Protein AF-0000000070118895 (afdb_homodimer)

Sequence (424 aa):
MRISTLAEISGVPVPTIKFYIRAGLLAAGRPTARNQAEYGEEHVTRLRLIRILTGPGRLSLAAVQRILEALDSTGMVPGERCRATIWALFPDASDERGAGVDRARVIVDDFVDRLGWSVDADSPGRSALTQVLAALHRLGIACDAEVFRPYAEAAERMIAAEPVRLPAPTAEAAVARTVLLGVAFESMRLLASEHRMLNDPPAAKPQAAKASMRISTLAEISGVPVPTIKFYIRAGLLAAGRPTARNQAEYGEEHVTRLRLIRILTGPGRLSLAAVQRILEALDSTGMVPGERCRATIWALFPDASDERGAGVDRARVIVDDFVDRLGWSVDADSPGRSALTQVLAALHRLGIACDAEVFRPYAEAAERMIAAEPVRLPAPTAEAAVARTVLLGVAFESMRLLASEHRMLNDPPAAKPQAAKAS

Nearest PDB structures (foldseek):
  6jyw-assembly1_B  TM=6.754E-01  e=4.981E-03  Pseudomonas putida
  6jni-assembly4_G  TM=6.438E-01  e=5.516E-03  Pseudomonas putida
  5gpe-assembly4_H  TM=6.260E-01  e=4.275E-03  Cupriavidus metallidurans CH34
  5gpe-assembly4_G  TM=5.504E-01  e=3.487E-03  Cupriavidus metallidurans CH34
  6jgx-assembly1_B  TM=5.784E-01  e=5.516E-03  Pseudomonas putida

Foldseek 3Di:
DWLVVLCVLLVNDSVVLVVCCVVVQAPDFPDDDDVTGDDDPVRSVSSNLQCLCVPLLVDDPQLSVQLSCLVPDPPDDPVVSVLSNVQSSDPAADPDDDPLLVVLLVQLVVVCVVVVDDDDSPRSVSSNSSVVVSVCVVVVNDDGPVVCVVVVVVVVVCVVCQCVVPPDPDPSRSSSSVSNVVSVVVVVVVVVVVVCCVVPPPDDPPPPPPDD/DWLVVLCVLLVNDSVVLVVCCVVVQAPDFPDDDDVTGDDDPVRSVSSNLQCLCVPLLVDDPQLSVQLSCLVPDPPDDPVVSVLSNVQSSDPAADPDDDPLLVVLLVQLVVVCVVVVDDDDSPRSVSSNSSVVVSVCVVVVNDDGPVVCVVVVVVVVVCVVCCCVVPPDPDPSRSSSSVSNVVSVVVVVVVVVVVVCCVVPPPDDPPPPPPDD

InterPro domains:
  IPR000551 MerR-type HTH domain [PF13411] (1-70)
  IPR000551 MerR-type HTH domain [PR00040] (2-13)
  IPR000551 MerR-type HTH domain [PR00040] (13-26)
  IPR000551 MerR-type HTH domain [PR00040] (37-57)
  IPR000551 MerR-type HTH domain [PS50937] (1-70)
  IPR000551 MerR-type HTH domain [SM00422] (1-71)
  IPR009061 Putative DNA-binding domain superfamily [SSF46955] (1-81)
  IPR047057 MerR transcriptional regulator [PTHR30204] (1-174)

Structure (mmCIF, N/CA/C/O backbone):
data_AF-0000000070118895-model_v1
#
loop_
_entity.id
_entity.type
_entity.pdbx_description
1 polymer 'MerR-like DNA binding protein'
#
loop_
_atom_site.group_PDB
_atom_site.id
_atom_site.type_symbol
_atom_site.label_atom_id
_atom_site.label_alt_id
_atom_site.label_comp_id
_atom_site.label_asym_id
_atom_site.label_entity_id
_atom_site.label_seq_id
_atom_site.pdbx_PDB_ins_code
_atom_site.Cartn_x
_atom_site.Cartn_y
_atom_site.Cartn_z
_atom_site.occupancy
_atom_site.B_iso_or_equiv
_atom_site.auth_seq_id
_atom_site.auth_comp_id
_atom_site.auth_asym_id
_atom_site.auth_atom_id
_atom_site.pdbx_PDB_model_num
ATOM 1 N N . MET A 1 1 ? 12.242 -26.25 -22.562 1 94.5 1 MET A N 1
ATOM 2 C CA . MET A 1 1 ? 12.312 -25.219 -23.594 1 94.5 1 MET A CA 1
ATOM 3 C C . MET A 1 1 ? 13.602 -24.406 -23.469 1 94.5 1 MET A C 1
ATOM 5 O O . MET A 1 1 ? 14.242 -24.406 -22.406 1 94.5 1 MET A O 1
ATOM 9 N N . ARG A 1 2 ? 14.016 -23.797 -24.531 1 94.94 2 ARG A N 1
ATOM 10 C CA . ARG A 1 2 ? 15.188 -22.922 -24.5 1 94.94 2 ARG A CA 1
ATOM 11 C C . ARG A 1 2 ? 14.859 -21.578 -23.859 1 94.94 2 ARG A C 1
ATOM 13 O O . ARG A 1 2 ? 13.688 -21.234 -23.688 1 94.94 2 ARG A O 1
ATOM 20 N N . ILE A 1 3 ? 15.977 -20.859 -23.578 1 95.56 3 ILE A N 1
ATOM 21 C CA . ILE A 1 3 ? 15.812 -19.641 -22.812 1 95.56 3 ILE A CA 1
ATOM 22 C C . ILE A 1 3 ? 15.062 -18.609 -23.656 1 95.56 3 ILE A C 1
ATOM 24 O O . ILE A 1 3 ? 14.305 -17.797 -23.109 1 95.56 3 ILE A O 1
ATOM 28 N N . SER A 1 4 ? 15.227 -18.641 -24.953 1 95.69 4 SER A N 1
ATOM 29 C CA . SER A 1 4 ? 14.508 -17.719 -25.828 1 95.69 4 SER A CA 1
ATOM 30 C C . SER A 1 4 ? 13.008 -17.969 -25.781 1 95.69 4 SER A C 1
ATOM 32 O O . SER A 1 4 ? 12.211 -17.031 -25.734 1 95.69 4 SER A O 1
ATOM 34 N N . THR A 1 5 ? 12.672 -19.25 -25.797 1 96.56 5 THR A N 1
ATOM 35 C CA . THR A 1 5 ? 11.273 -19.641 -25.703 1 96.56 5 THR A CA 1
ATOM 36 C C . THR A 1 5 ? 10.711 -19.281 -24.328 1 96.56 5 THR A C 1
ATOM 38 O O .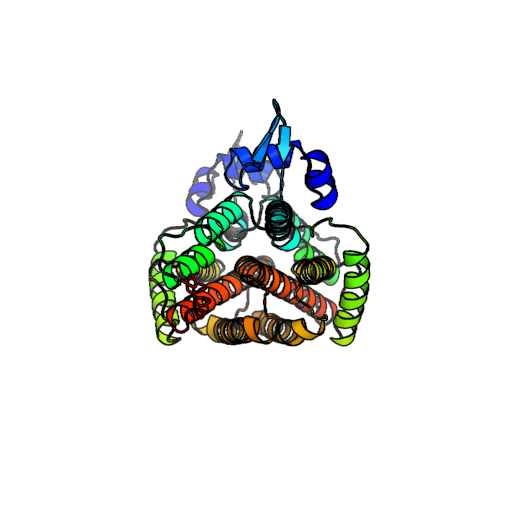 THR A 1 5 ? 9.594 -18.781 -24.219 1 96.56 5 THR A O 1
ATOM 41 N N . LEU A 1 6 ? 11.492 -19.484 -23.312 1 96.31 6 LEU A N 1
ATOM 42 C CA . LEU A 1 6 ? 11.109 -19.125 -21.953 1 96.31 6 LEU A CA 1
ATOM 43 C C . LEU A 1 6 ? 10.82 -17.625 -21.844 1 96.31 6 LEU A C 1
ATOM 45 O O . LEU A 1 6 ? 9.836 -17.234 -21.219 1 96.31 6 LEU A O 1
ATOM 49 N N . ALA A 1 7 ? 11.641 -16.812 -22.484 1 96.38 7 ALA A N 1
ATOM 50 C CA . ALA A 1 7 ? 11.477 -15.367 -22.469 1 96.38 7 ALA A CA 1
ATOM 51 C C . ALA A 1 7 ? 10.18 -14.953 -23.156 1 96.38 7 ALA A C 1
ATOM 53 O O . ALA A 1 7 ? 9.43 -14.125 -22.641 1 96.38 7 ALA A O 1
ATOM 54 N N . GLU A 1 8 ? 9.906 -15.539 -24.234 1 94.38 8 GLU A N 1
ATOM 55 C CA . GLU A 1 8 ? 8.727 -15.219 -25.016 1 94.38 8 GLU A CA 1
ATOM 56 C C . GLU A 1 8 ? 7.441 -15.57 -24.266 1 94.38 8 GLU A C 1
ATOM 58 O O . GLU A 1 8 ? 6.52 -14.758 -24.188 1 94.38 8 GLU A O 1
ATOM 63 N N . ILE A 1 9 ? 7.445 -16.703 -23.703 1 92.31 9 ILE A N 1
ATOM 64 C CA . ILE A 1 9 ? 6.242 -17.203 -23.047 1 92.31 9 ILE A CA 1
ATOM 65 C C . ILE A 1 9 ? 6.008 -16.453 -21.734 1 92.31 9 ILE A C 1
ATOM 67 O O . ILE A 1 9 ? 4.867 -16.125 -21.406 1 92.31 9 ILE A O 1
ATOM 71 N N . SER A 1 10 ? 7.039 -16.172 -21 1 91.38 10 SER A N 1
ATOM 72 C CA . SER A 1 10 ? 6.918 -15.523 -19.688 1 91.38 10 SER A CA 1
ATOM 73 C C . SER A 1 10 ? 6.785 -14.016 -19.828 1 91.38 10 SER A C 1
ATOM 75 O O . SER A 1 10 ? 6.332 -13.336 -18.891 1 91.38 10 SER A O 1
ATOM 77 N N . GLY A 1 11 ? 7.289 -13.484 -20.938 1 89.19 11 GLY A N 1
ATOM 78 C CA . GLY A 1 11 ? 7.297 -12.047 -21.141 1 89.19 11 GLY A CA 1
ATOM 79 C C . GLY A 1 11 ? 8.445 -11.359 -20.422 1 89.19 11 GLY A C 1
ATOM 80 O O . GLY A 1 11 ? 8.43 -10.141 -20.234 1 89.19 11 GLY A O 1
ATOM 81 N N . VAL A 1 12 ? 9.391 -12.117 -19.969 1 94.5 12 VAL A N 1
ATOM 82 C CA . VAL A 1 12 ? 10.555 -11.578 -19.281 1 94.5 12 VAL A CA 1
ATOM 83 C C . VAL A 1 12 ? 11.773 -11.641 -20.203 1 94.5 12 VAL A C 1
ATOM 85 O O . VAL A 1 12 ? 12.078 -12.695 -20.766 1 94.5 12 VAL A O 1
ATOM 88 N N . PRO A 1 13 ? 12.469 -10.562 -20.328 1 96.12 13 PRO A N 1
ATOM 89 C CA . PRO A 1 13 ? 13.633 -10.562 -21.219 1 96.12 13 PRO A CA 1
ATOM 90 C C . PRO A 1 13 ? 14.719 -11.531 -20.766 1 96.12 13 PRO A C 1
ATOM 92 O O . PRO A 1 13 ? 14.898 -11.75 -19.562 1 96.12 13 PRO A O 1
ATOM 95 N N . VAL A 1 14 ? 15.523 -12.016 -21.734 1 96.62 14 VAL A N 1
ATOM 96 C CA . VAL A 1 14 ? 16.547 -13.016 -21.5 1 96.62 14 VAL A CA 1
ATOM 97 C C . VAL A 1 14 ? 17.562 -12.5 -20.484 1 96.62 14 VAL A C 1
ATOM 99 O O . VAL A 1 14 ? 17.906 -13.203 -19.531 1 96.62 14 VAL A O 1
ATOM 102 N N . PRO A 1 15 ? 18.062 -11.258 -20.594 1 97.12 15 PRO A N 1
ATOM 103 C CA . PRO A 1 15 ? 19.016 -10.797 -19.594 1 97.12 15 PRO A CA 1
ATOM 104 C C . PRO A 1 15 ? 18.422 -10.797 -18.172 1 97.12 15 PRO A C 1
ATOM 106 O O . PRO A 1 15 ? 19.141 -11.078 -17.219 1 97.12 15 PRO A O 1
ATOM 109 N N . THR A 1 16 ? 17.172 -10.531 -18.062 1 96.62 16 THR A N 1
ATOM 110 C CA . THR A 1 16 ? 16.5 -10.531 -16.766 1 96.62 16 THR A CA 1
ATOM 111 C C . THR A 1 16 ? 16.391 -11.953 -16.219 1 96.62 16 THR A C 1
ATOM 113 O O . THR A 1 16 ? 16.578 -12.172 -15.016 1 96.62 16 THR A O 1
ATOM 116 N N . ILE A 1 17 ? 16.062 -12.836 -17.109 1 97.31 17 ILE A N 1
ATOM 117 C CA . ILE A 1 17 ? 16 -14.234 -16.703 1 97.31 17 ILE A CA 1
ATOM 118 C C . ILE A 1 17 ? 17.359 -14.68 -16.156 1 97.31 17 ILE A C 1
ATOM 120 O O . ILE A 1 17 ? 17.422 -15.312 -15.102 1 97.31 17 ILE A O 1
ATOM 124 N N . LYS A 1 18 ? 18.375 -14.336 -16.844 1 96.25 18 LYS A N 1
ATOM 125 C CA . LYS A 1 18 ? 19.719 -14.703 -16.391 1 96.25 18 LYS A CA 1
ATOM 126 C C . LYS A 1 18 ? 20.062 -14.039 -15.062 1 96.25 18 LYS A C 1
ATOM 128 O O . LYS A 1 18 ? 20.672 -14.656 -14.195 1 96.25 18 LYS A O 1
ATOM 133 N N . PHE A 1 19 ? 19.609 -12.867 -14.977 1 96.69 19 PHE A N 1
ATOM 134 C CA . PHE A 1 19 ? 19.797 -12.18 -13.703 1 96.69 19 PHE A CA 1
ATOM 135 C C . PHE A 1 19 ? 19.094 -12.922 -12.578 1 96.69 19 PHE A C 1
ATOM 137 O O . PHE A 1 19 ? 19.672 -13.109 -11.5 1 96.69 19 PHE A O 1
ATOM 144 N N . TYR A 1 20 ? 17.891 -13.289 -12.828 1 96.94 20 TYR A N 1
ATOM 145 C CA . TYR A 1 20 ? 17.109 -13.992 -11.812 1 96.94 20 TYR A CA 1
ATOM 146 C C . TYR A 1 20 ? 17.781 -15.297 -11.414 1 96.94 20 TYR A C 1
ATOM 148 O O . TYR A 1 20 ? 17.734 -15.688 -10.242 1 96.94 20 TYR A O 1
ATOM 156 N N . ILE A 1 21 ? 18.344 -15.977 -12.336 1 95.94 21 ILE A N 1
ATOM 157 C CA . ILE A 1 21 ? 19.047 -17.219 -12.055 1 95.94 21 ILE A CA 1
ATOM 158 C C . ILE A 1 21 ? 20.266 -16.953 -11.172 1 95.94 21 ILE A C 1
ATOM 160 O O . ILE A 1 21 ? 20.469 -17.625 -10.156 1 95.94 21 ILE A O 1
ATOM 164 N N . ARG A 1 22 ? 21.016 -15.93 -11.484 1 95.25 22 ARG A N 1
ATOM 165 C CA . ARG A 1 22 ? 22.219 -15.586 -10.719 1 95.25 22 ARG A CA 1
ATOM 166 C C . ARG A 1 22 ? 21.859 -15.148 -9.305 1 95.25 22 ARG A C 1
ATOM 168 O O . ARG A 1 22 ? 22.578 -15.461 -8.352 1 95.25 22 ARG A O 1
ATOM 175 N N . ALA A 1 23 ? 20.703 -14.492 -9.227 1 93.62 23 ALA A N 1
ATOM 176 C CA . ALA A 1 23 ? 20.281 -13.945 -7.938 1 93.62 23 ALA A CA 1
ATOM 177 C C . ALA A 1 23 ? 19.578 -15.016 -7.094 1 93.62 23 ALA A C 1
ATOM 179 O O . ALA A 1 23 ? 19.203 -14.758 -5.949 1 93.62 23 ALA A O 1
ATOM 180 N N . GLY A 1 24 ? 19.297 -16.141 -7.66 1 92.75 24 GLY A N 1
ATOM 181 C CA . GLY A 1 24 ? 18.688 -17.25 -6.93 1 92.75 24 GLY A CA 1
ATOM 182 C C . GLY A 1 24 ? 17.172 -17.188 -6.902 1 92.75 24 GLY A C 1
ATOM 183 O O . GLY A 1 24 ? 16.531 -17.875 -6.102 1 92.75 24 GLY A O 1
ATOM 184 N N . LEU A 1 25 ? 16.594 -16.391 -7.727 1 94.62 25 LEU A N 1
ATOM 185 C CA . LEU A 1 25 ? 15.148 -16.234 -7.781 1 94.62 25 LEU A CA 1
ATOM 186 C C . LEU A 1 25 ? 14.523 -17.281 -8.695 1 94.62 25 LEU A C 1
ATOM 188 O O . LEU A 1 25 ? 13.32 -17.547 -8.617 1 94.62 25 LEU A O 1
ATOM 192 N N . LEU A 1 26 ? 15.281 -17.797 -9.562 1 95.69 26 LEU A N 1
ATOM 193 C CA . LEU A 1 26 ? 14.883 -18.828 -10.508 1 95.69 26 LEU A CA 1
ATOM 194 C C . LEU A 1 26 ? 15.898 -19.969 -10.547 1 95.69 26 LEU A C 1
ATOM 196 O O . LEU A 1 26 ? 17.109 -19.719 -10.586 1 95.69 26 LEU A O 1
ATOM 200 N N . ALA A 1 27 ? 15.375 -21.125 -10.516 1 94.31 27 ALA A N 1
ATOM 201 C CA . ALA A 1 27 ? 16.281 -22.266 -10.594 1 94.31 27 ALA A CA 1
ATOM 202 C C . ALA A 1 27 ? 17 -22.312 -11.938 1 94.31 27 ALA A C 1
ATOM 204 O O . ALA A 1 27 ? 16.422 -21.953 -12.969 1 94.31 27 ALA A O 1
ATOM 205 N N . ALA A 1 28 ? 18.172 -22.844 -11.859 1 94 28 ALA A N 1
ATOM 206 C CA . ALA A 1 28 ? 18.891 -23.047 -13.109 1 94 28 ALA A CA 1
ATOM 207 C C . ALA A 1 28 ? 18.219 -24.109 -13.977 1 94 28 ALA A C 1
ATOM 209 O O . ALA A 1 28 ? 17.578 -25.016 -13.461 1 94 28 ALA A O 1
ATOM 210 N N . GLY A 1 29 ? 18.344 -23.859 -15.242 1 94 29 GLY A N 1
ATOM 211 C CA . GLY A 1 29 ? 17.859 -24.891 -16.141 1 94 29 GLY A CA 1
ATOM 212 C C . GLY A 1 29 ? 18.75 -26.125 -16.156 1 94 29 GLY A C 1
ATOM 213 O O . GLY A 1 29 ? 19.844 -26.125 -15.578 1 94 29 GLY A O 1
ATOM 214 N N . ARG A 1 30 ? 18.219 -27.141 -16.75 1 94.81 30 ARG A N 1
ATOM 215 C CA . ARG A 1 30 ? 19 -28.375 -16.922 1 94.81 30 ARG A CA 1
ATOM 216 C C . ARG A 1 30 ? 19.953 -28.234 -18.094 1 94.81 30 ARG A C 1
ATOM 218 O O . ARG A 1 30 ? 19.516 -28.047 -19.234 1 94.81 30 ARG A O 1
ATOM 225 N N . PRO A 1 31 ? 21.203 -28.344 -17.797 1 92.5 31 PRO A N 1
ATOM 226 C CA . PRO A 1 31 ? 22.156 -28.219 -18.906 1 92.5 31 PRO A CA 1
ATOM 227 C C . PRO A 1 31 ? 21.969 -29.297 -19.969 1 92.5 31 PRO A C 1
ATOM 229 O O . PRO A 1 31 ? 21.766 -30.469 -19.625 1 92.5 31 PRO A O 1
ATOM 232 N N . THR A 1 32 ? 21.875 -29.016 -21.188 1 90.62 32 THR A N 1
ATOM 233 C CA . THR A 1 32 ? 21.734 -29.953 -22.297 1 90.62 32 THR A CA 1
ATOM 234 C C . THR A 1 32 ? 22.984 -29.953 -23.172 1 90.62 32 THR A C 1
ATOM 236 O O . THR A 1 32 ? 23.359 -30.969 -23.734 1 90.62 32 THR A O 1
ATOM 239 N N . ALA A 1 33 ? 23.562 -28.828 -23.484 1 88.75 33 ALA A N 1
ATOM 240 C CA . ALA A 1 33 ? 24.797 -28.641 -24.234 1 88.75 33 ALA A CA 1
ATOM 241 C C . ALA A 1 33 ? 25.578 -27.438 -23.688 1 88.75 33 ALA A C 1
ATOM 243 O O . ALA A 1 33 ? 25.203 -26.844 -22.672 1 88.75 33 ALA A O 1
ATOM 244 N N . ARG A 1 34 ? 26.719 -27.328 -24.422 1 86.5 34 ARG A N 1
ATOM 245 C CA . ARG A 1 34 ? 27.547 -26.188 -24 1 86.5 34 ARG A CA 1
ATOM 246 C C . ARG A 1 34 ? 26.75 -24.891 -24.047 1 86.5 34 ARG A C 1
ATOM 248 O O . ARG A 1 34 ? 26.156 -24.547 -25.078 1 86.5 34 ARG A O 1
ATOM 255 N N . ASN A 1 35 ? 26.594 -24.188 -23.016 1 86.19 35 ASN A N 1
ATOM 256 C CA . ASN A 1 35 ? 25.922 -22.891 -22.875 1 86.19 35 ASN A CA 1
ATOM 257 C C . ASN A 1 35 ? 24.438 -23 -23.172 1 86.19 35 ASN A C 1
ATOM 259 O O . ASN A 1 35 ? 23.812 -22.031 -23.641 1 86.19 35 ASN A O 1
ATOM 263 N N . GLN A 1 36 ? 23.984 -24.281 -23.188 1 90.31 36 GLN A N 1
ATOM 264 C CA . GLN A 1 36 ? 22.562 -24.469 -23.422 1 90.31 36 GLN A CA 1
ATOM 265 C C . GLN A 1 36 ? 21.891 -25.172 -22.25 1 90.31 36 GLN A C 1
ATOM 267 O O . GLN A 1 36 ? 22.484 -26.047 -21.625 1 90.31 36 GLN A O 1
ATOM 272 N N . ALA A 1 37 ? 20.734 -24.703 -21.906 1 94.25 37 ALA A N 1
ATOM 273 C CA . ALA A 1 37 ? 19.953 -25.312 -20.828 1 94.25 37 ALA A CA 1
ATOM 274 C C . ALA A 1 37 ? 18.484 -25.422 -21.203 1 94.25 37 ALA A C 1
ATOM 276 O O . ALA A 1 37 ? 18 -24.703 -22.078 1 94.25 37 ALA A O 1
ATOM 277 N N . GLU A 1 38 ? 17.875 -26.422 -20.625 1 96.12 38 GLU A N 1
ATOM 278 C CA . GLU A 1 38 ? 16.438 -26.641 -20.828 1 96.12 38 GLU A CA 1
ATOM 279 C C . GLU A 1 38 ? 15.648 -26.219 -19.594 1 96.12 38 GLU A C 1
ATOM 281 O O . GLU A 1 38 ? 16.062 -26.469 -18.453 1 96.12 38 GLU A O 1
ATOM 286 N N . TYR A 1 39 ? 14.547 -25.547 -19.859 1 96.62 39 TYR A N 1
ATOM 287 C CA . TYR A 1 39 ? 13.672 -25.031 -18.797 1 96.62 39 TYR A CA 1
ATOM 288 C C . TYR A 1 39 ? 12.289 -25.672 -18.875 1 96.62 39 TYR A C 1
ATOM 290 O O . TYR A 1 39 ? 11.797 -25.969 -19.969 1 96.62 39 TYR A O 1
ATOM 298 N N . GLY A 1 40 ? 11.734 -25.859 -17.719 1 95.12 40 GLY A N 1
ATOM 299 C CA . GLY A 1 40 ? 10.422 -26.484 -17.656 1 95.12 40 GLY A CA 1
ATOM 300 C C . GLY A 1 40 ? 9.312 -25.5 -17.328 1 95.12 40 GLY A C 1
ATOM 301 O O . GLY A 1 40 ? 9.547 -24.297 -17.266 1 95.12 40 GLY A O 1
ATOM 302 N N . GLU A 1 41 ? 8.07 -26.047 -17.234 1 94.25 41 GLU A N 1
ATOM 303 C CA . GLU A 1 41 ? 6.887 -25.234 -16.938 1 94.25 41 GLU A CA 1
ATOM 304 C C . GLU A 1 41 ? 7.012 -24.562 -15.578 1 94.25 41 GLU A C 1
ATOM 306 O O . GLU A 1 41 ? 6.453 -23.484 -15.367 1 94.25 41 GLU A O 1
ATOM 311 N N . GLU A 1 42 ? 7.75 -25.172 -14.742 1 93.62 42 GLU A N 1
ATOM 312 C CA . GLU A 1 42 ? 7.957 -24.578 -13.422 1 93.62 42 GLU A CA 1
ATOM 313 C C . GLU A 1 42 ? 8.688 -23.234 -13.523 1 93.62 42 GLU A C 1
ATOM 315 O O . GLU A 1 42 ? 8.469 -22.344 -12.703 1 93.62 42 GLU A O 1
ATOM 320 N N . HIS A 1 43 ? 9.547 -23.109 -14.523 1 96.25 43 HIS A N 1
ATOM 321 C CA . HIS A 1 43 ? 10.266 -21.859 -14.734 1 96.25 43 HIS A CA 1
ATOM 322 C C . HIS A 1 43 ? 9.32 -20.766 -15.227 1 96.25 43 HIS A C 1
ATOM 324 O O . HIS A 1 43 ? 9.414 -19.625 -14.773 1 96.25 43 HIS A O 1
ATOM 330 N N . VAL A 1 44 ? 8.422 -21.156 -16.078 1 94.75 44 VAL A N 1
ATOM 331 C CA . VAL A 1 44 ? 7.441 -20.203 -16.594 1 94.75 44 VAL A CA 1
ATOM 332 C C . VAL A 1 44 ? 6.57 -19.688 -15.438 1 94.75 44 VAL A C 1
ATOM 334 O O . VAL A 1 44 ? 6.359 -18.484 -15.305 1 94.75 44 VAL A O 1
ATOM 337 N N . THR A 1 45 ? 6.176 -20.609 -14.633 1 93.69 45 THR A N 1
ATOM 338 C CA . THR A 1 45 ? 5.301 -20.266 -13.516 1 93.69 45 THR A CA 1
ATOM 339 C C . THR A 1 45 ? 6.004 -19.328 -12.547 1 93.69 45 THR A C 1
ATOM 341 O O . THR A 1 45 ? 5.414 -18.344 -12.086 1 93.69 45 THR A O 1
ATOM 344 N N . ARG A 1 46 ? 7.223 -19.625 -12.273 1 95.75 46 ARG A N 1
ATOM 345 C CA . ARG A 1 46 ? 8 -18.797 -11.352 1 95.75 46 ARG A CA 1
ATOM 346 C C . ARG A 1 46 ? 8.203 -17.391 -11.914 1 95.75 46 ARG A C 1
ATOM 348 O O . ARG A 1 46 ? 8.047 -16.406 -11.195 1 95.75 46 ARG A O 1
ATOM 355 N N . LEU A 1 47 ? 8.516 -17.297 -13.148 1 96.12 47 LEU A N 1
ATOM 356 C CA . LEU A 1 47 ? 8.719 -16 -13.781 1 96.12 47 LEU A CA 1
ATOM 357 C C . LEU A 1 47 ? 7.43 -15.188 -13.805 1 96.12 47 LEU A C 1
ATOM 359 O O . LEU A 1 47 ? 7.445 -13.984 -13.562 1 96.12 47 LEU A O 1
ATOM 363 N N . ARG A 1 48 ? 6.363 -15.852 -14.062 1 93.31 48 ARG A N 1
ATOM 364 C CA . ARG A 1 48 ? 5.066 -15.18 -14.055 1 93.31 48 ARG A CA 1
ATOM 365 C C . ARG A 1 48 ? 4.723 -14.672 -12.656 1 93.31 48 ARG A C 1
ATOM 367 O O . ARG A 1 48 ? 4.191 -13.562 -12.516 1 93.31 48 ARG A O 1
ATOM 374 N N . LEU A 1 49 ? 5.051 -15.43 -11.711 1 94.94 49 LEU A N 1
ATOM 375 C CA . LEU A 1 49 ? 4.812 -15.016 -10.336 1 94.94 49 LEU A CA 1
ATOM 376 C C . LEU A 1 49 ? 5.609 -13.766 -9.992 1 94.94 49 LEU A C 1
ATOM 378 O O . LEU A 1 49 ? 5.066 -12.812 -9.422 1 94.94 49 LEU A O 1
ATOM 382 N N . ILE A 1 50 ? 6.844 -13.766 -10.383 1 95.62 50 ILE A N 1
ATOM 383 C CA . ILE A 1 50 ? 7.699 -12.617 -10.117 1 95.62 50 ILE A CA 1
ATOM 384 C C . ILE A 1 50 ? 7.133 -11.383 -10.797 1 95.62 50 ILE A C 1
ATOM 386 O O . ILE A 1 50 ? 7.055 -10.312 -10.195 1 95.62 50 ILE A O 1
ATOM 390 N N . ARG A 1 51 ? 6.699 -11.516 -11.953 1 93.44 51 ARG A N 1
ATOM 391 C CA . ARG A 1 51 ? 6.137 -10.406 -12.711 1 93.44 51 ARG A CA 1
ATOM 392 C C . ARG A 1 51 ? 4.867 -9.875 -12.047 1 93.44 51 ARG A C 1
ATOM 394 O O . ARG A 1 51 ? 4.656 -8.664 -11.977 1 93.44 51 ARG A O 1
ATOM 401 N N . ILE A 1 52 ? 4.082 -10.789 -11.602 1 94.06 52 ILE A N 1
ATOM 402 C CA . ILE A 1 52 ? 2.826 -10.391 -10.969 1 94.06 52 ILE A CA 1
ATOM 403 C C . ILE A 1 52 ? 3.115 -9.648 -9.664 1 94.06 52 ILE A C 1
ATOM 405 O O . ILE A 1 52 ? 2.521 -8.609 -9.398 1 94.06 52 ILE A O 1
ATOM 409 N N . LEU A 1 53 ? 3.994 -10.141 -8.898 1 93.81 53 LEU A N 1
ATOM 410 C CA . LEU A 1 53 ? 4.289 -9.547 -7.598 1 93.81 53 LEU A CA 1
ATOM 411 C C . LEU A 1 53 ? 4.949 -8.18 -7.758 1 93.81 53 LEU A C 1
ATOM 413 O O . LEU A 1 53 ? 4.68 -7.262 -6.977 1 93.81 53 LEU A O 1
ATOM 417 N N . THR A 1 54 ? 5.781 -7.98 -8.82 1 91.81 54 THR A N 1
ATOM 418 C CA . THR A 1 54 ? 6.5 -6.723 -9 1 91.81 54 THR A CA 1
ATOM 419 C C . THR A 1 54 ? 5.664 -5.727 -9.797 1 91.81 54 THR A C 1
ATOM 421 O O . THR A 1 54 ? 5.805 -4.516 -9.633 1 91.81 54 THR A O 1
ATOM 424 N N . GLY A 1 55 ? 4.832 -6.164 -10.633 1 91.5 55 GLY A N 1
ATOM 425 C CA . GLY A 1 55 ? 3.986 -5.293 -11.438 1 91.5 55 GLY A CA 1
ATOM 426 C C . GLY A 1 55 ? 2.707 -4.887 -10.727 1 91.5 55 GLY A C 1
ATOM 427 O O . GLY A 1 55 ? 2.715 -3.969 -9.906 1 91.5 55 GLY A O 1
ATOM 428 N N . PRO A 1 56 ? 1.684 -5.742 -10.922 1 92 56 PRO A N 1
ATOM 429 C CA . PRO A 1 56 ? 0.416 -5.434 -10.25 1 92 56 PRO A CA 1
ATOM 430 C C . PRO A 1 56 ? 0.524 -5.477 -8.727 1 92 56 PRO A C 1
ATOM 432 O O . PRO A 1 56 ? -0.198 -4.758 -8.039 1 92 56 PRO A O 1
ATOM 435 N N . GLY A 1 57 ? 1.424 -6.223 -8.203 1 91.94 57 GLY A N 1
ATOM 436 C CA . GLY A 1 57 ? 1.597 -6.34 -6.766 1 91.94 57 GLY A CA 1
ATOM 437 C C . GLY A 1 57 ? 2.406 -5.207 -6.168 1 91.94 57 GLY A C 1
ATOM 438 O O . GLY A 1 57 ? 2.408 -5.012 -4.949 1 91.94 57 GLY A O 1
ATOM 439 N N . ARG A 1 58 ? 3.203 -4.555 -6.941 1 88.38 58 ARG A N 1
ATOM 440 C CA . ARG A 1 58 ? 3.922 -3.33 -6.598 1 88.38 58 ARG A CA 1
ATOM 441 C C . ARG A 1 58 ? 5.012 -3.609 -5.566 1 88.38 58 ARG A C 1
ATOM 443 O O . ARG A 1 58 ? 5.379 -2.725 -4.789 1 88.38 58 ARG A O 1
ATOM 450 N N . LEU A 1 59 ? 5.457 -4.797 -5.508 1 89.19 59 LEU A N 1
ATOM 451 C CA . LEU A 1 59 ? 6.531 -5.117 -4.574 1 89.19 59 LEU A CA 1
ATOM 452 C C . LEU A 1 59 ? 7.895 -4.859 -5.203 1 89.19 59 LEU A C 1
ATOM 454 O O . LEU A 1 59 ? 8.055 -4.984 -6.422 1 89.19 59 LEU A O 1
ATOM 458 N N . SER A 1 60 ? 8.781 -4.508 -4.34 1 87.94 60 SER A N 1
ATOM 459 C CA . SER A 1 60 ? 10.172 -4.445 -4.793 1 87.94 60 SER A CA 1
ATOM 460 C C . SER A 1 60 ? 10.727 -5.84 -5.062 1 87.94 60 SER A C 1
ATOM 462 O O . SER A 1 60 ? 10.203 -6.832 -4.547 1 87.94 60 SER A O 1
ATOM 464 N N . LEU A 1 61 ? 11.805 -5.895 -5.797 1 90.69 61 LEU A N 1
ATOM 465 C CA . LEU A 1 61 ? 12.453 -7.176 -6.059 1 90.69 61 LEU A CA 1
ATOM 466 C C . LEU A 1 61 ? 13.016 -7.77 -4.77 1 90.69 61 LEU A C 1
ATOM 468 O O . LEU A 1 61 ? 13 -8.992 -4.59 1 90.69 61 LEU A O 1
ATOM 472 N N . ALA A 1 62 ? 13.445 -6.891 -3.898 1 89.56 62 ALA A N 1
ATOM 473 C CA . ALA A 1 62 ? 13.961 -7.355 -2.615 1 89.56 62 ALA A CA 1
ATOM 474 C C . ALA A 1 62 ? 12.875 -8.039 -1.798 1 89.56 62 ALA A C 1
ATOM 476 O O . ALA A 1 62 ? 13.102 -9.102 -1.206 1 89.56 62 ALA A O 1
ATOM 477 N N . ALA A 1 63 ? 11.711 -7.492 -1.815 1 89.12 63 ALA A N 1
ATOM 478 C CA . ALA A 1 63 ? 10.578 -8.094 -1.114 1 89.12 63 ALA A CA 1
ATOM 479 C C . ALA A 1 63 ? 10.188 -9.43 -1.741 1 89.12 63 ALA A C 1
ATOM 481 O O . ALA A 1 63 ? 9.914 -10.398 -1.031 1 89.12 63 ALA A O 1
ATOM 482 N N . VAL A 1 64 ? 10.195 -9.469 -3.029 1 93.12 64 VAL A N 1
ATOM 483 C CA . VAL A 1 64 ? 9.852 -10.688 -3.744 1 93.12 64 VAL A CA 1
ATOM 484 C C . VAL A 1 64 ? 10.867 -11.781 -3.414 1 93.12 64 VAL A C 1
ATOM 486 O O . VAL A 1 64 ? 10.492 -12.938 -3.189 1 93.12 64 VAL A O 1
ATOM 489 N N . GLN A 1 65 ? 12.086 -11.383 -3.357 1 92.06 65 GLN A N 1
ATOM 490 C CA . GLN A 1 65 ? 13.125 -12.344 -3.004 1 92.06 65 GLN A CA 1
ATOM 491 C C . GLN A 1 65 ? 12.875 -12.945 -1.626 1 92.06 65 GLN A C 1
ATOM 493 O O . GLN A 1 65 ? 12.984 -14.164 -1.446 1 92.06 65 GLN A O 1
ATOM 498 N N . ARG A 1 66 ? 12.516 -12.148 -0.726 1 89.75 66 ARG A N 1
ATOM 499 C CA . ARG A 1 66 ? 12.234 -12.625 0.625 1 89.75 66 ARG A CA 1
ATOM 500 C C . ARG A 1 66 ? 11.039 -13.57 0.636 1 89.75 66 ARG A C 1
ATOM 502 O O . ARG A 1 66 ? 11.062 -14.602 1.32 1 89.75 66 ARG A O 1
ATOM 509 N N . ILE A 1 67 ? 10.047 -13.258 -0.138 1 90 67 ILE A N 1
ATOM 510 C CA . ILE A 1 67 ? 8.852 -14.094 -0.229 1 90 67 ILE A CA 1
ATOM 511 C C . ILE A 1 67 ? 9.219 -15.453 -0.813 1 90 67 ILE A C 1
ATOM 513 O O . ILE A 1 67 ? 8.828 -16.5 -0.274 1 90 67 ILE A O 1
ATOM 517 N N . LEU A 1 68 ? 9.945 -15.438 -1.881 1 90.88 68 LEU A N 1
ATOM 518 C CA . LEU A 1 68 ? 10.289 -16.672 -2.564 1 90.88 68 LEU A CA 1
ATOM 519 C C . LEU A 1 68 ? 11.203 -17.531 -1.698 1 90.88 68 LEU A C 1
ATOM 521 O O . LEU A 1 68 ? 11.086 -18.766 -1.696 1 90.88 68 LEU A O 1
ATOM 525 N N . GLU A 1 69 ? 12.094 -16.875 -0.989 1 88 69 GLU A N 1
ATOM 526 C CA . GLU A 1 69 ? 12.945 -17.609 -0.059 1 88 69 GLU A CA 1
ATOM 527 C C . GLU A 1 69 ? 12.117 -18.297 1.016 1 88 69 GLU A C 1
ATOM 529 O O . GLU A 1 69 ? 12.391 -19.453 1.376 1 88 69 GLU A O 1
ATOM 534 N N . ALA A 1 70 ? 11.148 -17.656 1.473 1 85.56 70 ALA A N 1
ATOM 535 C CA . ALA A 1 70 ? 10.273 -18.234 2.484 1 85.56 70 ALA A CA 1
ATOM 536 C C . ALA A 1 70 ? 9.469 -19.406 1.914 1 85.56 70 ALA A C 1
ATOM 538 O O . ALA A 1 70 ? 9.312 -20.438 2.568 1 85.56 70 ALA A O 1
ATOM 539 N N . LEU A 1 71 ? 8.992 -19.25 0.716 1 85.75 71 LEU A N 1
ATOM 540 C CA . LEU A 1 71 ? 8.18 -20.281 0.074 1 85.75 71 LEU A CA 1
ATOM 541 C C . LEU A 1 71 ? 9.023 -21.516 -0.233 1 85.75 71 LEU A C 1
ATOM 543 O O . LEU A 1 71 ? 8.516 -22.641 -0.182 1 85.75 71 LEU A O 1
ATOM 547 N N . ASP A 1 72 ? 10.258 -21.266 -0.501 1 87.69 72 ASP A N 1
ATOM 548 C CA . ASP A 1 72 ? 11.141 -22.359 -0.917 1 87.69 72 ASP A CA 1
ATOM 549 C C . ASP A 1 72 ? 11.75 -23.062 0.293 1 87.69 72 ASP A C 1
ATOM 551 O O . ASP A 1 72 ? 12.32 -24.141 0.163 1 87.69 72 ASP A O 1
ATOM 555 N N . SER A 1 73 ? 11.617 -22.406 1.389 1 81.44 73 SER A N 1
ATOM 556 C CA . SER A 1 73 ? 12.266 -22.969 2.566 1 81.44 73 SER A CA 1
ATOM 557 C C . SER A 1 73 ? 11.656 -24.312 2.947 1 81.44 73 SER A C 1
ATOM 559 O O . SER A 1 73 ? 10.43 -24.438 3.039 1 81.44 73 SER A O 1
ATOM 561 N N . THR A 1 74 ? 12.391 -25.344 2.965 1 71.38 74 THR A N 1
ATOM 562 C CA . THR A 1 74 ? 11.961 -26.688 3.352 1 71.38 74 THR A CA 1
ATOM 563 C C . THR A 1 74 ? 12.195 -26.922 4.84 1 71.38 74 THR A C 1
ATOM 565 O O . THR A 1 74 ? 11.664 -27.875 5.418 1 71.38 74 THR A O 1
ATOM 568 N N . GLY A 1 75 ? 12.922 -26.109 5.406 1 70.19 75 GLY A N 1
ATOM 569 C CA . GLY A 1 75 ? 13.289 -26.312 6.801 1 70.19 75 GLY A CA 1
ATOM 570 C C . GLY A 1 75 ? 12.312 -25.672 7.77 1 70.19 75 GLY A C 1
ATOM 571 O O . GLY A 1 75 ? 12.367 -25.938 8.977 1 70.19 75 GLY A O 1
ATOM 572 N N . MET A 1 76 ? 11.445 -25.031 7.273 1 67.94 76 MET A N 1
ATOM 573 C CA . MET A 1 76 ? 10.531 -24.328 8.172 1 67.94 76 MET A CA 1
ATOM 574 C C . MET A 1 76 ? 9.242 -25.109 8.359 1 67.94 76 MET A C 1
ATOM 576 O O . MET A 1 76 ? 8.75 -25.75 7.426 1 67.94 76 MET A O 1
ATOM 580 N N . VAL A 1 77 ? 8.867 -25.031 9.609 1 71.88 77 VAL A N 1
ATOM 581 C CA . VAL A 1 77 ? 7.531 -25.578 9.859 1 71.88 77 VAL A CA 1
ATOM 582 C C . VAL A 1 77 ? 6.488 -24.719 9.141 1 71.88 77 VAL A C 1
ATOM 584 O O . VAL A 1 77 ? 6.695 -23.516 8.93 1 71.88 77 VAL A O 1
ATOM 587 N N . PRO A 1 78 ? 5.434 -25.312 8.703 1 67 78 PRO A N 1
ATOM 588 C CA . PRO A 1 78 ? 4.441 -24.625 7.879 1 67 78 PRO A CA 1
ATOM 589 C C . PRO A 1 78 ? 4.031 -23.266 8.453 1 67 78 PRO A C 1
ATOM 591 O O . PRO A 1 78 ? 3.953 -22.281 7.727 1 67 78 PRO A O 1
ATOM 594 N N . GLY A 1 79 ? 3.838 -23.203 9.75 1 68.81 79 GLY A N 1
ATOM 595 C CA . GLY A 1 79 ? 3.479 -21.953 10.383 1 68.81 79 GLY A CA 1
ATOM 596 C C . GLY A 1 79 ? 4.555 -20.891 10.266 1 68.81 79 GLY A C 1
ATOM 597 O O . GLY A 1 79 ? 4.258 -19.719 10 1 68.81 79 GLY A O 1
ATOM 598 N N . GLU A 1 80 ? 5.805 -21.359 10.328 1 74.75 80 GLU A N 1
ATOM 599 C CA . GLU A 1 80 ? 6.938 -20.453 10.234 1 74.75 80 GLU A CA 1
ATOM 600 C C . GLU A 1 80 ? 7.109 -19.938 8.805 1 74.75 80 GLU A C 1
ATOM 602 O O . GLU A 1 80 ? 7.434 -18.766 8.594 1 74.75 80 GLU A O 1
ATOM 607 N N . ARG A 1 81 ? 6.824 -20.797 7.961 1 75.75 81 ARG A N 1
ATOM 608 C CA . ARG A 1 81 ? 6.934 -20.422 6.555 1 75.75 81 ARG A CA 1
ATOM 609 C C . ARG A 1 81 ? 5.895 -19.375 6.184 1 75.75 81 ARG A C 1
ATOM 611 O O . ARG A 1 81 ? 6.207 -18.406 5.48 1 75.75 81 ARG A O 1
ATOM 618 N N . CYS A 1 82 ? 4.789 -19.625 6.707 1 72.5 82 CYS A N 1
ATOM 619 C CA . CYS A 1 82 ? 3.713 -18.688 6.414 1 72.5 82 CYS A CA 1
ATOM 620 C C . CYS A 1 82 ? 4 -17.312 7.031 1 72.5 82 CYS A C 1
ATOM 622 O O . CYS A 1 82 ? 3.848 -16.297 6.367 1 72.5 82 CYS A O 1
ATOM 624 N N . ARG A 1 83 ? 4.547 -17.406 8.195 1 77.62 83 ARG A N 1
ATOM 625 C CA . ARG A 1 83 ? 4.887 -16.172 8.875 1 77.62 83 ARG A CA 1
ATOM 626 C C . ARG A 1 83 ? 6 -15.422 8.141 1 77.62 83 ARG A C 1
ATOM 628 O O . ARG A 1 83 ? 5.91 -14.211 7.938 1 77.62 83 ARG A O 1
ATOM 635 N N . ALA A 1 84 ? 6.902 -16.156 7.766 1 80 84 ALA A N 1
ATOM 636 C CA . ALA A 1 84 ? 8.023 -15.547 7.047 1 80 84 ALA A CA 1
ATOM 637 C C . ALA A 1 84 ? 7.562 -14.938 5.723 1 80 84 ALA A C 1
ATOM 639 O O . ALA A 1 84 ? 8.039 -13.875 5.324 1 80 84 ALA A O 1
ATOM 640 N N . THR A 1 85 ? 6.625 -15.555 5.199 1 79.75 85 THR A N 1
ATOM 641 C CA . THR A 1 85 ? 6.098 -15.078 3.924 1 79.75 85 THR A CA 1
ATOM 642 C C . THR A 1 85 ? 5.305 -13.789 4.113 1 79.75 85 THR A C 1
ATOM 644 O O . THR A 1 85 ? 5.488 -12.828 3.361 1 79.75 85 THR A O 1
ATOM 647 N N . ILE A 1 86 ? 4.539 -13.758 5.184 1 81 86 ILE A N 1
ATOM 648 C CA . ILE A 1 86 ? 3.684 -12.609 5.441 1 81 86 ILE A CA 1
ATOM 649 C C . ILE A 1 86 ? 4.543 -11.398 5.82 1 81 86 ILE A C 1
ATOM 651 O O . ILE A 1 86 ? 4.285 -10.281 5.379 1 81 86 ILE A O 1
ATOM 655 N N . TRP A 1 87 ? 5.594 -11.672 6.562 1 81.88 87 TRP A N 1
ATOM 656 C CA . TRP A 1 87 ? 6.453 -10.578 7.008 1 81.88 87 TRP A CA 1
ATOM 657 C C . TRP A 1 87 ? 7.25 -10.008 5.84 1 81.88 87 TRP A C 1
ATOM 659 O O . TRP A 1 87 ? 7.602 -8.82 5.844 1 81.88 87 TRP A O 1
ATOM 669 N N . ALA A 1 88 ? 7.402 -10.812 4.895 1 80.62 88 ALA A N 1
ATOM 670 C CA . ALA A 1 88 ? 8.164 -10.367 3.727 1 80.62 88 ALA A CA 1
ATOM 671 C C . ALA A 1 88 ? 7.34 -9.414 2.863 1 80.62 88 ALA A C 1
ATOM 673 O O . ALA A 1 88 ? 7.891 -8.688 2.035 1 80.62 88 ALA A O 1
ATOM 674 N N . LEU A 1 89 ? 6.027 -9.453 3.066 1 75.19 89 LEU A N 1
ATOM 675 C CA . LEU A 1 89 ? 5.117 -8.625 2.283 1 75.19 89 LEU A CA 1
ATOM 676 C C . LEU A 1 89 ? 5.203 -7.168 2.719 1 75.19 89 LEU A C 1
ATOM 678 O O . LEU A 1 89 ? 4.766 -6.273 1.991 1 75.19 89 LEU A O 1
ATOM 682 N N . PHE A 1 90 ? 5.738 -6.961 3.854 1 73.81 90 PHE A N 1
ATOM 683 C CA . PHE A 1 90 ? 5.703 -5.617 4.414 1 73.81 90 PHE A CA 1
ATOM 684 C C . PHE A 1 90 ? 7.109 -5.035 4.527 1 73.81 90 PHE A C 1
ATOM 686 O O . PHE A 1 90 ? 8.023 -5.703 5.012 1 73.81 90 PHE A O 1
ATOM 693 N N . PRO A 1 91 ? 7.18 -3.928 3.723 1 64.06 91 PRO A N 1
ATOM 694 C CA . PRO A 1 91 ? 8.484 -3.289 3.9 1 64.06 91 PRO A CA 1
ATOM 695 C C . PRO A 1 91 ? 8.789 -2.963 5.359 1 64.06 91 PRO A C 1
ATOM 697 O O . PRO A 1 91 ? 7.875 -2.938 6.195 1 64.06 91 PRO A O 1
ATOM 700 N N . ASP A 1 92 ? 10.078 -2.861 5.586 1 63.03 92 ASP A N 1
ATOM 701 C CA . ASP A 1 92 ? 10.516 -2.473 6.922 1 63.03 92 ASP A CA 1
ATOM 702 C C . ASP A 1 92 ? 9.898 -1.14 7.336 1 63.03 92 ASP A C 1
ATOM 704 O O . ASP A 1 92 ? 9.734 -0.241 6.508 1 63.03 92 ASP A O 1
ATOM 708 N N . ALA A 1 93 ? 9.289 -1.239 8.5 1 62.5 93 ALA A N 1
ATOM 709 C CA . ALA A 1 93 ? 8.68 -0.035 9.055 1 62.5 93 ALA A CA 1
ATOM 710 C C . ALA A 1 93 ? 9.703 1.081 9.211 1 62.5 93 ALA A C 1
ATOM 712 O O . ALA A 1 93 ? 10.914 0.822 9.234 1 62.5 93 ALA A O 1
ATOM 713 N N . SER A 1 94 ? 9.172 2.248 9.141 1 67.81 94 SER A N 1
ATOM 714 C CA . SER A 1 94 ? 9.992 3.42 9.414 1 67.81 94 SER A CA 1
ATOM 715 C C . SER A 1 94 ? 10.766 3.258 10.727 1 67.81 94 SER A C 1
ATOM 717 O O . SER A 1 94 ? 10.273 2.625 11.664 1 67.81 94 SER A O 1
ATOM 719 N N . ASP A 1 95 ? 11.914 3.66 10.664 1 69.75 95 ASP A N 1
ATOM 720 C CA . ASP A 1 95 ? 12.797 3.557 11.82 1 69.75 95 ASP A CA 1
ATOM 721 C C . ASP A 1 95 ? 12.664 4.781 12.727 1 69.75 95 ASP A C 1
ATOM 723 O O . ASP A 1 95 ? 13.578 5.098 13.484 1 69.75 95 ASP A O 1
ATOM 727 N N . GLU A 1 96 ? 11.562 5.336 12.586 1 76.25 96 GLU A N 1
ATOM 728 C CA . GLU A 1 96 ? 11.406 6.484 13.477 1 76.25 96 GLU A CA 1
ATOM 729 C C . GLU A 1 96 ? 11.43 6.059 14.938 1 76.25 96 GLU A C 1
ATOM 731 O O . GLU A 1 96 ? 10.867 5.027 15.305 1 76.25 96 GLU A O 1
ATOM 736 N N . ARG A 1 97 ? 12.18 6.91 15.742 1 79.62 97 ARG A N 1
ATOM 737 C CA . ARG A 1 97 ? 12.312 6.668 17.172 1 79.62 97 ARG A CA 1
ATOM 738 C C . ARG A 1 97 ? 11.938 7.91 17.969 1 79.62 97 ARG A C 1
ATOM 740 O O . ARG A 1 97 ? 11.781 8.992 17.406 1 79.62 97 ARG A O 1
ATOM 747 N N . GLY A 1 98 ? 11.68 7.707 19.234 1 84.69 98 GLY A N 1
ATOM 748 C CA . GLY A 1 98 ? 11.383 8.812 20.125 1 84.69 98 GLY A CA 1
ATOM 749 C C . GLY A 1 98 ? 10.234 8.523 21.078 1 84.69 98 GLY A C 1
ATOM 750 O O . GLY A 1 98 ? 9.578 7.48 20.969 1 84.69 98 GLY A O 1
ATOM 751 N N . ALA A 1 99 ? 10.031 9.531 21.938 1 84.19 99 ALA A N 1
ATOM 752 C CA . ALA A 1 99 ? 9.055 9.359 23.016 1 84.19 99 ALA A CA 1
ATOM 753 C C . ALA A 1 99 ? 7.648 9.156 22.453 1 84.19 99 ALA A C 1
ATOM 755 O O . ALA A 1 99 ? 6.875 8.359 22.984 1 84.19 99 ALA A O 1
ATOM 756 N N . GLY A 1 100 ? 7.367 9.82 21.391 1 89.94 100 GLY A N 1
ATOM 757 C CA . GLY A 1 100 ? 6.055 9.672 20.781 1 89.94 100 GLY A CA 1
ATOM 758 C C . GLY A 1 100 ? 5.809 8.281 20.219 1 89.94 100 GLY A C 1
ATOM 759 O O . GLY A 1 100 ? 4.711 7.738 20.344 1 89.94 100 GLY A O 1
ATOM 760 N N . VAL A 1 101 ? 6.801 7.715 19.719 1 92.88 101 VAL A N 1
ATOM 761 C CA . VAL A 1 101 ? 6.703 6.379 19.141 1 92.88 101 VAL A CA 1
ATOM 762 C C . VAL A 1 101 ? 6.602 5.336 20.25 1 92.88 101 VAL A C 1
ATOM 764 O O . VAL A 1 101 ? 5.836 4.375 20.141 1 92.88 101 VAL A O 1
ATOM 767 N N . ASP A 1 102 ? 7.352 5.547 21.328 1 94.31 102 ASP A N 1
ATOM 768 C CA . ASP A 1 102 ? 7.309 4.621 22.453 1 94.31 102 ASP A CA 1
ATOM 769 C C . ASP A 1 102 ? 5.918 4.578 23.078 1 94.31 102 ASP A C 1
ATOM 771 O O . ASP A 1 102 ? 5.41 3.504 23.406 1 94.31 102 ASP A O 1
ATOM 775 N N . ARG A 1 103 ? 5.398 5.734 23.203 1 94.94 103 ARG A N 1
ATOM 776 C CA . ARG A 1 103 ? 4.047 5.805 23.75 1 94.94 103 ARG A CA 1
ATOM 777 C C . ARG A 1 103 ? 3.045 5.129 22.828 1 94.94 103 ARG A C 1
ATOM 779 O O . ARG A 1 103 ? 2.182 4.371 23.281 1 94.94 103 ARG A O 1
ATOM 786 N N . ALA A 1 104 ? 3.15 5.383 21.562 1 96.12 104 ALA A N 1
ATOM 787 C CA . ALA A 1 104 ? 2.271 4.773 20.578 1 96.12 104 ALA A CA 1
ATOM 788 C C . ALA A 1 104 ? 2.396 3.254 20.594 1 96.12 104 ALA A C 1
ATOM 790 O O . ALA A 1 104 ? 1.408 2.541 20.406 1 96.12 104 ALA A O 1
ATOM 791 N N . ARG A 1 105 ? 3.611 2.783 20.828 1 95 105 ARG A N 1
ATOM 792 C CA . ARG A 1 105 ? 3.861 1.346 20.844 1 95 105 ARG A CA 1
ATOM 793 C C . ARG A 1 105 ? 3.061 0.667 21.953 1 95 105 ARG A C 1
ATOM 795 O O . ARG A 1 105 ? 2.447 -0.38 21.734 1 95 105 ARG A O 1
ATOM 802 N N . VAL A 1 106 ? 3.061 1.255 23.078 1 95.88 106 VAL A N 1
ATOM 803 C CA . VAL A 1 106 ? 2.326 0.702 24.219 1 95.88 106 VAL A CA 1
ATOM 804 C C . VAL A 1 106 ? 0.834 0.652 23.891 1 95.88 106 VAL A C 1
ATOM 806 O O . VAL A 1 106 ? 0.171 -0.357 24.141 1 95.88 106 VAL A O 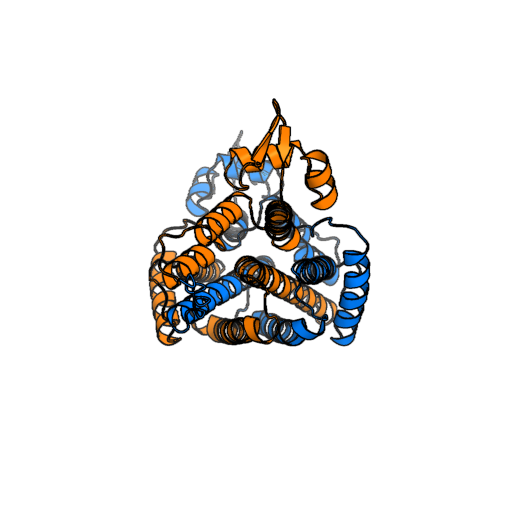1
ATOM 809 N N . ILE A 1 107 ? 0.37 1.678 23.281 1 97 107 ILE A N 1
ATOM 810 C CA . ILE A 1 107 ? -1.044 1.793 22.938 1 97 107 ILE A CA 1
ATOM 811 C C . ILE A 1 107 ? -1.409 0.745 21.891 1 97 107 ILE A C 1
ATOM 813 O O . ILE A 1 107 ? -2.424 0.055 22.016 1 97 107 ILE A O 1
ATOM 817 N N . VAL A 1 108 ? -0.605 0.6 20.906 1 96.44 108 VAL A N 1
ATOM 818 C CA . VAL A 1 108 ? -0.856 -0.332 19.812 1 96.44 108 VAL A CA 1
ATOM 819 C C . VAL A 1 108 ? -0.79 -1.767 20.328 1 96.44 108 VAL A C 1
ATOM 821 O O . VAL A 1 108 ? -1.623 -2.602 19.969 1 96.44 108 VAL A O 1
ATOM 824 N N . ASP A 1 109 ? 0.212 -2.023 21.188 1 95.25 109 ASP A N 1
ATOM 825 C CA . ASP A 1 109 ? 0.337 -3.363 21.766 1 95.25 109 ASP A CA 1
ATOM 826 C C . ASP A 1 109 ? -0.92 -3.748 22.531 1 95.25 109 ASP A C 1
ATOM 828 O O . ASP A 1 109 ? -1.443 -4.852 22.375 1 95.25 109 ASP A O 1
ATOM 832 N N . ASP A 1 110 ? -1.36 -2.889 23.266 1 96.31 110 ASP A N 1
ATOM 833 C CA . ASP A 1 110 ? -2.58 -3.123 24.031 1 96.31 110 ASP A CA 1
ATOM 834 C C . ASP A 1 110 ? -3.777 -3.332 23.109 1 96.31 110 ASP A C 1
ATOM 836 O O . ASP A 1 110 ? -4.602 -4.223 23.344 1 96.31 110 ASP A O 1
ATOM 840 N N . PHE A 1 111 ? -3.877 -2.576 22.141 1 97.38 111 PHE A N 1
ATOM 841 C CA . PHE A 1 111 ? -4.973 -2.648 21.172 1 97.38 111 PHE A CA 1
ATOM 842 C C . PHE A 1 111 ? -4.984 -3.996 20.469 1 97.38 111 PHE A C 1
ATOM 844 O O . PHE A 1 111 ? -6.027 -4.648 20.375 1 97.38 111 PHE A O 1
ATOM 851 N N . VAL A 1 112 ? -3.834 -4.398 19.953 1 95.88 112 VAL A N 1
ATOM 852 C CA . VAL A 1 112 ? -3.715 -5.66 19.234 1 95.88 112 VAL A CA 1
ATOM 853 C C . VAL A 1 112 ? -4.062 -6.82 20.156 1 95.88 112 VAL A C 1
ATOM 855 O O . VAL A 1 112 ? -4.75 -7.762 19.766 1 95.88 112 VAL A O 1
ATOM 858 N N . ASP A 1 113 ? -3.65 -6.746 21.406 1 93.88 113 ASP A N 1
ATOM 859 C CA . ASP A 1 113 ? -3.961 -7.777 22.391 1 93.88 113 ASP A CA 1
ATOM 860 C C . ASP A 1 113 ? -5.465 -7.848 22.656 1 93.88 113 ASP A C 1
ATOM 862 O O . ASP A 1 113 ? -6.027 -8.938 22.797 1 93.88 113 ASP A O 1
ATOM 866 N N . ARG A 1 114 ? -6.07 -6.754 22.703 1 95.19 114 ARG A N 1
ATOM 867 C CA . ARG A 1 114 ? -7.5 -6.695 22.984 1 95.19 114 ARG A CA 1
ATOM 868 C C . ARG A 1 114 ? -8.32 -7.219 21.812 1 95.19 114 ARG A C 1
ATOM 870 O O . ARG A 1 114 ? -9.469 -7.617 21.984 1 95.19 114 ARG A O 1
ATOM 877 N N . LEU A 1 115 ? -7.773 -7.086 20.609 1 94.88 115 LEU A N 1
ATOM 878 C CA . LEU A 1 115 ? -8.43 -7.672 19.453 1 94.88 115 LEU A CA 1
ATOM 879 C C . LEU A 1 115 ? -8.422 -9.195 19.531 1 94.88 115 LEU A C 1
ATOM 881 O O . LEU A 1 115 ? -9.141 -9.867 18.797 1 94.88 115 LEU A O 1
ATOM 885 N N . GLY A 1 116 ? -7.539 -9.711 20.391 1 93.88 116 GLY A N 1
ATOM 886 C CA . GLY A 1 116 ? -7.41 -11.148 20.531 1 93.88 116 GLY A CA 1
ATOM 887 C C . GLY A 1 116 ? -6.523 -11.773 19.469 1 93.88 116 GLY A C 1
ATOM 888 O O . GLY A 1 116 ? -6.605 -12.977 19.203 1 93.88 116 GLY A O 1
ATOM 889 N N . TRP A 1 117 ? -5.762 -10.938 18.766 1 92 117 TRP A N 1
ATOM 890 C CA . TRP A 1 117 ? -4.906 -11.445 17.703 1 92 117 TRP A CA 1
ATOM 891 C C . TRP A 1 117 ? -3.602 -12 18.266 1 92 117 TRP A C 1
ATOM 893 O O . TRP A 1 117 ? -2.922 -11.336 19.047 1 92 117 TRP A O 1
ATOM 903 N N . SER A 1 118 ? -3.314 -13.227 17.891 1 89 118 SER A N 1
ATOM 904 C CA . SER A 1 118 ? -2.037 -13.852 18.219 1 89 118 SER A CA 1
ATOM 905 C C . SER A 1 118 ? -0.966 -13.492 17.203 1 89 118 SER A C 1
ATOM 907 O O . SER A 1 118 ? -0.881 -14.117 16.141 1 89 118 SER A O 1
ATOM 909 N N . VAL A 1 119 ? -0.198 -12.531 17.5 1 89.69 119 VAL A N 1
ATOM 910 C CA . VAL A 1 119 ? 0.846 -12.07 16.578 1 89.69 119 VAL A CA 1
ATOM 911 C C . VAL A 1 119 ? 2.139 -11.828 17.359 1 89.69 119 VAL A C 1
ATOM 913 O O . VAL A 1 119 ? 2.107 -11.57 18.562 1 89.69 119 VAL A O 1
ATOM 916 N N . ASP A 1 120 ? 3.184 -11.977 16.719 1 88 120 ASP A N 1
ATOM 917 C CA . ASP A 1 120 ? 4.492 -11.773 17.328 1 88 120 ASP A CA 1
ATOM 918 C C . ASP A 1 120 ? 4.676 -10.312 17.75 1 88 120 ASP A C 1
ATOM 920 O O . ASP A 1 120 ? 4.219 -9.398 17.062 1 88 120 ASP A O 1
ATOM 924 N N . ALA A 1 121 ? 5.387 -10.141 18.844 1 86.25 121 ALA A N 1
ATOM 925 C CA . ALA A 1 121 ? 5.664 -8.797 19.359 1 86.25 121 ALA A CA 1
ATOM 926 C C . ALA A 1 121 ? 6.523 -8.008 18.359 1 86.25 121 ALA A C 1
ATOM 928 O O . ALA A 1 121 ? 6.445 -6.781 18.312 1 86.25 121 ALA A O 1
ATOM 929 N N . ASP A 1 122 ? 7.203 -8.734 17.516 1 85.38 122 ASP A N 1
ATOM 930 C CA . ASP A 1 122 ? 8.109 -8.078 16.578 1 85.38 122 ASP A CA 1
ATOM 931 C C . ASP A 1 122 ? 7.508 -8.016 15.18 1 85.38 122 ASP A C 1
ATOM 933 O O . ASP A 1 122 ? 8.219 -7.77 14.203 1 85.38 122 ASP A O 1
ATOM 937 N N . SER A 1 123 ? 6.215 -8.219 15.125 1 89.31 123 SER A N 1
ATOM 938 C CA . SER A 1 123 ? 5.551 -8.172 13.828 1 89.31 123 SER A CA 1
ATOM 939 C C . SER A 1 123 ? 5.711 -6.809 13.164 1 89.31 123 SER A C 1
ATOM 941 O O . SER A 1 123 ? 5.461 -5.777 13.797 1 89.31 123 SER A O 1
ATOM 943 N N . PRO A 1 124 ? 6.078 -6.844 11.898 1 89.69 124 PRO A N 1
ATOM 944 C CA . PRO A 1 124 ? 6.16 -5.57 11.188 1 89.69 124 PRO A CA 1
ATOM 945 C C . PRO A 1 124 ? 4.832 -4.82 11.148 1 89.69 124 PRO A C 1
ATOM 947 O O . PRO A 1 124 ? 4.812 -3.59 11.086 1 89.69 124 PRO A O 1
ATOM 950 N N . GLY A 1 125 ? 3.768 -5.57 11.258 1 91.81 125 GLY A N 1
ATOM 951 C CA . GLY A 1 125 ? 2.465 -4.93 11.32 1 91.81 125 GLY A CA 1
ATOM 952 C C . GLY A 1 125 ? 2.277 -4.078 12.562 1 91.81 125 GLY A C 1
ATOM 953 O O . GLY A 1 125 ? 1.7 -2.99 12.492 1 91.81 125 GLY A O 1
ATOM 954 N N . ARG A 1 126 ? 2.771 -4.539 13.68 1 92.44 126 ARG A N 1
ATOM 955 C CA . ARG A 1 126 ? 2.723 -3.768 14.914 1 92.44 126 ARG A CA 1
ATOM 956 C C . ARG A 1 126 ? 3.566 -2.502 14.812 1 92.44 126 ARG A C 1
ATOM 958 O O . ARG A 1 126 ? 3.129 -1.422 15.211 1 92.44 126 ARG A O 1
ATOM 965 N N . SER A 1 127 ? 4.723 -2.725 14.273 1 92.06 127 SER A N 1
ATOM 966 C CA . SER A 1 127 ? 5.629 -1.591 14.125 1 92.06 127 SER A CA 1
ATOM 967 C C . SER A 1 127 ? 5.043 -0.528 13.203 1 92.06 127 SER A C 1
ATOM 969 O O . SER A 1 127 ? 5.102 0.666 13.508 1 92.06 127 SER A O 1
ATOM 971 N N . ALA A 1 128 ? 4.465 -0.976 12.109 1 93.19 128 ALA A N 1
ATOM 972 C CA . ALA A 1 128 ? 3.875 -0.037 11.156 1 93.19 128 ALA A CA 1
ATOM 973 C C . ALA A 1 128 ? 2.689 0.698 11.781 1 93.19 128 ALA A C 1
ATOM 975 O O . ALA A 1 128 ? 2.551 1.912 11.617 1 93.19 128 ALA A O 1
ATOM 976 N N . LEU A 1 129 ? 1.86 0.001 12.508 1 95.06 129 LEU A N 1
ATOM 977 C CA . LEU A 1 129 ? 0.706 0.622 13.148 1 95.06 129 LEU A CA 1
ATOM 978 C C . LEU A 1 129 ? 1.146 1.631 14.203 1 95.06 129 LEU A C 1
ATOM 980 O O . LEU A 1 129 ? 0.528 2.688 14.352 1 95.06 129 LEU A O 1
ATOM 984 N N . THR A 1 130 ? 2.221 1.316 14.891 1 95.5 130 THR A N 1
ATOM 985 C CA . THR A 1 130 ? 2.803 2.211 15.883 1 95.5 130 THR A CA 1
ATOM 986 C C . THR A 1 130 ? 3.254 3.518 15.234 1 95.5 130 THR A C 1
ATOM 988 O O . THR A 1 130 ? 2.947 4.602 15.734 1 95.5 130 THR A O 1
ATOM 991 N N . GLN A 1 131 ? 3.912 3.361 14.156 1 94.81 131 GLN A N 1
ATOM 992 C CA . GLN A 1 131 ? 4.402 4.539 13.445 1 94.81 131 GLN A CA 1
ATOM 993 C C . GLN A 1 131 ? 3.246 5.391 12.922 1 94.81 131 GLN A C 1
ATOM 995 O O . GLN A 1 131 ? 3.309 6.621 12.953 1 94.81 131 GLN A O 1
ATOM 1000 N N . VAL A 1 132 ? 2.223 4.75 12.445 1 96 132 VAL A N 1
ATOM 1001 C CA . VAL A 1 132 ? 1.054 5.457 11.93 1 96 132 VAL A CA 1
ATOM 1002 C C . VAL A 1 132 ? 0.387 6.242 13.062 1 96 132 VAL A C 1
ATOM 1004 O O . VAL A 1 132 ? 0.07 7.422 12.906 1 96 132 VAL A O 1
ATOM 1007 N N . LEU A 1 133 ? 0.206 5.609 14.211 1 97.19 133 LEU A N 1
ATOM 1008 C CA . LEU A 1 133 ? -0.434 6.281 15.336 1 97.19 133 LEU A CA 1
ATOM 1009 C C . LEU A 1 133 ? 0.388 7.484 15.789 1 97.19 133 LEU A C 1
ATOM 1011 O O . LEU A 1 133 ? -0.159 8.562 16.016 1 97.19 133 LEU A O 1
ATOM 1015 N N . ALA A 1 134 ? 1.658 7.285 15.875 1 96.25 134 ALA A N 1
ATOM 1016 C CA . ALA A 1 134 ? 2.541 8.383 16.266 1 96.25 134 ALA A CA 1
ATOM 1017 C C . ALA A 1 134 ? 2.473 9.531 15.266 1 96.25 134 ALA A C 1
ATOM 1019 O O . ALA A 1 134 ? 2.48 10.703 15.656 1 96.25 134 ALA A O 1
ATOM 1020 N N . ALA A 1 135 ? 2.42 9.172 14.023 1 95.62 135 ALA A N 1
ATOM 1021 C CA . ALA A 1 135 ? 2.375 10.188 12.969 1 95.62 135 ALA A CA 1
ATOM 1022 C C . ALA A 1 135 ? 1.064 10.969 13.016 1 95.62 135 ALA A C 1
ATOM 1024 O O . ALA A 1 135 ? 1.052 12.18 12.812 1 95.62 135 ALA A O 1
ATOM 1025 N N . LEU A 1 136 ? -0.028 10.297 13.281 1 96.56 136 LEU A N 1
ATOM 1026 C CA . LEU A 1 136 ? -1.308 10.984 13.414 1 96.56 136 LEU A CA 1
ATOM 1027 C C . LEU A 1 136 ? -1.263 12 14.555 1 96.56 136 LEU A C 1
ATOM 1029 O O . LEU A 1 136 ? -1.728 13.133 14.398 1 96.56 136 LEU A O 1
ATOM 1033 N N . HIS A 1 137 ? -0.65 11.586 15.625 1 95.5 137 HIS A N 1
ATOM 1034 C CA . HIS A 1 137 ? -0.497 12.5 16.75 1 95.5 137 HIS A CA 1
ATOM 1035 C C . HIS A 1 137 ? 0.353 13.703 16.375 1 95.5 137 HIS A C 1
ATOM 1037 O O . HIS A 1 137 ? 0.032 14.836 16.75 1 95.5 137 HIS A O 1
ATOM 1043 N N . ARG A 1 138 ? 1.348 13.469 15.625 1 92.25 138 ARG A N 1
ATOM 1044 C CA . ARG A 1 138 ? 2.242 14.547 15.227 1 92.25 138 ARG A CA 1
ATOM 1045 C C . ARG A 1 138 ? 1.531 15.531 14.297 1 92.25 138 ARG A C 1
ATOM 1047 O O . ARG A 1 138 ? 1.909 16.703 14.227 1 92.25 138 ARG A O 1
ATOM 1054 N N . LEU A 1 139 ? 0.549 15.094 13.633 1 93.19 139 LEU A N 1
ATOM 1055 C CA . LEU A 1 139 ? -0.226 15.945 12.734 1 93.19 139 LEU A CA 1
ATOM 1056 C C . LEU A 1 139 ? -1.259 16.75 13.516 1 93.19 139 LEU A C 1
ATOM 1058 O O . LEU A 1 139 ? -1.972 17.578 12.938 1 93.19 139 LEU A O 1
ATOM 1062 N N . GLY A 1 140 ? -1.334 16.5 14.758 1 92.81 140 GLY A N 1
ATOM 1063 C CA . GLY A 1 140 ? -2.318 17.172 15.586 1 92.81 140 GLY A CA 1
ATOM 1064 C C . GLY A 1 140 ? -3.668 16.484 15.594 1 92.81 140 GLY A C 1
ATOM 1065 O O . GLY A 1 140 ? -4.684 17.094 15.93 1 92.81 140 GLY A O 1
ATOM 1066 N N . ILE A 1 141 ? -3.719 15.297 15.133 1 94.25 141 ILE A N 1
ATOM 1067 C CA . ILE A 1 141 ? -4.949 14.516 15.141 1 94.25 141 ILE A CA 1
ATOM 1068 C C . ILE A 1 141 ? -4.996 13.648 16.406 1 94.25 141 ILE A C 1
ATOM 1070 O O . ILE A 1 141 ? -4.273 12.656 16.5 1 94.25 141 ILE A O 1
ATOM 1074 N N . ALA A 1 142 ? -5.789 14.078 17.312 1 91.12 142 ALA A N 1
ATOM 1075 C CA . ALA A 1 142 ? -5.914 13.352 18.562 1 91.12 142 ALA A CA 1
ATOM 1076 C C . ALA A 1 142 ? -6.742 12.078 18.391 1 91.12 142 ALA A C 1
ATOM 1078 O O . ALA A 1 142 ? -7.852 12.133 17.844 1 91.12 142 ALA A O 1
ATOM 1079 N N . CYS A 1 143 ? -6.148 10.969 18.703 1 92.94 143 CYS A N 1
ATOM 1080 C CA . CYS A 1 143 ? -6.871 9.711 18.609 1 92.94 143 CYS A CA 1
ATOM 1081 C C . CYS A 1 143 ? -6.152 8.617 19.391 1 92.94 143 CYS A C 1
ATOM 1083 O O . CYS A 1 143 ? -4.965 8.742 19.703 1 92.94 143 CYS A O 1
ATOM 1085 N N . ASP A 1 144 ? -6.902 7.691 19.875 1 93.12 144 ASP A N 1
ATOM 1086 C CA . ASP A 1 144 ? -6.309 6.465 20.406 1 93.12 144 ASP A CA 1
ATOM 1087 C C . ASP A 1 144 ? -6.422 5.32 19.391 1 93.12 144 ASP A C 1
ATOM 1089 O O . ASP A 1 144 ? -6.902 5.516 18.281 1 93.12 144 ASP A O 1
ATOM 1093 N N . ALA A 1 145 ? -5.926 4.191 19.781 1 94.88 145 ALA A N 1
ATOM 1094 C CA . ALA A 1 145 ? -5.832 3.072 18.844 1 94.88 145 ALA A CA 1
ATOM 1095 C C . ALA A 1 145 ? -7.211 2.5 18.531 1 94.88 145 ALA A C 1
ATOM 1097 O O . ALA A 1 145 ? -7.375 1.764 17.547 1 94.88 145 ALA A O 1
ATOM 1098 N N . GLU A 1 146 ? -8.234 2.834 19.281 1 94.38 146 GLU A N 1
ATOM 1099 C CA . GLU A 1 146 ? -9.586 2.324 19.062 1 94.38 146 GLU A CA 1
ATOM 1100 C C . GLU A 1 146 ? -10.156 2.832 17.75 1 94.38 146 GLU A C 1
ATOM 1102 O O . GLU A 1 146 ? -11.102 2.252 17.219 1 94.38 146 GLU A O 1
ATOM 1107 N N . VAL A 1 147 ? -9.57 3.879 17.219 1 94.12 147 VAL A N 1
ATOM 1108 C CA . VAL A 1 147 ? -10 4.426 15.93 1 94.12 147 VAL A CA 1
ATOM 1109 C C . VAL A 1 147 ? -9.742 3.41 14.82 1 94.12 147 VAL A C 1
ATOM 1111 O O . VAL A 1 147 ? -10.359 3.471 13.758 1 94.12 147 VAL A O 1
ATOM 1114 N N . PHE A 1 148 ? -8.812 2.469 15.086 1 95.94 148 PHE A N 1
ATOM 1115 C CA . PHE A 1 148 ? -8.438 1.485 14.07 1 95.94 148 PHE A CA 1
ATOM 1116 C C . PHE A 1 148 ? -9.352 0.268 14.141 1 95.94 148 PHE A C 1
ATOM 1118 O O . PHE A 1 148 ? -9.289 -0.613 13.281 1 95.94 148 PHE A O 1
ATOM 1125 N N . ARG A 1 149 ? -10.25 0.169 15.07 1 95.12 149 ARG A N 1
ATOM 1126 C CA . ARG A 1 149 ? -11.039 -1.037 15.305 1 95.12 149 ARG A CA 1
ATOM 1127 C C . ARG A 1 149 ? -11.859 -1.399 14.07 1 95.12 149 ARG A C 1
ATOM 1129 O O . ARG A 1 149 ? -11.867 -2.553 13.641 1 95.12 149 ARG A O 1
ATOM 1136 N N . PRO A 1 150 ? -12.547 -0.42 13.43 1 93.19 150 PRO A N 1
ATOM 1137 C CA . PRO A 1 150 ? -13.297 -0.786 12.227 1 93.19 150 PRO A CA 1
ATOM 1138 C C . PRO A 1 150 ? -12.398 -1.319 11.117 1 93.19 150 PRO A C 1
ATOM 1140 O O . PRO A 1 150 ? -12.805 -2.195 10.352 1 93.19 150 PRO A O 1
ATOM 1143 N N . TYR A 1 151 ? -11.18 -0.831 11.023 1 94.12 151 TYR A N 1
ATOM 1144 C CA . TYR A 1 151 ? -10.211 -1.302 10.039 1 94.12 151 TYR A CA 1
ATOM 1145 C C . TYR A 1 151 ? -9.758 -2.723 10.352 1 94.12 151 TYR A C 1
ATOM 1147 O O . TYR A 1 151 ? -9.656 -3.562 9.453 1 94.12 151 TYR A O 1
ATOM 1155 N N . ALA A 1 152 ? -9.57 -2.947 11.633 1 96.25 152 ALA A N 1
ATOM 1156 C CA . ALA A 1 152 ? -9.141 -4.277 12.062 1 96.25 152 ALA A CA 1
ATOM 1157 C C . ALA A 1 152 ? -10.219 -5.316 11.789 1 96.25 152 ALA A C 1
ATOM 1159 O O . ALA A 1 152 ? -9.93 -6.406 11.289 1 96.25 152 ALA A O 1
ATOM 1160 N N . GLU A 1 153 ? -11.422 -4.965 12.078 1 94.56 153 GLU A N 1
ATOM 1161 C CA . GLU A 1 153 ? -12.539 -5.879 11.859 1 94.56 153 GLU A CA 1
ATOM 1162 C C . GLU A 1 153 ? -12.742 -6.16 10.375 1 94.56 153 GLU A C 1
ATOM 1164 O O . GLU A 1 153 ? -12.992 -7.301 9.984 1 94.56 153 GLU A O 1
ATOM 1169 N N . ALA A 1 154 ? -12.648 -5.145 9.586 1 94.25 154 ALA A N 1
ATOM 1170 C CA . ALA A 1 154 ? -12.758 -5.324 8.141 1 94.25 154 ALA A CA 1
ATOM 1171 C C . ALA A 1 154 ? -11.625 -6.191 7.609 1 94.25 154 ALA A C 1
ATOM 1173 O O . ALA A 1 154 ? -11.852 -7.094 6.801 1 94.25 154 ALA A O 1
ATOM 1174 N N . ALA A 1 155 ? -10.438 -5.945 8.047 1 94.94 155 ALA A N 1
ATOM 1175 C CA . ALA A 1 155 ? -9.273 -6.727 7.621 1 94.94 155 ALA A CA 1
ATOM 1176 C C . ALA A 1 155 ? -9.445 -8.203 7.977 1 94.94 155 ALA A C 1
ATOM 1178 O O . ALA A 1 155 ? -9.164 -9.078 7.156 1 94.94 155 ALA A O 1
ATOM 1179 N N . GLU A 1 156 ? -9.914 -8.445 9.148 1 94.12 156 GLU A N 1
ATOM 1180 C CA . GLU A 1 156 ? -10.117 -9.82 9.594 1 94.12 156 GLU A CA 1
ATOM 1181 C C . GLU A 1 156 ? -11.125 -10.539 8.711 1 94.12 156 GLU A C 1
ATOM 1183 O O . GLU A 1 156 ? -10.898 -11.68 8.305 1 94.12 156 GLU A O 1
ATOM 1188 N N . ARG A 1 157 ? -12.188 -9.883 8.422 1 93.38 157 ARG A N 1
ATOM 1189 C CA . ARG A 1 157 ? -13.219 -10.477 7.582 1 93.38 157 ARG A CA 1
ATOM 1190 C C . ARG A 1 157 ? -12.695 -10.742 6.176 1 93.38 157 ARG A C 1
ATOM 1192 O O . ARG A 1 157 ? -12.953 -11.805 5.602 1 93.38 157 ARG A O 1
ATOM 1199 N N . MET A 1 158 ? -11.961 -9.867 5.664 1 93.44 158 MET A N 1
ATOM 1200 C CA . MET A 1 158 ? -11.43 -9.984 4.309 1 93.44 158 MET A CA 1
ATOM 1201 C C . MET A 1 158 ? -10.414 -11.117 4.219 1 93.44 158 MET A C 1
ATOM 1203 O O . MET A 1 158 ? -10.492 -11.961 3.326 1 93.44 158 MET A O 1
ATOM 1207 N N . ILE A 1 159 ? -9.547 -11.141 5.184 1 93.12 159 ILE A N 1
ATOM 1208 C CA . ILE A 1 159 ? -8.492 -12.156 5.184 1 93.12 159 ILE A CA 1
ATOM 1209 C C . ILE A 1 159 ? -9.117 -13.539 5.328 1 93.12 159 ILE A C 1
ATOM 1211 O O . ILE A 1 159 ? -8.703 -14.484 4.652 1 93.12 159 ILE A O 1
ATOM 1215 N N . ALA A 1 160 ? -10.117 -13.68 6.113 1 91.62 160 ALA A N 1
ATOM 1216 C CA . ALA A 1 160 ? -10.789 -14.961 6.34 1 91.62 160 ALA A CA 1
ATOM 1217 C C . ALA A 1 160 ? -11.523 -15.43 5.086 1 91.62 160 ALA A C 1
ATOM 1219 O O . ALA A 1 160 ? -11.625 -16.625 4.832 1 91.62 160 ALA A O 1
ATOM 1220 N N . ALA A 1 161 ? -11.93 -14.539 4.289 1 93 161 ALA A N 1
ATOM 1221 C CA . ALA A 1 161 ? -12.773 -14.867 3.139 1 93 161 ALA A CA 1
ATOM 1222 C C . ALA A 1 161 ? -11.922 -15.211 1.918 1 93 161 ALA A C 1
ATOM 1224 O O . ALA A 1 161 ? -12.398 -15.852 0.982 1 93 161 ALA A O 1
ATOM 1225 N N . GLU A 1 162 ? -10.703 -14.781 1.931 1 92.19 162 GLU A N 1
ATOM 1226 C CA . GLU A 1 162 ? -9.867 -14.828 0.731 1 92.19 162 GLU A CA 1
ATOM 1227 C C . GLU A 1 162 ? -9.711 -16.266 0.225 1 92.19 162 GLU A C 1
ATOM 1229 O O . GLU A 1 162 ? -9.969 -16.531 -0.948 1 92.19 162 GLU A O 1
ATOM 1234 N N . PRO A 1 163 ? -9.375 -17.234 1.118 1 89.88 163 PRO A N 1
ATOM 1235 C CA . PRO A 1 163 ? -9.172 -18.594 0.603 1 89.88 163 PRO A CA 1
ATOM 1236 C C . PRO A 1 163 ? -10.461 -19.25 0.112 1 89.88 163 PRO A C 1
ATOM 1238 O O . PRO A 1 163 ? -10.43 -20.109 -0.772 1 89.88 163 PRO A O 1
ATOM 1241 N N . VAL A 1 164 ? -11.57 -18.812 0.602 1 90.62 164 VAL A N 1
ATOM 1242 C CA . VAL A 1 164 ? -12.859 -19.406 0.251 1 90.62 164 VAL A CA 1
ATOM 1243 C C . VAL A 1 164 ? -13.375 -18.781 -1.046 1 90.62 164 VAL A C 1
ATOM 1245 O O . VAL A 1 164 ? -13.789 -19.5 -1.962 1 90.62 164 VAL A O 1
ATOM 1248 N N . ARG A 1 165 ? -13.258 -17.531 -1.178 1 92.69 165 ARG A N 1
ATOM 1249 C CA . ARG A 1 165 ? -13.828 -16.812 -2.314 1 92.69 165 ARG A CA 1
ATOM 1250 C C . ARG A 1 165 ? -12.898 -16.859 -3.52 1 92.69 165 ARG A C 1
ATOM 1252 O O . ARG A 1 165 ? -13.352 -16.812 -4.664 1 92.69 165 ARG A O 1
ATOM 1259 N N . LEU A 1 166 ? -11.617 -16.906 -3.191 1 95 166 LEU A N 1
ATOM 1260 C CA . LEU A 1 166 ? -10.602 -16.922 -4.234 1 95 166 LEU A CA 1
ATOM 1261 C C . LEU A 1 166 ? -9.57 -18.016 -3.98 1 95 166 LEU A C 1
ATOM 1263 O O . LEU A 1 166 ? -8.398 -17.734 -3.723 1 95 166 LEU A O 1
ATOM 1267 N N . PRO A 1 167 ? -10.062 -19.219 -4.137 1 93.25 167 PRO A N 1
ATOM 1268 C CA . PRO A 1 167 ? -9.117 -20.312 -3.914 1 93.25 167 PRO A CA 1
ATOM 1269 C C . PRO A 1 167 ? -7.93 -20.266 -4.879 1 93.25 167 PRO A C 1
ATOM 1271 O O . PRO A 1 167 ? -8.109 -20.016 -6.074 1 93.25 167 PRO A O 1
ATOM 1274 N N . ALA A 1 168 ? -6.762 -20.422 -4.305 1 91.38 168 ALA A N 1
ATOM 1275 C CA . ALA A 1 168 ? -5.531 -20.422 -5.09 1 91.38 168 ALA A CA 1
ATOM 1276 C C . ALA A 1 168 ? -5.039 -21.844 -5.355 1 91.38 168 ALA A C 1
ATOM 1278 O O . ALA A 1 168 ? -5.09 -22.688 -4.469 1 91.38 168 ALA A O 1
ATOM 1279 N N . PRO A 1 169 ? -4.602 -22.062 -6.57 1 91 169 PRO A N 1
ATOM 1280 C CA . PRO A 1 169 ? -4.195 -23.422 -6.941 1 91 169 PRO A CA 1
ATOM 1281 C C . PRO A 1 169 ? -2.871 -23.828 -6.301 1 91 169 PRO A C 1
ATOM 1283 O O . PRO A 1 169 ? -2.561 -25.031 -6.238 1 91 169 PRO A O 1
ATOM 1286 N N . THR A 1 170 ? -2.029 -22.906 -5.891 1 88.81 170 THR A N 1
ATOM 1287 C CA . THR A 1 170 ? -0.731 -23.188 -5.285 1 88.81 170 THR A CA 1
ATOM 1288 C C . THR A 1 170 ? -0.459 -22.234 -4.129 1 88.81 170 THR A C 1
ATOM 1290 O O . THR A 1 170 ? -1.155 -21.234 -3.973 1 88.81 170 THR A O 1
ATOM 1293 N N . ALA A 1 171 ? 0.538 -22.562 -3.291 1 85.12 171 ALA A N 1
ATOM 1294 C CA . ALA A 1 171 ? 0.959 -21.672 -2.211 1 85.12 171 ALA A CA 1
ATOM 1295 C C . ALA A 1 171 ? 1.447 -20.344 -2.758 1 85.12 171 ALA A C 1
ATOM 1297 O O . ALA A 1 171 ? 1.181 -19.281 -2.172 1 85.12 171 ALA A O 1
ATOM 1298 N N . GLU A 1 172 ? 2.088 -20.438 -3.91 1 89.44 172 GLU A N 1
ATOM 1299 C CA . GLU A 1 172 ? 2.594 -19.234 -4.559 1 89.44 172 GLU A CA 1
ATOM 1300 C C . GLU A 1 172 ? 1.452 -18.312 -5 1 89.44 172 GLU A C 1
ATOM 1302 O O . GLU A 1 172 ? 1.503 -17.109 -4.789 1 89.44 172 GLU A O 1
ATOM 1307 N N . ALA A 1 173 ? 0.476 -19 -5.527 1 92.12 173 ALA A N 1
ATOM 1308 C CA . ALA A 1 173 ? -0.678 -18.234 -5.988 1 92.12 173 ALA A CA 1
ATOM 1309 C C . ALA A 1 173 ? -1.446 -17.641 -4.809 1 92.12 173 ALA A C 1
ATOM 1311 O O . ALA A 1 173 ? -2.016 -16.547 -4.914 1 92.12 173 ALA A O 1
ATOM 1312 N N . ALA A 1 174 ? -1.447 -18.297 -3.686 1 90.88 174 ALA A N 1
ATOM 1313 C CA . ALA A 1 174 ? -2.131 -17.812 -2.492 1 90.88 174 ALA A CA 1
ATOM 1314 C C . ALA A 1 174 ? -1.463 -16.547 -1.956 1 90.88 174 ALA A C 1
ATOM 1316 O O . ALA A 1 174 ? -2.143 -15.602 -1.556 1 90.88 174 ALA A O 1
ATOM 1317 N N . VAL A 1 175 ? -0.144 -16.531 -1.993 1 89.75 175 VAL A N 1
ATOM 1318 C CA . VAL A 1 175 ? 0.614 -15.375 -1.545 1 89.75 175 VAL A CA 1
ATOM 1319 C C . VAL A 1 175 ? 0.354 -14.195 -2.482 1 89.75 175 VAL A C 1
ATOM 1321 O O . VAL A 1 175 ? 0.08 -13.078 -2.029 1 89.75 175 VAL A O 1
ATOM 1324 N N . ALA A 1 176 ? 0.407 -14.5 -3.76 1 93.75 176 ALA A N 1
ATOM 1325 C CA . ALA A 1 176 ? 0.163 -13.461 -4.754 1 93.75 176 ALA A CA 1
ATOM 1326 C C . ALA A 1 176 ? -1.254 -12.906 -4.629 1 93.75 176 ALA A C 1
ATOM 1328 O O . ALA A 1 176 ? -1.47 -11.695 -4.766 1 93.75 176 ALA A O 1
ATOM 1329 N N . ARG A 1 177 ? -2.146 -13.805 -4.383 1 94.81 177 ARG A N 1
ATOM 1330 C CA . ARG A 1 177 ? -3.533 -13.391 -4.203 1 94.81 177 ARG A CA 1
ATOM 1331 C C . ARG A 1 177 ? -3.664 -12.406 -3.047 1 94.81 177 ARG A C 1
ATOM 1333 O O . ARG A 1 177 ? -4.332 -11.375 -3.174 1 94.81 177 ARG A O 1
ATOM 1340 N N . THR A 1 178 ? -3.025 -12.633 -1.973 1 91.81 178 THR A N 1
ATOM 1341 C CA . THR A 1 178 ? -3.08 -11.758 -0.806 1 91.81 178 THR A CA 1
ATOM 1342 C C . THR A 1 178 ? -2.498 -10.383 -1.13 1 91.81 178 THR A C 1
ATOM 1344 O O . THR A 1 178 ? -3.08 -9.359 -0.778 1 91.81 178 THR A O 1
ATOM 1347 N N . VAL A 1 179 ? -1.401 -10.375 -1.836 1 92.56 179 VAL A N 1
ATOM 1348 C CA . VAL A 1 179 ? -0.752 -9.133 -2.246 1 92.56 179 VAL A CA 1
ATOM 1349 C C . VAL A 1 179 ? -1.681 -8.344 -3.166 1 92.56 179 VAL A C 1
ATOM 1351 O O . VAL A 1 179 ? -1.9 -7.148 -2.957 1 92.56 179 VAL A O 1
ATOM 1354 N N . LEU A 1 180 ? -2.25 -9.008 -4.086 1 94.75 180 LEU A N 1
ATOM 1355 C CA . LEU A 1 180 ? -3.092 -8.367 -5.09 1 94.75 180 LEU A CA 1
ATOM 1356 C C . LEU A 1 180 ? -4.363 -7.809 -4.457 1 94.75 180 LEU A C 1
ATOM 1358 O O . LEU A 1 180 ? -4.812 -6.719 -4.816 1 94.75 180 LEU A O 1
ATOM 1362 N N . LEU A 1 181 ? -4.895 -8.531 -3.539 1 94.94 181 LEU A N 1
ATOM 1363 C CA . LEU A 1 181 ? -6.117 -8.07 -2.893 1 94.94 181 LEU A CA 1
ATOM 1364 C C . LEU A 1 181 ? -5.836 -6.855 -2.012 1 94.94 181 LEU A C 1
ATOM 1366 O O . LEU A 1 181 ? -6.711 -6.008 -1.816 1 94.94 181 LEU A O 1
ATOM 1370 N N . GLY A 1 182 ? -4.598 -6.793 -1.493 1 92.81 182 GLY A N 1
ATOM 1371 C CA . GLY A 1 182 ? -4.184 -5.559 -0.842 1 92.81 182 GLY A CA 1
ATOM 1372 C C . GLY A 1 182 ? -4.191 -4.363 -1.774 1 92.81 182 GLY A C 1
ATOM 1373 O O . GLY A 1 182 ? -4.684 -3.291 -1.415 1 92.81 182 GLY A O 1
ATOM 1374 N N . VAL A 1 183 ? -3.709 -4.559 -2.945 1 92.44 183 VAL A N 1
ATOM 1375 C CA . VAL A 1 183 ? -3.684 -3.504 -3.953 1 92.44 183 VAL A CA 1
ATOM 1376 C C . VAL A 1 183 ? -5.109 -3.162 -4.379 1 92.44 183 VAL A C 1
ATOM 1378 O O . VAL A 1 183 ? -5.441 -1.992 -4.582 1 92.44 183 VAL A O 1
ATOM 1381 N N . ALA A 1 184 ? -5.926 -4.191 -4.492 1 95.06 184 ALA A N 1
ATOM 1382 C CA . ALA A 1 184 ? -7.324 -3.965 -4.852 1 95.06 184 ALA A CA 1
ATOM 1383 C C . ALA A 1 184 ? -8.008 -3.055 -3.836 1 95.06 184 ALA A C 1
ATOM 1385 O O . ALA A 1 184 ? -8.727 -2.125 -4.211 1 95.06 184 ALA A O 1
ATOM 1386 N N . PHE A 1 185 ? -7.77 -3.336 -2.604 1 94.31 185 PHE A N 1
ATOM 1387 C CA . PHE A 1 185 ? -8.398 -2.514 -1.577 1 94.31 185 PHE A CA 1
ATOM 1388 C C . PHE A 1 185 ? -7.902 -1.076 -1.654 1 94.31 185 PHE A C 1
ATOM 1390 O O . PHE A 1 185 ? -8.688 -0.134 -1.55 1 94.31 185 PHE A O 1
ATOM 1397 N N . GLU A 1 186 ? -6.633 -0.916 -1.745 1 91.38 186 GLU A N 1
ATOM 1398 C CA . GLU A 1 186 ? -6.082 0.427 -1.902 1 91.38 186 GLU A CA 1
ATOM 1399 C C . GLU A 1 186 ? -6.715 1.147 -3.088 1 91.38 186 GLU A C 1
ATOM 1401 O O . GLU A 1 186 ? -7 2.346 -3.014 1 91.38 186 GLU A O 1
ATOM 1406 N N . SER A 1 187 ? -6.91 0.44 -4.168 1 92.44 187 SER A N 1
ATOM 1407 C CA . SER A 1 187 ? -7.543 1.01 -5.352 1 92.44 187 SER A CA 1
ATOM 1408 C C . SER A 1 187 ? -8.977 1.44 -5.059 1 92.44 187 SER A C 1
ATOM 1410 O O . SER A 1 187 ? -9.406 2.512 -5.488 1 92.44 187 SER A O 1
ATOM 1412 N N . MET A 1 188 ? -9.664 0.661 -4.371 1 93.62 188 MET A N 1
ATOM 1413 C CA . MET A 1 188 ? -11.047 0.97 -4.031 1 93.62 188 MET A CA 1
ATOM 1414 C C . MET A 1 188 ? -11.125 2.166 -3.088 1 93.62 188 MET A C 1
ATOM 1416 O O . MET A 1 188 ? -12.055 2.971 -3.172 1 93.62 188 MET A O 1
ATOM 1420 N N . ARG A 1 189 ? -10.188 2.232 -2.156 1 92.25 189 ARG A N 1
ATOM 1421 C CA . ARG A 1 189 ? -10.117 3.406 -1.293 1 92.25 189 ARG A CA 1
ATOM 1422 C C . ARG A 1 189 ? -9.945 4.68 -2.113 1 92.25 189 ARG A C 1
ATOM 1424 O O . ARG A 1 189 ? -10.578 5.699 -1.829 1 92.25 189 ARG A O 1
ATOM 1431 N N . LEU A 1 190 ? -9.07 4.613 -3.111 1 89.25 190 LEU A N 1
ATOM 1432 C CA . LEU A 1 190 ? -8.844 5.754 -3.99 1 89.25 190 LEU A CA 1
ATOM 1433 C C . LEU A 1 190 ? -10.125 6.129 -4.734 1 89.25 190 LEU A C 1
ATOM 1435 O O . LEU A 1 190 ? -10.492 7.305 -4.785 1 89.25 190 LEU A O 1
ATOM 1439 N N . LEU A 1 191 ? -10.75 5.18 -5.266 1 92.5 191 LEU A N 1
ATOM 1440 C CA . LEU A 1 191 ? -11.961 5.41 -6.039 1 92.5 191 LEU A CA 1
ATOM 1441 C C . LEU A 1 191 ? -13.07 5.98 -5.156 1 92.5 191 LEU A C 1
ATOM 1443 O O . LEU A 1 191 ? -13.773 6.906 -5.559 1 92.5 191 LEU A O 1
ATOM 1447 N N . ALA A 1 192 ? -13.211 5.438 -3.975 1 92.31 192 ALA A N 1
ATOM 1448 C CA . ALA A 1 192 ? -14.195 5.945 -3.025 1 92.31 192 ALA A CA 1
ATOM 1449 C C . ALA A 1 192 ? -13.891 7.387 -2.637 1 92.31 192 ALA A C 1
ATOM 1451 O O . ALA A 1 192 ? -14.805 8.211 -2.516 1 92.31 192 ALA A O 1
ATOM 1452 N N . SER A 1 193 ? -12.617 7.66 -2.373 1 89.38 193 SER A N 1
ATOM 1453 C CA . SER A 1 193 ? -12.203 9.016 -2.041 1 89.38 193 SER A CA 1
ATOM 1454 C C . SER A 1 193 ? -12.523 9.984 -3.172 1 89.38 193 SER A C 1
ATOM 1456 O O . SER A 1 193 ? -13 11.094 -2.926 1 89.38 193 SER A O 1
ATOM 1458 N N . GLU A 1 194 ? -12.211 9.562 -4.371 1 87.81 194 GLU A N 1
ATOM 1459 C CA . GLU A 1 194 ? -12.508 10.383 -5.539 1 87.81 194 GLU A CA 1
ATOM 1460 C C . GLU A 1 194 ? -14.008 10.633 -5.668 1 87.81 194 GLU A C 1
ATOM 1462 O O . GLU A 1 194 ? -14.438 11.758 -5.938 1 87.81 194 GLU A O 1
ATOM 1467 N N . HIS A 1 195 ? -14.766 9.625 -5.488 1 89.81 195 HIS A N 1
ATOM 1468 C CA . HIS A 1 195 ? -16.219 9.727 -5.535 1 89.81 195 HIS A CA 1
ATOM 1469 C C . HIS A 1 195 ? -16.734 10.719 -4.492 1 89.81 195 HIS A C 1
ATOM 1471 O O . HIS A 1 195 ? -17.594 11.555 -4.797 1 89.81 195 HIS A O 1
ATOM 1477 N N . ARG A 1 196 ? -16.234 10.625 -3.32 1 87.38 196 ARG A N 1
ATOM 1478 C CA . ARG A 1 196 ? -16.672 11.5 -2.236 1 87.38 196 ARG A CA 1
ATOM 1479 C C . ARG A 1 196 ? -16.312 12.953 -2.535 1 87.38 196 ARG A C 1
ATOM 1481 O O . ARG A 1 196 ? -17.125 13.859 -2.301 1 87.38 196 ARG A O 1
ATOM 1488 N N . MET A 1 197 ? -15.156 13.133 -2.969 1 82.19 197 MET A N 1
ATOM 1489 C CA . MET A 1 197 ? -14.703 14.492 -3.23 1 82.19 197 MET A CA 1
ATOM 1490 C C . MET A 1 197 ? -15.516 15.141 -4.344 1 82.19 197 MET A C 1
ATOM 1492 O O . MET A 1 197 ? -15.773 16.344 -4.312 1 82.19 197 MET A O 1
ATOM 1496 N N . LEU A 1 198 ? -15.82 14.43 -5.316 1 79 198 LEU A N 1
ATOM 1497 C CA . LEU A 1 198 ? -16.594 14.945 -6.441 1 79 198 LEU A CA 1
ATOM 1498 C C . LEU A 1 198 ? -18.031 15.227 -6.035 1 79 198 LEU A C 1
ATOM 1500 O O . LEU A 1 198 ? -18.672 16.125 -6.574 1 79 198 LEU A O 1
ATOM 1504 N N . ASN A 1 199 ? -18.516 14.516 -5.09 1 80.5 199 ASN A N 1
ATOM 1505 C CA . ASN A 1 199 ? -19.922 14.672 -4.707 1 80.5 199 ASN A CA 1
ATOM 1506 C C . ASN A 1 199 ? -20.062 15.555 -3.469 1 80.5 199 ASN A C 1
ATOM 1508 O O . ASN A 1 199 ? -21.125 16.141 -3.24 1 80.5 199 ASN A O 1
ATOM 1512 N N . ASP A 1 200 ? -19.125 15.602 -2.57 1 73 200 ASP A N 1
ATOM 1513 C CA . ASP A 1 200 ? -19.125 16.438 -1.379 1 73 200 ASP A CA 1
ATOM 1514 C C . ASP A 1 200 ? -17.797 17.188 -1.228 1 73 200 ASP A C 1
ATOM 1516 O O . ASP A 1 200 ? -17 16.859 -0.339 1 73 200 ASP A O 1
ATOM 1520 N N . PRO A 1 201 ? -17.656 18.188 -2.131 1 63.47 201 PRO A N 1
ATOM 1521 C CA . PRO A 1 201 ? -16.375 18.891 -2.039 1 63.47 201 PRO A CA 1
ATOM 1522 C C . PRO A 1 201 ? -16.219 19.641 -0.715 1 63.47 201 PRO A C 1
ATOM 1524 O O . PRO A 1 201 ? -17.188 20.125 -0.152 1 63.47 201 PRO A O 1
ATOM 1527 N N . PRO A 1 202 ? -15.094 19.312 -0.018 1 59.09 202 PRO A N 1
ATOM 1528 C CA . PRO A 1 202 ? -14.898 20 1.257 1 59.09 202 PRO A CA 1
ATOM 1529 C C . PRO A 1 202 ? -15.211 21.5 1.17 1 59.09 202 PRO A C 1
ATOM 1531 O O . PRO A 1 202 ? -15 22.109 0.124 1 59.09 202 PRO A O 1
ATOM 1534 N N . ALA A 1 203 ? -16.062 21.938 2.068 1 51.25 203 ALA A N 1
ATOM 1535 C CA . ALA A 1 203 ? -16.453 23.344 2.148 1 51.25 203 ALA A CA 1
ATOM 1536 C C . ALA A 1 203 ? -15.242 24.266 2.051 1 51.25 203 ALA A C 1
ATOM 1538 O O . ALA A 1 203 ? -14.211 24.016 2.686 1 51.25 203 ALA A O 1
ATOM 1539 N N . ALA A 1 204 ? -14.93 24.875 0.972 1 49.12 204 ALA A N 1
ATOM 1540 C CA . ALA A 1 204 ? -13.914 25.922 0.862 1 49.12 204 ALA A CA 1
ATOM 1541 C C . ALA A 1 204 ? -13.914 26.812 2.102 1 49.12 204 ALA A C 1
ATOM 1543 O O . ALA A 1 204 ? -14.977 27.125 2.645 1 49.12 204 ALA A O 1
ATOM 1544 N N . LYS A 1 205 ? -12.883 26.766 3.068 1 47.97 205 LYS A N 1
ATOM 1545 C CA . LYS A 1 205 ? -12.906 27.812 4.09 1 47.97 205 LYS A CA 1
ATOM 1546 C C . LYS A 1 205 ? -13.398 29.141 3.514 1 47.97 205 LYS A C 1
ATOM 1548 O O . LYS A 1 205 ? -12.969 29.547 2.434 1 47.97 205 LYS A O 1
ATOM 1553 N N . PRO A 1 206 ? -14.367 29.781 4.059 1 41.28 206 PRO A N 1
ATOM 1554 C CA . PRO A 1 206 ? -14.734 31.141 3.621 1 41.28 206 PRO A CA 1
ATOM 1555 C C . PRO A 1 206 ? -13.539 32.062 3.531 1 41.28 206 PRO A C 1
ATOM 1557 O O . PRO A 1 206 ? -12.641 32.031 4.367 1 41.28 206 PRO A O 1
ATOM 1560 N N . GLN A 1 207 ? -12.898 32.344 2.383 1 40.16 207 GLN A N 1
ATOM 1561 C CA . GLN A 1 207 ? -11.953 33.438 2.26 1 40.16 207 GLN A CA 1
ATOM 1562 C C . GLN A 1 207 ? -12.266 34.531 3.264 1 40.16 207 GLN A C 1
ATOM 1564 O O . GLN A 1 207 ? -13.406 35 3.361 1 40.16 207 GLN A O 1
ATOM 1569 N N . ALA A 1 208 ? -11.523 34.781 4.375 1 41.19 208 ALA A N 1
ATOM 1570 C CA . ALA A 1 208 ? -11.664 35.969 5.211 1 41.19 208 ALA A CA 1
ATOM 1571 C C . ALA A 1 208 ? -12.016 37.188 4.371 1 41.19 208 ALA A C 1
ATOM 1573 O O . ALA A 1 208 ? -11.312 37.531 3.408 1 41.19 208 ALA A O 1
ATOM 1574 N N . ALA A 1 209 ? -13.211 37.688 4.207 1 41.44 209 ALA A N 1
ATOM 1575 C CA . ALA A 1 209 ? -13.594 39 3.701 1 41.44 209 ALA A CA 1
ATOM 1576 C C . ALA A 1 209 ? -12.633 40.062 4.184 1 41.44 209 ALA A C 1
ATOM 1578 O O . ALA A 1 209 ? -12.391 40.188 5.387 1 41.44 209 ALA A O 1
ATOM 1579 N N . LYS A 1 210 ? -11.625 40.531 3.396 1 44.5 210 LYS A N 1
ATOM 1580 C CA . LYS A 1 210 ? -10.969 41.812 3.67 1 44.5 210 LYS A CA 1
ATOM 1581 C C . LYS A 1 210 ? -11.938 42.812 4.281 1 44.5 210 LYS A C 1
ATOM 1583 O O . LYS A 1 210 ? -12.945 43.156 3.666 1 44.5 210 LYS A O 1
ATOM 1588 N N . ALA A 1 211 ? -12.102 42.938 5.555 1 40.19 211 ALA A N 1
ATOM 1589 C CA . ALA A 1 211 ? -12.664 44.125 6.141 1 40.19 211 ALA A CA 1
ATOM 1590 C C . ALA A 1 211 ? -12.203 45.375 5.379 1 40.19 211 ALA A C 1
ATOM 1592 O O . ALA A 1 211 ? -11 45.625 5.242 1 40.19 211 ALA A O 1
ATOM 1593 N N . SER A 1 212 ? -12.875 45.969 4.5 1 33.25 212 SER A N 1
ATOM 1594 C CA . SER A 1 212 ? -12.734 47.406 4.336 1 33.25 212 SER A CA 1
ATOM 1595 C C . SER A 1 212 ? -12.742 48.125 5.68 1 33.25 212 SER A C 1
ATOM 1597 O O . SER A 1 212 ? -13.539 47.781 6.562 1 33.25 212 SER A O 1
ATOM 1599 N N . MET B 1 1 ? 13.352 31.609 12.203 1 94.56 1 MET B N 1
ATOM 1600 C CA . MET B 1 1 ? 14.461 30.828 12.75 1 94.56 1 MET B CA 1
ATOM 1601 C C . MET B 1 1 ? 15.508 30.547 11.68 1 94.56 1 MET B C 1
ATOM 1603 O O . MET B 1 1 ? 15.219 30.641 10.484 1 94.56 1 MET B O 1
ATOM 1607 N N . ARG B 1 2 ? 16.703 30.281 12.094 1 95 2 ARG B N 1
ATOM 1608 C CA . ARG B 1 2 ? 17.766 29.922 11.164 1 95 2 ARG B CA 1
ATOM 1609 C C . ARG B 1 2 ? 17.625 28.469 10.711 1 95 2 ARG B C 1
ATOM 1611 O O . ARG B 1 2 ? 16.859 27.703 11.305 1 95 2 ARG B O 1
ATOM 1618 N N . ILE B 1 3 ? 18.422 28.188 9.656 1 95.62 3 ILE B N 1
ATOM 1619 C CA . ILE B 1 3 ? 18.25 26.891 9.016 1 95.62 3 ILE B CA 1
ATOM 1620 C C . ILE B 1 3 ? 18.703 25.781 9.977 1 95.62 3 ILE B C 1
ATOM 1622 O O . ILE B 1 3 ? 18.156 24.672 9.961 1 95.62 3 ILE B O 1
ATOM 1626 N N . SER B 1 4 ? 19.672 26.062 10.812 1 95.75 4 SER B N 1
ATOM 1627 C CA . SER B 1 4 ? 20.125 25.078 11.789 1 95.75 4 SER B CA 1
ATOM 1628 C C . SER B 1 4 ? 19.031 24.75 12.805 1 95.75 4 SER B C 1
ATOM 1630 O O . SER B 1 4 ? 18.828 23.578 13.148 1 95.75 4 SER B O 1
ATOM 1632 N N . THR B 1 5 ? 18.344 25.797 13.227 1 96.56 5 THR B N 1
ATOM 1633 C CA . THR B 1 5 ? 17.234 25.609 14.141 1 96.56 5 THR B CA 1
ATOM 1634 C C . THR B 1 5 ? 16.078 24.875 13.453 1 96.56 5 THR B C 1
ATOM 1636 O O . THR B 1 5 ? 15.461 24 14.047 1 96.56 5 THR B O 1
ATOM 1639 N N . LEU B 1 6 ? 15.844 25.219 12.219 1 96.38 6 LEU B N 1
ATOM 1640 C CA . LEU B 1 6 ? 14.82 24.547 11.422 1 96.38 6 LEU B CA 1
ATOM 1641 C C . LEU B 1 6 ? 15.109 23.047 11.305 1 96.38 6 LEU B C 1
ATOM 1643 O O . LEU B 1 6 ? 14.203 22.219 11.453 1 96.38 6 LEU B O 1
ATOM 1647 N N . ALA B 1 7 ? 16.359 22.719 11.125 1 96.5 7 ALA B N 1
ATOM 1648 C CA . ALA B 1 7 ? 16.781 21.312 11 1 96.5 7 ALA B CA 1
ATOM 1649 C C . ALA B 1 7 ? 16.562 20.562 12.312 1 96.5 7 ALA B C 1
ATOM 1651 O O . ALA B 1 7 ? 16.031 19.453 12.312 1 96.5 7 ALA B O 1
ATOM 1652 N N . GLU B 1 8 ? 16.875 21.156 13.359 1 94.38 8 GLU B N 1
ATOM 1653 C CA . GLU B 1 8 ? 16.75 20.547 14.68 1 94.38 8 GLU B CA 1
ATOM 1654 C C . GLU B 1 8 ? 15.297 20.281 15.039 1 94.38 8 GLU B C 1
ATOM 1656 O O . GLU B 1 8 ? 14.938 19.188 15.469 1 94.38 8 GLU B O 1
ATOM 1661 N N . ILE B 1 9 ? 14.5 21.234 14.789 1 92.31 9 ILE B N 1
ATOM 1662 C CA . ILE B 1 9 ? 13.094 21.156 15.188 1 92.31 9 ILE B CA 1
ATOM 1663 C C . ILE B 1 9 ? 12.352 20.188 14.281 1 92.31 9 ILE B C 1
ATOM 1665 O O . ILE B 1 9 ? 11.508 19.422 14.742 1 92.31 9 ILE B O 1
ATOM 1669 N N . SER B 1 10 ? 12.641 20.188 13 1 91.56 10 SER B N 1
ATOM 1670 C CA . SER B 1 10 ? 11.93 19.375 12.031 1 91.56 10 SER B CA 1
ATOM 1671 C C . SER B 1 10 ? 12.492 17.953 11.992 1 91.56 10 SER B C 1
ATOM 1673 O O . SER B 1 10 ? 11.828 17.031 11.516 1 91.56 10 SER B O 1
ATOM 1675 N N . GLY B 1 11 ? 13.766 17.812 12.406 1 89.19 11 GLY B N 1
ATOM 1676 C CA . GLY B 1 11 ? 14.43 16.531 12.32 1 89.19 11 GLY B CA 1
ATOM 1677 C C . GLY B 1 11 ? 14.945 16.219 10.938 1 89.19 11 GLY B C 1
ATOM 1678 O O . GLY B 1 11 ? 15.258 15.062 10.625 1 89.19 11 GLY B O 1
ATOM 1679 N N . VAL B 1 12 ? 14.984 17.188 10.094 1 94.5 12 VAL B N 1
ATOM 1680 C CA . VAL B 1 12 ? 15.484 17.031 8.734 1 94.5 12 VAL B CA 1
ATOM 1681 C C . VAL B 1 12 ? 16.859 17.672 8.602 1 94.5 12 VAL B C 1
ATOM 1683 O O . VAL B 1 12 ? 17.047 18.828 8.984 1 94.5 12 VAL B O 1
ATOM 1686 N N . PRO B 1 13 ? 17.797 16.953 8.062 1 96.12 13 PRO B N 1
ATOM 1687 C CA . PRO B 1 13 ? 19.141 17.516 7.941 1 96.12 13 PRO B CA 1
ATOM 1688 C C . PRO B 1 13 ? 19.188 18.734 7.031 1 96.12 13 PRO B C 1
ATOM 1690 O O . PRO B 1 13 ? 18.422 18.828 6.07 1 96.12 13 PRO B O 1
ATOM 1693 N N . VAL B 1 14 ? 20.172 19.625 7.281 1 96.69 14 VAL B N 1
ATOM 1694 C CA . VAL B 1 14 ? 20.312 20.891 6.578 1 96.69 14 VAL B CA 1
ATOM 1695 C C . VAL B 1 14 ? 20.469 20.641 5.082 1 96.69 14 VAL B C 1
ATOM 1697 O O . VAL B 1 14 ? 19.797 21.266 4.258 1 96.69 14 VAL B O 1
ATOM 1700 N N . PRO B 1 15 ? 21.312 19.688 4.633 1 97.19 15 PRO B N 1
ATOM 1701 C CA . PRO B 1 15 ? 21.438 19.469 3.191 1 97.19 15 PRO B CA 1
ATOM 1702 C C . PRO B 1 15 ? 20.125 19.047 2.547 1 97.19 15 PRO B C 1
ATOM 1704 O O . PRO B 1 15 ? 19.844 19.422 1.406 1 97.19 15 PRO B O 1
ATOM 1707 N N . THR B 1 16 ? 19.344 18.328 3.273 1 96.69 16 THR B N 1
ATOM 1708 C CA . THR B 1 16 ? 18.047 17.891 2.771 1 96.69 16 THR B CA 1
ATOM 1709 C C . THR B 1 16 ? 17.078 19.062 2.65 1 96.69 16 THR B C 1
ATOM 1711 O O . THR B 1 16 ? 16.328 19.156 1.685 1 96.69 16 THR B O 1
ATOM 1714 N N . ILE B 1 17 ? 17.125 19.906 3.656 1 97.38 17 ILE B N 1
ATOM 1715 C CA . ILE B 1 17 ? 16.297 21.109 3.617 1 97.38 17 ILE B CA 1
ATOM 1716 C C . ILE B 1 17 ? 16.641 21.938 2.383 1 97.38 17 ILE B C 1
ATOM 1718 O O . ILE B 1 17 ? 15.75 22.375 1.657 1 97.38 17 ILE B O 1
ATOM 1722 N N . LYS B 1 18 ? 17.875 22.109 2.127 1 96.19 18 LYS B N 1
ATOM 1723 C CA . LYS B 1 18 ? 18.328 22.875 0.965 1 96.19 18 LYS B CA 1
ATOM 1724 C C . LYS B 1 18 ? 17.891 22.188 -0.333 1 96.19 18 LYS B C 1
ATOM 1726 O O . LYS B 1 18 ? 17.484 22.859 -1.285 1 96.19 18 LYS B O 1
ATOM 1731 N N . PHE B 1 19 ? 18.016 20.938 -0.286 1 96.94 19 PHE B N 1
ATOM 1732 C CA . PHE B 1 19 ? 17.547 20.188 -1.445 1 96.94 19 PHE B CA 1
ATOM 1733 C C . PHE B 1 19 ? 16.062 20.438 -1.678 1 96.94 19 PHE B C 1
ATOM 1735 O O . PHE B 1 19 ? 15.625 20.656 -2.812 1 96.94 19 PHE B O 1
ATOM 1742 N N . TYR B 1 20 ? 15.289 20.344 -0.622 1 96.69 20 TYR B N 1
ATOM 1743 C CA . TYR B 1 20 ? 13.852 20.531 -0.734 1 96.69 20 TYR B CA 1
ATOM 1744 C C . TYR B 1 20 ? 13.531 21.922 -1.277 1 96.69 20 TYR B C 1
ATOM 1746 O O . TYR B 1 20 ? 12.578 22.094 -2.041 1 96.69 20 TYR B O 1
ATOM 1754 N N . ILE B 1 21 ? 14.281 22.891 -0.882 1 96 21 ILE B N 1
ATOM 1755 C CA . ILE B 1 21 ? 14.086 24.266 -1.365 1 96 21 ILE B CA 1
ATOM 1756 C C . ILE B 1 21 ? 14.383 24.328 -2.861 1 96 21 ILE B C 1
ATOM 1758 O O . ILE B 1 21 ? 13.594 24.859 -3.637 1 96 21 ILE B O 1
ATOM 1762 N N . ARG B 1 22 ? 15.453 23.719 -3.297 1 95.25 22 ARG B N 1
ATOM 1763 C CA . ARG B 1 22 ? 15.844 23.734 -4.703 1 95.25 22 ARG B CA 1
ATOM 1764 C C . ARG B 1 22 ? 14.828 22.984 -5.562 1 95.25 22 ARG B C 1
ATOM 1766 O O . ARG B 1 22 ? 14.547 23.391 -6.688 1 95.25 22 ARG B O 1
ATOM 1773 N N . ALA B 1 23 ? 14.281 21.953 -4.945 1 93.56 23 ALA B N 1
ATOM 1774 C CA . ALA B 1 23 ? 13.344 21.094 -5.676 1 93.56 23 ALA B CA 1
ATOM 1775 C C . ALA B 1 23 ? 11.945 21.703 -5.676 1 93.56 23 ALA B C 1
ATOM 1777 O O . ALA B 1 23 ? 11.031 21.156 -6.297 1 93.56 23 ALA B O 1
ATOM 1778 N N . GLY B 1 24 ? 11.711 22.719 -4.898 1 92.75 24 GLY B N 1
ATOM 1779 C CA . GLY B 1 24 ? 10.422 23.391 -4.867 1 92.75 24 GLY B CA 1
ATOM 1780 C C . GLY B 1 24 ? 9.445 22.766 -3.885 1 92.75 24 GLY B C 1
ATOM 1781 O O . GLY B 1 24 ? 8.25 23.047 -3.939 1 92.75 24 GLY B O 1
ATOM 1782 N N . LEU B 1 25 ? 9.922 21.953 -3.023 1 94.62 25 LEU B N 1
ATOM 1783 C CA . LEU B 1 25 ? 9.078 21.281 -2.039 1 9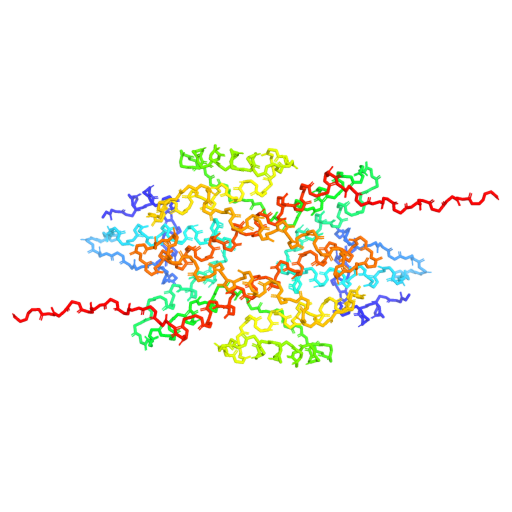4.62 25 LEU B CA 1
ATOM 1784 C C . LEU B 1 25 ? 8.891 22.141 -0.798 1 94.62 25 LEU B C 1
ATOM 1786 O O . LEU B 1 25 ? 7.961 21.938 -0.021 1 94.62 25 LEU B O 1
ATOM 1790 N N . LEU B 1 26 ? 9.781 23.016 -0.593 1 95.69 26 LEU B N 1
ATOM 1791 C CA . LEU B 1 26 ? 9.773 23.953 0.521 1 95.69 26 LEU B CA 1
ATOM 1792 C C . LEU B 1 26 ? 10.039 25.375 0.034 1 95.69 26 LEU B C 1
ATOM 1794 O O . LEU B 1 26 ? 10.938 25.609 -0.781 1 95.69 26 LEU B O 1
ATOM 1798 N N . ALA B 1 27 ? 9.242 26.25 0.521 1 94.31 27 ALA B N 1
ATOM 1799 C CA . ALA B 1 27 ? 9.453 27.641 0.145 1 94.31 27 ALA B CA 1
ATOM 1800 C C . ALA B 1 27 ? 10.797 28.156 0.664 1 94.31 27 ALA B C 1
ATOM 1802 O O . ALA B 1 27 ? 11.234 27.766 1.747 1 94.31 27 ALA B O 1
ATOM 1803 N N . ALA B 1 28 ? 11.312 29.047 -0.088 1 94.19 28 ALA B N 1
ATOM 1804 C CA . ALA B 1 28 ? 12.547 29.688 0.377 1 94.19 28 ALA B CA 1
ATOM 1805 C C . ALA B 1 28 ? 12.297 30.531 1.617 1 94.19 28 ALA B C 1
ATOM 1807 O O . ALA B 1 28 ? 11.188 31.047 1.811 1 94.19 28 ALA B O 1
ATOM 1808 N N . GLY B 1 29 ? 13.312 30.562 2.414 1 94.06 29 GLY B N 1
ATOM 1809 C CA . GLY B 1 29 ? 13.219 31.469 3.549 1 94.06 29 GLY B CA 1
ATOM 1810 C C . GLY B 1 29 ? 13.344 32.938 3.158 1 94.06 29 GLY B C 1
ATOM 1811 O O . GLY B 1 29 ? 13.68 33.25 2.016 1 94.06 29 GLY B O 1
ATOM 1812 N N . ARG B 1 30 ? 13.016 33.75 4.109 1 94.88 30 ARG B N 1
ATOM 1813 C CA . ARG B 1 30 ? 13.188 35.188 3.902 1 94.88 30 ARG B CA 1
ATOM 1814 C C . ARG B 1 30 ? 14.641 35.594 4.109 1 94.88 30 ARG B C 1
ATOM 1816 O O . ARG B 1 30 ? 15.188 35.406 5.195 1 94.88 30 ARG B O 1
ATOM 1823 N N . PRO B 1 31 ? 15.211 36.094 3.064 1 92.69 31 PRO B N 1
ATOM 1824 C CA . PRO B 1 31 ? 16.609 36.5 3.219 1 92.69 31 PRO B CA 1
ATOM 1825 C C . PRO B 1 31 ? 16.797 37.594 4.289 1 92.69 31 PRO B C 1
ATOM 1827 O O . PRO B 1 31 ? 16 38.531 4.359 1 92.69 31 PRO B O 1
ATOM 1830 N N . THR B 1 32 ? 17.672 37.469 5.211 1 90.94 32 THR B N 1
ATOM 1831 C CA . THR B 1 32 ? 17.953 38.438 6.25 1 90.94 32 THR B CA 1
ATOM 1832 C C . THR B 1 32 ? 19.359 39.031 6.07 1 90.94 32 THR B C 1
ATOM 1834 O O . THR B 1 32 ? 19.609 40.188 6.41 1 90.94 32 THR B O 1
ATOM 1837 N N . ALA B 1 33 ? 20.344 38.281 5.727 1 88.94 33 ALA B N 1
ATOM 1838 C CA . ALA B 1 33 ? 21.719 38.656 5.43 1 88.94 33 ALA B CA 1
ATOM 1839 C C . ALA B 1 33 ? 22.312 37.781 4.328 1 88.94 33 ALA B C 1
ATOM 1841 O O . ALA B 1 33 ? 21.609 36.969 3.75 1 88.94 33 ALA B O 1
ATOM 1842 N N . ARG B 1 34 ? 23.594 38.219 4.094 1 86.75 34 ARG B N 1
ATOM 1843 C CA . ARG B 1 34 ? 24.266 37.406 3.066 1 86.75 34 ARG B CA 1
ATOM 1844 C C . ARG B 1 34 ? 24.25 35.938 3.436 1 86.75 34 ARG B C 1
ATOM 1846 O O . ARG B 1 34 ? 24.688 35.562 4.523 1 86.75 34 ARG B O 1
ATOM 1853 N N . ASN B 1 35 ? 23.719 35.094 2.688 1 86.69 35 ASN B N 1
ATOM 1854 C CA . ASN B 1 35 ? 23.672 33.625 2.832 1 86.69 35 ASN B CA 1
ATOM 1855 C C . ASN B 1 35 ? 22.859 33.219 4.055 1 86.69 35 ASN B C 1
ATOM 1857 O O . ASN B 1 35 ? 23.125 32.188 4.664 1 86.69 35 ASN B O 1
ATOM 1861 N N . GLN B 1 36 ? 22.094 34.219 4.555 1 90.56 36 GLN B N 1
ATOM 1862 C CA . GLN B 1 36 ? 21.266 33.906 5.711 1 90.56 36 GLN B CA 1
ATOM 1863 C C . GLN B 1 36 ? 19.781 34.125 5.402 1 90.56 36 GLN B C 1
ATOM 1865 O O . GLN B 1 36 ? 19.438 35.062 4.676 1 90.56 36 GLN B O 1
ATOM 1870 N N . ALA B 1 37 ? 18.984 33.188 5.844 1 94.38 37 ALA B N 1
ATOM 1871 C CA . ALA B 1 37 ? 17.531 33.312 5.66 1 94.38 37 ALA B CA 1
ATOM 1872 C C . ALA B 1 37 ? 16.781 32.938 6.938 1 94.38 37 ALA B C 1
ATOM 1874 O O . ALA B 1 37 ? 17.328 32.219 7.785 1 94.38 37 ALA B O 1
ATOM 1875 N N . GLU B 1 38 ? 15.641 33.531 7.062 1 96.19 38 GLU B N 1
ATOM 1876 C CA . GLU B 1 38 ? 14.758 33.219 8.188 1 96.19 38 GLU B CA 1
ATOM 1877 C C . GLU B 1 38 ? 13.578 32.375 7.754 1 96.19 38 GLU B C 1
ATOM 1879 O O . GLU B 1 38 ? 13 32.594 6.684 1 96.19 38 GLU B O 1
ATOM 1884 N N . TYR B 1 39 ? 13.289 31.391 8.586 1 96.69 39 TYR B N 1
ATOM 1885 C CA . TYR B 1 39 ? 12.211 30.453 8.32 1 96.69 39 TYR B CA 1
ATOM 1886 C C . TYR B 1 39 ? 11.133 30.531 9.398 1 96.69 39 TYR B C 1
ATOM 1888 O O . TYR B 1 39 ? 11.43 30.781 10.57 1 96.69 39 TYR B O 1
ATOM 1896 N N . GLY B 1 40 ? 9.93 30.328 8.953 1 95.19 40 GLY B N 1
ATOM 1897 C CA . GLY B 1 40 ? 8.805 30.406 9.875 1 95.19 40 GLY B CA 1
ATOM 1898 C C . GLY B 1 40 ? 8.227 29.047 10.227 1 95.19 40 GLY B C 1
ATOM 1899 O O . GLY B 1 40 ? 8.781 28.016 9.836 1 95.19 40 GLY B O 1
ATOM 1900 N N . GLU B 1 41 ? 7.16 29.062 11.055 1 94.25 41 GLU B N 1
ATOM 1901 C CA . GLU B 1 41 ? 6.492 27.844 11.5 1 94.25 41 GLU B CA 1
ATOM 1902 C C . GLU B 1 41 ? 5.914 27.062 10.32 1 94.25 41 GLU B C 1
ATOM 1904 O O . GLU B 1 41 ? 5.809 25.828 10.367 1 94.25 41 GLU B O 1
ATOM 1909 N N . GLU B 1 42 ? 5.617 27.781 9.312 1 93.69 42 GLU B N 1
ATOM 1910 C CA . GLU B 1 42 ? 5.086 27.125 8.117 1 93.69 42 GLU B CA 1
ATOM 1911 C C . GLU B 1 42 ? 6.117 26.172 7.504 1 93.69 42 GLU B C 1
ATOM 1913 O O . GLU B 1 42 ? 5.762 25.156 6.91 1 93.69 42 GLU B O 1
ATOM 1918 N N . HIS B 1 43 ? 7.387 26.547 7.629 1 96.31 43 HIS B N 1
ATOM 1919 C CA . HIS B 1 43 ? 8.453 25.688 7.117 1 96.31 43 HIS B CA 1
ATOM 1920 C C . HIS B 1 43 ? 8.578 24.406 7.934 1 96.31 43 HIS B C 1
ATOM 1922 O O . HIS B 1 43 ? 8.758 23.328 7.375 1 96.31 43 HIS B O 1
ATOM 1928 N N . VAL B 1 44 ? 8.414 24.562 9.227 1 94.75 44 VAL B N 1
ATOM 1929 C CA . VAL B 1 44 ? 8.477 23.391 10.109 1 94.75 44 VAL B CA 1
ATOM 1930 C C . VAL B 1 44 ? 7.332 22.438 9.773 1 94.75 44 VAL B C 1
ATOM 1932 O O . VAL B 1 44 ? 7.551 21.234 9.633 1 94.75 44 VAL B O 1
ATOM 1935 N N . THR B 1 45 ? 6.207 23 9.594 1 93.69 45 THR B N 1
ATOM 1936 C CA . THR B 1 45 ? 5.02 22.203 9.312 1 93.69 45 THR B CA 1
ATOM 1937 C C . THR B 1 45 ? 5.176 21.453 7.988 1 93.69 45 THR B C 1
ATOM 1939 O O . THR B 1 45 ? 4.852 20.266 7.902 1 93.69 45 THR B O 1
ATOM 1942 N N . ARG B 1 46 ? 5.676 22.141 7.02 1 95.75 46 ARG B N 1
ATOM 1943 C CA . ARG B 1 46 ? 5.867 21.531 5.707 1 95.75 46 ARG B CA 1
ATOM 1944 C C . ARG B 1 46 ? 6.895 20.406 5.77 1 95.75 46 ARG B C 1
ATOM 1946 O O . ARG B 1 46 ? 6.676 19.328 5.203 1 95.75 46 ARG B O 1
ATOM 1953 N N . LEU B 1 47 ? 7.949 20.609 6.449 1 96.12 47 LEU B N 1
ATOM 1954 C CA . LEU B 1 47 ? 8.984 19.594 6.582 1 96.12 47 LEU B CA 1
ATOM 1955 C C . LEU B 1 47 ? 8.461 18.375 7.332 1 96.12 47 LEU B C 1
ATOM 1957 O O . LEU B 1 47 ? 8.75 17.25 6.961 1 96.12 47 LEU B O 1
ATOM 1961 N N . ARG B 1 48 ? 7.703 18.625 8.328 1 93.38 48 ARG B N 1
ATOM 1962 C CA . ARG B 1 48 ? 7.105 17.531 9.094 1 93.38 48 ARG B CA 1
ATOM 1963 C C . ARG B 1 48 ? 6.141 16.734 8.227 1 93.38 48 ARG B C 1
ATOM 1965 O O . ARG B 1 48 ? 6.105 15.5 8.305 1 93.38 48 ARG B O 1
ATOM 1972 N N . LEU B 1 49 ? 5.434 17.406 7.434 1 94.88 49 LEU B N 1
ATOM 1973 C CA . LEU B 1 49 ? 4.508 16.734 6.523 1 94.88 49 LEU B CA 1
ATOM 1974 C C . LEU B 1 49 ? 5.258 15.836 5.555 1 94.88 49 LEU B C 1
ATOM 1976 O O . LEU B 1 49 ? 4.875 14.68 5.355 1 94.88 49 LEU B O 1
ATOM 1980 N N . ILE B 1 50 ? 6.316 16.359 5.016 1 95.62 50 ILE B N 1
ATOM 1981 C CA . ILE B 1 50 ? 7.117 15.578 4.074 1 95.62 50 ILE B CA 1
ATOM 1982 C C . ILE B 1 50 ? 7.66 14.328 4.77 1 95.62 50 ILE B C 1
ATOM 1984 O O . ILE B 1 50 ? 7.598 13.234 4.215 1 95.62 50 ILE B O 1
ATOM 1988 N N . ARG B 1 51 ? 8.102 14.469 5.922 1 93.56 51 ARG B N 1
ATOM 1989 C CA . ARG B 1 51 ? 8.656 13.352 6.68 1 93.56 51 ARG B CA 1
ATOM 1990 C C . ARG B 1 51 ? 7.582 12.305 6.969 1 93.56 51 ARG B C 1
ATOM 1992 O O . ARG B 1 51 ? 7.844 11.102 6.871 1 93.56 51 ARG B O 1
ATOM 1999 N N . ILE B 1 52 ? 6.453 12.773 7.301 1 94.12 52 ILE B N 1
ATOM 2000 C CA . ILE B 1 52 ? 5.367 11.859 7.617 1 94.12 52 ILE B CA 1
ATOM 2001 C C . ILE B 1 52 ? 4.953 11.094 6.363 1 94.12 52 ILE B C 1
ATOM 2003 O O . ILE B 1 52 ? 4.77 9.875 6.406 1 94.12 52 ILE B O 1
ATOM 2007 N N . LEU B 1 53 ? 4.828 11.742 5.285 1 93.88 53 LEU B N 1
ATOM 2008 C CA . LEU B 1 53 ? 4.367 11.117 4.051 1 93.88 53 LEU B CA 1
ATOM 2009 C C . LEU B 1 53 ? 5.402 10.133 3.521 1 93.88 53 LEU B C 1
ATOM 2011 O O . LEU B 1 53 ? 5.047 9.07 3 1 93.88 53 LEU B O 1
ATOM 2015 N N . THR B 1 54 ? 6.734 10.422 3.699 1 91.88 54 THR B N 1
ATOM 2016 C CA . THR B 1 54 ? 7.777 9.562 3.158 1 91.88 54 THR B CA 1
ATOM 2017 C C . THR B 1 54 ? 8.133 8.453 4.148 1 91.88 54 THR B C 1
ATOM 2019 O O . THR B 1 54 ? 8.555 7.367 3.748 1 91.88 54 THR B O 1
ATOM 2022 N N . GLY B 1 55 ? 8.008 8.672 5.387 1 91.56 55 GLY B N 1
ATOM 2023 C CA . GLY B 1 55 ? 8.312 7.676 6.406 1 91.56 55 GLY B CA 1
ATOM 2024 C C . GLY B 1 55 ? 7.168 6.727 6.68 1 91.56 55 GLY B C 1
ATOM 2025 O O . GLY B 1 55 ? 6.957 5.766 5.934 1 91.56 55 GLY B O 1
ATOM 2026 N N . PRO B 1 56 ? 6.32 7.16 7.637 1 92.06 56 PRO B N 1
ATOM 2027 C CA . PRO B 1 56 ? 5.172 6.309 7.953 1 92.06 56 PRO B CA 1
ATOM 2028 C C . PRO B 1 56 ? 4.203 6.164 6.781 1 92.06 56 PRO B C 1
ATOM 2030 O O . PRO B 1 56 ? 3.535 5.133 6.648 1 92.06 56 PRO B O 1
ATOM 2033 N N . GLY B 1 57 ? 4.152 7.102 5.91 1 92.06 57 GLY B N 1
ATOM 2034 C CA . GLY B 1 57 ? 3.258 7.062 4.766 1 92.06 57 GLY B CA 1
ATOM 2035 C C . GLY B 1 57 ? 3.799 6.234 3.613 1 92.06 57 GLY B C 1
ATOM 2036 O O . GLY B 1 57 ? 3.059 5.879 2.695 1 92.06 57 GLY B O 1
ATOM 2037 N N . ARG B 1 58 ? 5.09 6.051 3.543 1 88.44 58 ARG B N 1
ATOM 2038 C CA . ARG B 1 58 ? 5.777 5.141 2.627 1 88.44 58 ARG B CA 1
ATOM 2039 C C . ARG B 1 58 ? 5.695 5.648 1.191 1 88.44 58 ARG B C 1
ATOM 2041 O O . ARG B 1 58 ? 5.754 4.859 0.245 1 88.44 58 ARG B O 1
ATOM 2048 N N . LEU B 1 59 ? 5.488 6.887 1.03 1 89.25 59 LEU B N 1
ATOM 2049 C CA . LEU B 1 59 ? 5.438 7.441 -0.319 1 89.25 59 LEU B CA 1
ATOM 2050 C C . LEU B 1 59 ? 6.836 7.805 -0.807 1 89.25 59 LEU B C 1
ATOM 2052 O O . LEU B 1 59 ? 7.703 8.164 -0.008 1 89.25 59 LEU B O 1
ATOM 2056 N N . SER B 1 60 ? 6.977 7.691 -2.088 1 88 60 SER B N 1
ATOM 2057 C CA . SER B 1 60 ? 8.203 8.219 -2.691 1 88 60 SER B CA 1
ATOM 2058 C C . SER B 1 60 ? 8.227 9.742 -2.654 1 88 60 SER B C 1
ATOM 2060 O O . SER B 1 60 ? 7.18 10.383 -2.537 1 88 60 SER B O 1
ATOM 2062 N N . LEU B 1 61 ? 9.383 10.297 -2.834 1 90.62 61 LEU B N 1
ATOM 2063 C CA . LEU B 1 61 ? 9.508 11.742 -2.885 1 90.62 61 LEU B CA 1
ATOM 2064 C C . LEU B 1 61 ? 8.781 12.312 -4.105 1 90.62 61 LEU B C 1
ATOM 2066 O O . LEU B 1 61 ? 8.203 13.398 -4.039 1 90.62 61 LEU B O 1
ATOM 2070 N N . ALA B 1 62 ? 8.812 11.531 -5.156 1 89.44 62 ALA B N 1
ATOM 2071 C CA . ALA B 1 62 ? 8.117 11.961 -6.367 1 89.44 62 ALA B CA 1
ATOM 2072 C C . ALA B 1 62 ? 6.617 12.062 -6.133 1 89.44 62 ALA B C 1
ATOM 2074 O O . ALA B 1 62 ? 5.98 13.031 -6.555 1 89.44 62 ALA B O 1
A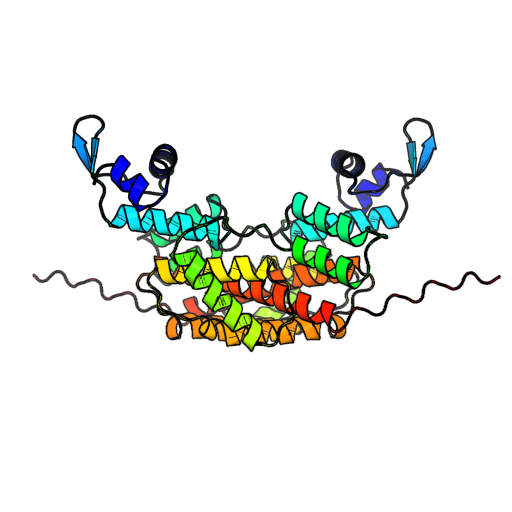TOM 2075 N N . ALA B 1 63 ? 6.082 11.117 -5.43 1 89.06 63 ALA B N 1
ATOM 2076 C CA . ALA B 1 63 ? 4.66 11.141 -5.094 1 89.06 63 ALA B CA 1
ATOM 2077 C C . ALA B 1 63 ? 4.332 12.32 -4.176 1 89.06 63 ALA B C 1
ATOM 2079 O O . ALA B 1 63 ? 3.322 13 -4.367 1 89.06 63 ALA B O 1
ATOM 2080 N N . VAL B 1 64 ? 5.184 12.547 -3.232 1 93.06 64 VAL B N 1
ATOM 2081 C CA . VAL B 1 64 ? 4.984 13.648 -2.293 1 93.06 64 VAL B CA 1
ATOM 2082 C C . VAL B 1 64 ? 5.012 14.984 -3.043 1 93.06 64 VAL B C 1
ATOM 2084 O O . VAL B 1 64 ? 4.195 15.867 -2.779 1 93.06 64 VAL B O 1
ATOM 2087 N N . GLN B 1 65 ? 5.914 15.055 -3.961 1 91.94 65 GLN B N 1
ATOM 2088 C CA . GLN B 1 65 ? 5.996 16.266 -4.77 1 91.94 65 GLN B CA 1
ATOM 2089 C C . GLN B 1 65 ? 4.688 16.531 -5.512 1 91.94 65 GLN B C 1
ATOM 2091 O O . GLN B 1 65 ? 4.191 17.656 -5.531 1 91.94 65 GLN B O 1
ATOM 2096 N N . ARG B 1 66 ? 4.152 15.531 -6.051 1 89.38 66 ARG B N 1
ATOM 2097 C CA . ARG B 1 66 ? 2.895 15.664 -6.777 1 89.38 66 ARG B CA 1
ATOM 2098 C C . ARG B 1 66 ? 1.764 16.094 -5.848 1 89.38 66 ARG B C 1
ATOM 2100 O O . ARG B 1 66 ? 0.941 16.938 -6.211 1 89.38 66 ARG B O 1
ATOM 2107 N N . ILE B 1 67 ? 1.755 15.539 -4.672 1 89.81 67 ILE B N 1
ATOM 2108 C CA . ILE B 1 67 ? 0.736 15.875 -3.682 1 89.81 67 ILE B CA 1
ATOM 2109 C C . ILE B 1 67 ? 0.859 17.344 -3.289 1 89.81 67 ILE B C 1
ATOM 2111 O O . ILE B 1 67 ? -0.136 18.078 -3.262 1 89.81 67 ILE B O 1
ATOM 2115 N N . LEU B 1 68 ? 2.047 17.766 -3.01 1 90.62 68 LEU B N 1
ATOM 2116 C CA . LEU B 1 68 ? 2.268 19.125 -2.551 1 90.62 68 LEU B CA 1
ATOM 2117 C C . LEU B 1 68 ? 1.96 20.125 -3.66 1 90.62 68 LEU B C 1
ATOM 2119 O O . LEU B 1 68 ? 1.434 21.219 -3.395 1 90.62 68 LEU B O 1
ATOM 2123 N N . GLU B 1 69 ? 2.307 19.734 -4.875 1 87.81 69 GLU B N 1
ATOM 2124 C CA . GLU B 1 69 ? 1.961 20.594 -6.008 1 87.81 69 GLU B CA 1
ATOM 2125 C C . GLU B 1 69 ? 0.449 20.75 -6.129 1 87.81 69 GLU B C 1
ATOM 2127 O O . GLU B 1 69 ? -0.038 21.859 -6.402 1 87.81 69 GLU B O 1
ATOM 2132 N N . ALA B 1 70 ? -0.239 19.75 -5.91 1 85.19 70 ALA B N 1
ATOM 2133 C CA . ALA B 1 70 ? -1.697 19.797 -5.969 1 85.19 70 ALA B CA 1
ATOM 2134 C C . ALA B 1 70 ? -2.262 20.656 -4.844 1 85.19 70 ALA B C 1
ATOM 2136 O O . ALA B 1 70 ? -3.18 21.453 -5.059 1 85.19 70 ALA B O 1
ATOM 2137 N N . LEU B 1 71 ? -1.713 20.531 -3.678 1 85.25 71 LEU B N 1
ATOM 2138 C CA . LEU B 1 71 ? -2.186 21.266 -2.514 1 85.25 71 LEU B CA 1
ATOM 2139 C C . LEU B 1 71 ? -1.894 22.766 -2.662 1 85.25 71 LEU B C 1
ATOM 2141 O O . LEU B 1 71 ? -2.668 23.594 -2.195 1 85.25 71 LEU B O 1
ATOM 2145 N N . ASP B 1 72 ? -0.824 23.016 -3.324 1 87.38 72 ASP B N 1
ATOM 2146 C CA . ASP B 1 72 ? -0.381 24.406 -3.445 1 87.38 72 ASP B CA 1
ATOM 2147 C C . ASP B 1 72 ? -1.053 25.094 -4.629 1 87.38 72 ASP B C 1
ATOM 2149 O O . ASP B 1 72 ? -0.997 26.312 -4.754 1 87.38 72 ASP B O 1
ATOM 2153 N N . SER B 1 73 ? -1.62 24.281 -5.453 1 81.12 73 SER B N 1
ATOM 2154 C CA . SER B 1 73 ? -2.193 24.859 -6.664 1 81.12 73 SER B CA 1
ATOM 2155 C C . SER B 1 73 ? -3.346 25.812 -6.332 1 81.12 73 SER B C 1
ATOM 2157 O O . SER B 1 73 ? -4.254 25.438 -5.582 1 81.12 73 SER B O 1
ATOM 2159 N N . THR B 1 74 ? -3.262 27.016 -6.668 1 70.06 74 THR B N 1
ATOM 2160 C CA . THR B 1 74 ? -4.301 28.031 -6.473 1 70.06 74 THR B CA 1
ATOM 2161 C C . THR B 1 74 ? -5.215 28.109 -7.691 1 70.06 74 THR B C 1
ATOM 2163 O O . THR B 1 74 ? -6.305 28.688 -7.617 1 70.06 74 THR B O 1
ATOM 2166 N N . GLY B 1 75 ? -4.805 27.562 -8.703 1 69.88 75 GLY B N 1
ATOM 2167 C CA . GLY B 1 75 ? -5.559 27.656 -9.945 1 69.88 75 GLY B CA 1
ATOM 2168 C C . GLY B 1 75 ? -6.586 26.562 -10.109 1 69.88 75 GLY B C 1
ATOM 2169 O O . GLY B 1 75 ? -7.445 26.625 -10.992 1 69.88 75 GLY B O 1
ATOM 2170 N N . MET B 1 76 ? -6.57 25.719 -9.266 1 67.19 76 MET B N 1
ATOM 2171 C CA . MET B 1 76 ? -7.488 24.594 -9.43 1 67.19 76 MET B CA 1
ATOM 2172 C C . MET B 1 76 ? -8.758 24.797 -8.609 1 67.19 76 MET B C 1
ATOM 2174 O O . MET B 1 76 ? -8.711 25.344 -7.508 1 67.19 76 MET B O 1
ATOM 2178 N N . VAL B 1 77 ? -9.789 24.406 -9.312 1 70.06 77 VAL B N 1
ATOM 2179 C CA . VAL B 1 77 ? -11.023 24.359 -8.539 1 70.06 77 VAL B CA 1
ATOM 2180 C C . VAL B 1 77 ? -10.922 23.297 -7.453 1 70.06 77 VAL B C 1
ATOM 2182 O O . VAL B 1 77 ? -10.195 22.312 -7.609 1 70.06 77 VAL B O 1
ATOM 2185 N N . PRO B 1 78 ? -11.539 23.5 -6.34 1 65.12 78 PRO B N 1
ATOM 2186 C CA . PRO B 1 78 ? -11.391 22.625 -5.18 1 65.12 78 PRO B CA 1
ATOM 2187 C C . PRO B 1 78 ? -11.539 21.141 -5.535 1 65.12 78 PRO B C 1
ATOM 2189 O O . PRO B 1 78 ? -10.742 20.312 -5.086 1 65.12 78 PRO B O 1
ATOM 2192 N N . GLY B 1 79 ? -12.492 20.844 -6.367 1 67.62 79 GLY B N 1
ATOM 2193 C CA . GLY B 1 79 ? -12.68 19.469 -6.789 1 67.62 79 GLY B CA 1
ATOM 2194 C C . GLY B 1 79 ? -11.5 18.922 -7.562 1 67.62 79 GLY B C 1
ATOM 2195 O O . GLY B 1 79 ? -11.086 17.781 -7.344 1 67.62 79 GLY B O 1
ATOM 2196 N N . GLU B 1 80 ? -10.906 19.797 -8.367 1 73.94 80 GLU B N 1
ATOM 2197 C CA . GLU B 1 80 ? -9.75 19.391 -9.172 1 73.94 80 GLU B CA 1
ATOM 2198 C C . GLU B 1 80 ? -8.516 19.203 -8.297 1 73.94 80 GLU B C 1
ATOM 2200 O O . GLU B 1 80 ? -7.727 18.281 -8.531 1 73.94 80 GLU B O 1
ATOM 2205 N N . ARG B 1 81 ? -8.469 20.016 -7.352 1 74.81 81 ARG B N 1
ATOM 2206 C CA . ARG B 1 81 ? -7.336 19.922 -6.438 1 74.81 81 ARG B CA 1
ATOM 2207 C C . ARG B 1 81 ? -7.379 18.625 -5.641 1 74.81 81 ARG B C 1
ATOM 2209 O O . ARG B 1 81 ? -6.355 17.953 -5.469 1 74.81 81 ARG B O 1
ATOM 2216 N N . CYS B 1 82 ? -8.547 18.359 -5.281 1 71.38 82 CYS B N 1
ATOM 2217 C CA . CYS B 1 82 ? -8.719 17.141 -4.496 1 71.38 82 CYS B CA 1
ATOM 2218 C C . CYS B 1 82 ? -8.422 15.914 -5.34 1 71.38 82 CYS B C 1
ATOM 2220 O O . CYS B 1 82 ? -7.707 15.008 -4.898 1 71.38 82 CYS B O 1
ATOM 2222 N N . ARG B 1 83 ? -8.859 16.031 -6.539 1 77 83 ARG B N 1
ATOM 2223 C CA . ARG B 1 83 ? -8.625 14.914 -7.457 1 77 83 ARG B CA 1
ATOM 2224 C C . ARG B 1 83 ? -7.137 14.75 -7.75 1 77 83 ARG B C 1
ATOM 2226 O O . ARG B 1 83 ? -6.609 13.641 -7.715 1 77 83 ARG B O 1
ATOM 2233 N N . ALA B 1 84 ? -6.566 15.82 -7.953 1 79.19 84 ALA B N 1
ATOM 2234 C CA . ALA B 1 84 ? -5.137 15.789 -8.242 1 79.19 84 ALA B CA 1
ATOM 2235 C C . ALA B 1 84 ? -4.344 15.258 -7.055 1 79.19 84 ALA B C 1
ATOM 2237 O O . ALA B 1 84 ? -3.375 14.516 -7.23 1 79.19 84 ALA B O 1
ATOM 2238 N N . THR B 1 85 ? -4.84 15.539 -5.945 1 79.19 85 THR B N 1
ATOM 2239 C CA . THR B 1 85 ? -4.168 15.094 -4.727 1 79.19 85 THR B CA 1
ATOM 2240 C C . THR B 1 85 ? -4.336 13.594 -4.535 1 79.19 85 THR B C 1
ATOM 2242 O O . THR B 1 85 ? -3.365 12.883 -4.25 1 79.19 85 THR B O 1
ATOM 2245 N N . ILE B 1 86 ? -5.535 13.133 -4.832 1 80.62 86 ILE B N 1
ATOM 2246 C CA . ILE B 1 86 ? -5.84 11.719 -4.629 1 80.62 86 ILE B CA 1
ATOM 2247 C C . ILE B 1 86 ? -5.082 10.875 -5.656 1 80.62 86 ILE B C 1
ATOM 2249 O O . ILE B 1 86 ? -4.539 9.82 -5.324 1 80.62 86 ILE B O 1
ATOM 2253 N N . TRP B 1 87 ? -4.992 11.406 -6.855 1 81.88 87 TRP B N 1
ATOM 2254 C CA . TRP B 1 87 ? -4.32 10.656 -7.914 1 81.88 87 TRP B CA 1
ATOM 2255 C C . TRP B 1 87 ? -2.816 10.594 -7.664 1 81.88 87 TRP B C 1
ATOM 2257 O O . TRP B 1 87 ? -2.154 9.633 -8.07 1 81.88 87 TRP B O 1
ATOM 2267 N N . ALA B 1 88 ? -2.379 11.531 -6.953 1 80 88 ALA B N 1
ATOM 2268 C CA . ALA B 1 88 ? -0.947 11.578 -6.664 1 80 88 ALA B CA 1
ATOM 2269 C C . ALA B 1 88 ? -0.563 10.531 -5.621 1 80 88 ALA B C 1
ATOM 2271 O O . ALA B 1 88 ? 0.613 10.18 -5.484 1 80 88 ALA B O 1
ATOM 2272 N N . LEU B 1 89 ? -1.56 10.062 -4.891 1 75 89 LEU B N 1
ATOM 2273 C CA . LEU B 1 89 ? -1.322 9.078 -3.838 1 75 89 LEU B CA 1
ATOM 2274 C C . LEU B 1 89 ? -1.019 7.707 -4.43 1 75 89 LEU B C 1
ATOM 2276 O O . LEU B 1 89 ? -0.483 6.836 -3.742 1 75 89 LEU B O 1
ATOM 2280 N N . PHE B 1 90 ? -1.354 7.539 -5.656 1 73.56 90 PHE B N 1
ATOM 2281 C CA . PHE B 1 90 ? -1.25 6.207 -6.238 1 73.56 90 PHE B CA 1
ATOM 2282 C C . PHE B 1 90 ? -0.218 6.188 -7.359 1 73.56 90 PHE B C 1
ATOM 2284 O O . PHE B 1 90 ? -0.228 7.055 -8.234 1 73.56 90 PHE B O 1
ATOM 2291 N N . PRO B 1 91 ? 0.805 5.352 -6.988 1 63.72 91 PRO B N 1
ATOM 2292 C CA . PRO B 1 91 ? 1.743 5.234 -8.109 1 63.72 91 PRO B CA 1
ATOM 2293 C C . PRO B 1 91 ? 1.063 4.797 -9.406 1 63.72 91 PRO B C 1
ATOM 2295 O O . PRO B 1 91 ? -0.055 4.281 -9.375 1 63.72 91 PRO B O 1
ATOM 2298 N N . ASP B 1 92 ? 1.749 5.16 -10.477 1 62.62 92 ASP B N 1
ATOM 2299 C CA . ASP B 1 92 ? 1.262 4.75 -11.789 1 62.62 92 ASP B CA 1
ATOM 2300 C C . ASP B 1 92 ? 1.113 3.23 -11.867 1 62.62 92 ASP B C 1
ATOM 2302 O O . ASP B 1 92 ? 1.921 2.492 -11.297 1 62.62 92 ASP B O 1
ATOM 2306 N N . ALA B 1 93 ? -0.1 2.895 -12.25 1 62.5 93 ALA B N 1
ATOM 2307 C CA . ALA B 1 93 ? -0.391 1.473 -12.414 1 62.5 93 ALA B CA 1
ATOM 2308 C C . ALA B 1 93 ? 0.577 0.825 -13.398 1 62.5 93 ALA B C 1
ATOM 2310 O O . ALA B 1 93 ? 1.212 1.517 -14.195 1 62.5 93 ALA B O 1
ATOM 2311 N N . SER B 1 94 ? 0.733 -0.434 -13.172 1 67.44 94 SER B N 1
ATOM 2312 C CA . SER B 1 94 ? 1.51 -1.233 -14.117 1 67.44 94 SER B CA 1
ATOM 2313 C C . SER B 1 94 ? 1.059 -0.987 -15.547 1 67.44 94 SER B C 1
ATOM 2315 O O . SER B 1 94 ? -0.121 -0.731 -15.805 1 67.44 94 SER B O 1
ATOM 2317 N N . ASP B 1 95 ? 1.991 -0.905 -16.344 1 69.62 95 ASP B N 1
ATOM 2318 C CA . ASP B 1 95 ? 1.739 -0.65 -17.75 1 69.62 95 ASP B CA 1
ATOM 2319 C C . ASP B 1 95 ? 1.515 -1.954 -18.516 1 69.62 95 ASP B C 1
ATOM 2321 O O . ASP B 1 95 ? 1.708 -2.01 -19.734 1 69.62 95 ASP B O 1
ATOM 2325 N N . GLU B 1 96 ? 1.107 -2.855 -17.766 1 76.38 96 GLU B N 1
ATOM 2326 C CA . GLU B 1 96 ? 0.848 -4.098 -18.484 1 76.38 96 GLU B CA 1
ATOM 2327 C C . GLU B 1 96 ? -0.268 -3.92 -19.5 1 76.38 96 GLU B C 1
ATOM 2329 O O . GLU B 1 96 ? -1.263 -3.244 -19.234 1 76.38 96 GLU B O 1
ATOM 2334 N N . ARG B 1 97 ? -0.005 -4.555 -20.719 1 79.69 97 ARG B N 1
ATOM 2335 C CA . ARG B 1 97 ? -0.968 -4.504 -21.812 1 79.69 97 ARG B CA 1
ATOM 2336 C C . ARG B 1 97 ? -1.286 -5.902 -22.328 1 79.69 97 ARG B C 1
ATOM 2338 O O . ARG B 1 97 ? -0.611 -6.867 -21.969 1 79.69 97 ARG B O 1
ATOM 2345 N N . GLY B 1 98 ? -2.369 -5.992 -23.047 1 84.94 98 GLY B N 1
ATOM 2346 C CA . GLY B 1 98 ? -2.75 -7.254 -23.656 1 84.94 98 GLY B CA 1
ATOM 2347 C C . GLY B 1 98 ? -4.234 -7.547 -23.547 1 84.94 98 GLY B C 1
ATOM 2348 O O . GLY B 1 98 ? -4.969 -6.82 -22.875 1 84.94 98 GLY B O 1
ATOM 2349 N N . ALA B 1 99 ? -4.578 -8.688 -24.188 1 84.38 99 ALA B N 1
ATOM 2350 C CA . ALA B 1 99 ? -5.988 -9.047 -24.297 1 84.38 99 ALA B CA 1
ATOM 2351 C C . ALA B 1 99 ? -6.602 -9.297 -22.922 1 84.38 99 ALA B C 1
ATOM 2353 O O . ALA B 1 99 ? -7.746 -8.922 -22.672 1 84.38 99 ALA B O 1
ATOM 2354 N N . GLY B 1 100 ? -5.832 -9.844 -22.047 1 90.12 100 GLY B N 1
ATOM 2355 C CA . GLY B 1 100 ? -6.332 -10.102 -20.703 1 90.12 100 GLY B CA 1
ATOM 2356 C C . GLY B 1 100 ? -6.617 -8.828 -19.922 1 90.12 100 GLY B C 1
ATOM 2357 O O . GLY B 1 100 ? -7.617 -8.75 -19.203 1 90.12 100 GLY B O 1
ATOM 2358 N N . VAL B 1 101 ? -5.859 -7.867 -20.141 1 93 101 VAL B N 1
ATOM 2359 C CA . VAL B 1 101 ? -6.023 -6.59 -19.453 1 93 101 VAL B CA 1
ATOM 2360 C C . VAL B 1 101 ? -7.215 -5.836 -20.047 1 93 101 VAL B C 1
ATOM 2362 O O . VAL B 1 101 ? -7.992 -5.219 -19.312 1 93 101 VAL B O 1
ATOM 2365 N N . ASP B 1 102 ? -7.359 -5.918 -21.359 1 94.44 102 ASP B N 1
ATOM 2366 C CA . ASP B 1 102 ? -8.477 -5.25 -22.016 1 94.44 102 ASP B CA 1
ATOM 2367 C C . ASP B 1 102 ? -9.812 -5.816 -21.531 1 94.44 102 ASP B C 1
ATOM 2369 O O . ASP B 1 102 ? -10.75 -5.066 -21.266 1 94.44 102 ASP B O 1
ATOM 2373 N N . ARG B 1 103 ? -9.82 -7.09 -21.453 1 95 103 ARG B N 1
ATOM 2374 C CA . ARG B 1 103 ? -11.031 -7.73 -20.969 1 95 103 ARG B CA 1
ATOM 2375 C C . ARG B 1 103 ? -11.305 -7.34 -19.516 1 95 103 ARG B C 1
ATOM 2377 O O . ARG B 1 103 ? -12.445 -7.035 -19.156 1 95 103 ARG B O 1
ATOM 2384 N N . ALA B 1 104 ? -10.305 -7.348 -18.703 1 96.12 104 ALA B N 1
ATOM 2385 C CA . ALA B 1 104 ? -10.43 -6.965 -17.312 1 96.12 104 ALA B CA 1
ATOM 2386 C C . ALA B 1 104 ? -10.914 -5.523 -17.172 1 96.12 104 ALA B C 1
ATOM 2388 O O . ALA B 1 104 ? -11.695 -5.207 -16.266 1 96.12 104 ALA B O 1
ATOM 2389 N N . ARG B 1 105 ? -10.469 -4.688 -18.094 1 95.06 105 ARG B N 1
ATOM 2390 C CA . ARG B 1 105 ? -10.844 -3.277 -18.062 1 95.06 105 ARG B CA 1
ATOM 2391 C C . ARG B 1 105 ? -12.352 -3.113 -18.234 1 95.06 105 ARG B C 1
ATOM 2393 O O . ARG B 1 105 ? -12.984 -2.342 -17.5 1 95.06 105 ARG B O 1
ATOM 2400 N N . VAL B 1 106 ? -12.891 -3.814 -19.141 1 95.88 106 VAL B N 1
ATOM 2401 C CA . VAL B 1 106 ? -14.32 -3.744 -19.391 1 95.88 106 VAL B CA 1
ATOM 2402 C C . VAL B 1 106 ? -15.086 -4.199 -18.156 1 95.88 106 VAL B C 1
ATOM 2404 O O . VAL B 1 106 ? -16.062 -3.553 -17.734 1 95.88 106 VAL B O 1
ATOM 2407 N N . ILE B 1 107 ? -14.617 -5.219 -17.547 1 97.06 107 ILE B N 1
ATOM 2408 C CA . ILE B 1 107 ? -15.258 -5.793 -16.375 1 97.06 107 ILE B CA 1
ATOM 2409 C C . ILE B 1 107 ? -15.18 -4.809 -15.211 1 97.06 107 ILE B C 1
ATOM 2411 O O . ILE B 1 107 ? -16.172 -4.566 -14.531 1 97.06 107 ILE B O 1
ATOM 2415 N N . VAL B 1 108 ? -14.047 -4.242 -15 1 96.5 108 VAL B N 1
ATOM 2416 C CA . VAL B 1 108 ? -13.82 -3.316 -13.898 1 96.5 108 VAL B CA 1
ATOM 2417 C C . VAL B 1 108 ? -14.648 -2.051 -14.102 1 96.5 108 VAL B C 1
ATOM 2419 O O . VAL B 1 108 ? -15.258 -1.537 -13.164 1 96.5 108 VAL B O 1
ATOM 2422 N N . ASP B 1 109 ? -14.68 -1.571 -15.375 1 95.31 109 ASP B N 1
ATOM 2423 C CA . ASP B 1 109 ? -15.469 -0.381 -15.672 1 95.31 109 ASP B CA 1
ATOM 2424 C C . ASP B 1 109 ? -16.953 -0.605 -15.344 1 95.31 109 ASP B C 1
ATOM 2426 O O . ASP B 1 109 ? -17.578 0.239 -14.711 1 95.31 109 ASP B O 1
ATOM 2430 N N . ASP B 1 110 ? -17.406 -1.655 -15.711 1 96.38 110 ASP B N 1
ATOM 2431 C CA . ASP B 1 110 ? -18.797 -2.002 -15.422 1 96.38 110 ASP B CA 1
ATOM 2432 C C . ASP B 1 110 ? -19.031 -2.115 -13.914 1 96.38 110 ASP B C 1
ATOM 2434 O O . ASP B 1 110 ? -20.047 -1.638 -13.406 1 96.38 110 ASP B O 1
ATOM 2438 N N . PHE B 1 111 ? -18.156 -2.711 -13.234 1 97.31 111 PHE B N 1
ATOM 2439 C CA . PHE B 1 111 ? -18.266 -2.908 -11.797 1 97.31 111 PHE B CA 1
ATOM 2440 C C . PHE B 1 111 ? -18.281 -1.568 -11.062 1 97.31 111 PHE B C 1
ATOM 2442 O O . PHE B 1 111 ? -19.141 -1.341 -10.203 1 97.31 111 PHE B O 1
ATOM 2449 N N . VAL B 1 112 ? -17.344 -0.706 -11.414 1 95.88 112 VAL B N 1
ATOM 2450 C CA . VAL B 1 112 ? -17.25 0.605 -10.781 1 95.88 112 VAL B CA 1
ATOM 2451 C C . VAL B 1 112 ? -18.531 1.404 -11.055 1 95.88 112 VAL B C 1
ATOM 2453 O O . VAL B 1 112 ? -19.047 2.076 -10.164 1 95.88 112 VAL B O 1
ATOM 2456 N N . ASP B 1 113 ? -19.062 1.306 -12.25 1 93.88 113 ASP B N 1
ATOM 2457 C CA . ASP B 1 113 ? -20.297 1.992 -12.602 1 93.88 113 ASP B CA 1
ATOM 2458 C C . ASP B 1 113 ? -21.484 1.462 -11.781 1 93.88 113 ASP B C 1
ATOM 2460 O O . ASP B 1 113 ? -22.328 2.234 -11.336 1 93.88 113 ASP B O 1
ATOM 2464 N N . ARG B 1 114 ? -21.5 0.23 -11.57 1 95.25 114 ARG B N 1
ATOM 2465 C CA . ARG B 1 114 ? -22.594 -0.394 -10.836 1 95.25 114 ARG B CA 1
ATOM 2466 C C . ARG B 1 114 ? -22.531 -0.037 -9.352 1 95.25 114 ARG B C 1
ATOM 2468 O O . ARG B 1 114 ? -23.547 -0.113 -8.648 1 95.25 114 ARG B O 1
ATOM 2475 N N . LEU B 1 115 ? -21.328 0.216 -8.867 1 94.88 115 LEU B N 1
ATOM 2476 C CA . LEU B 1 115 ? -21.188 0.688 -7.492 1 94.88 115 LEU B CA 1
ATOM 2477 C C . LEU B 1 115 ? -21.797 2.076 -7.332 1 94.88 115 LEU B C 1
ATOM 2479 O O . LEU B 1 115 ? -22.016 2.539 -6.207 1 94.88 115 LEU B O 1
ATOM 2483 N N . GLY B 1 116 ? -22 2.748 -8.453 1 93.81 116 GLY B N 1
ATOM 2484 C CA . GLY B 1 116 ? -22.531 4.098 -8.43 1 93.81 116 GLY B CA 1
ATOM 2485 C C . GLY B 1 116 ? -21.484 5.156 -8.148 1 93.81 116 GLY B C 1
ATOM 2486 O O . GLY B 1 116 ? -21.812 6.266 -7.727 1 93.81 116 GLY B O 1
ATOM 2487 N N . TRP B 1 117 ? -20.203 4.777 -8.289 1 92.06 117 TRP B N 1
ATOM 2488 C CA . TRP B 1 117 ? -19.125 5.715 -8 1 92.06 117 TRP B CA 1
ATOM 2489 C C . TRP B 1 117 ? -18.859 6.625 -9.195 1 92.06 117 TRP B C 1
ATOM 2491 O O . TRP B 1 117 ? -18.703 6.148 -10.32 1 92.06 117 TRP B O 1
ATOM 2501 N N . SER B 1 118 ? -18.875 7.902 -8.93 1 88.94 118 SER B N 1
ATOM 2502 C CA . SER B 1 118 ? -18.5 8.898 -9.93 1 88.94 118 SER B CA 1
ATOM 2503 C C . SER B 1 118 ? -16.984 9.109 -9.953 1 88.94 118 SER B C 1
ATOM 2505 O O . SER B 1 118 ? -16.453 9.859 -9.141 1 88.94 118 SER B O 1
ATOM 2507 N N . VAL B 1 119 ? -16.328 8.461 -10.828 1 89.56 119 VAL B N 1
ATOM 2508 C CA . VAL B 1 119 ? -14.883 8.555 -10.93 1 89.56 119 VAL B CA 1
ATOM 2509 C C . VAL B 1 119 ? -14.477 8.695 -12.391 1 89.56 119 VAL B C 1
ATOM 2511 O O . VAL B 1 119 ? -15.211 8.273 -13.289 1 89.56 119 VAL B O 1
ATOM 2514 N N . ASP B 1 120 ? -13.445 9.312 -12.602 1 87.88 120 ASP B N 1
ATOM 2515 C CA . ASP B 1 120 ? -12.922 9.516 -13.953 1 87.88 120 ASP B CA 1
ATOM 2516 C C . ASP B 1 120 ? -12.555 8.188 -14.602 1 87.88 120 ASP B C 1
ATOM 2518 O O . ASP B 1 120 ? -12.047 7.281 -13.93 1 87.88 120 ASP B O 1
ATOM 2522 N N . ALA B 1 121 ? -12.758 8.125 -15.906 1 86.25 121 ALA B N 1
ATOM 2523 C CA . ALA B 1 121 ? -12.414 6.922 -16.656 1 86.25 121 ALA B CA 1
ATOM 2524 C C . ALA B 1 121 ? -10.914 6.66 -16.625 1 86.25 121 ALA B C 1
ATOM 2526 O O . ALA B 1 121 ? -10.469 5.512 -16.719 1 86.25 121 ALA B O 1
ATOM 2527 N N . ASP B 1 122 ? -10.172 7.707 -16.359 1 85.25 122 ASP B N 1
ATOM 2528 C CA . ASP B 1 122 ? -8.719 7.582 -16.375 1 85.25 122 ASP B CA 1
ATOM 2529 C C . ASP B 1 122 ? -8.148 7.504 -14.969 1 85.25 122 ASP B C 1
ATOM 2531 O O . ASP B 1 122 ? -6.945 7.684 -14.766 1 85.25 122 ASP B O 1
ATOM 2535 N N . SER B 1 123 ? -9.023 7.223 -14.039 1 89.12 123 SER B N 1
ATOM 2536 C CA . SER B 1 123 ? -8.57 7.137 -12.648 1 89.12 123 SER B CA 1
ATOM 2537 C C . SER B 1 123 ? -7.523 6.039 -12.477 1 89.12 123 SER B C 1
ATOM 2539 O O . SER B 1 123 ? -7.727 4.91 -12.922 1 89.12 123 SER B O 1
ATOM 2541 N N . PRO B 1 124 ? -6.449 6.395 -11.797 1 89.5 124 PRO B N 1
ATOM 2542 C CA . PRO B 1 124 ? -5.453 5.363 -11.516 1 89.5 124 PRO B CA 1
ATOM 2543 C C . PRO B 1 124 ? -6.02 4.191 -10.711 1 89.5 124 PRO B C 1
ATOM 2545 O O . PRO B 1 124 ? -5.535 3.064 -10.836 1 89.5 124 PRO B O 1
ATOM 2548 N N . GLY B 1 125 ? -7.047 4.477 -9.961 1 91.62 125 GLY B N 1
ATOM 2549 C CA . GLY B 1 125 ? -7.695 3.4 -9.234 1 91.62 125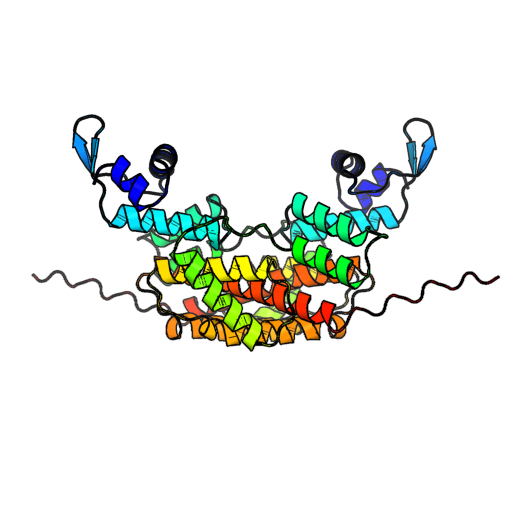 GLY B CA 1
ATOM 2550 C C . GLY B 1 125 ? -8.336 2.365 -10.133 1 91.62 125 GLY B C 1
ATOM 2551 O O . GLY B 1 125 ? -8.266 1.165 -9.859 1 91.62 125 GLY B O 1
ATOM 2552 N N . ARG B 1 126 ? -8.93 2.803 -11.211 1 92.31 126 ARG B N 1
ATOM 2553 C CA . ARG B 1 126 ? -9.508 1.891 -12.195 1 92.31 126 ARG B CA 1
ATOM 2554 C C . ARG B 1 126 ? -8.43 1.054 -12.867 1 92.31 126 ARG B C 1
ATOM 2556 O O . ARG B 1 126 ? -8.586 -0.159 -13.031 1 92.31 126 ARG B O 1
ATOM 2563 N N . SER B 1 127 ? -7.406 1.769 -13.219 1 91.94 127 SER B N 1
ATOM 2564 C CA . SER B 1 127 ? -6.305 1.082 -13.883 1 91.94 127 SER B CA 1
ATOM 2565 C C . SER B 1 127 ? -5.68 0.028 -12.977 1 91.94 127 SER B C 1
ATOM 2567 O O . SER B 1 127 ? -5.406 -1.092 -13.414 1 91.94 127 SER B O 1
ATOM 2569 N N . ALA B 1 128 ? -5.477 0.388 -11.734 1 93.12 128 ALA B N 1
ATOM 2570 C CA . ALA B 1 128 ? -4.879 -0.549 -10.781 1 93.12 128 ALA B CA 1
ATOM 2571 C C . ALA B 1 128 ? -5.793 -1.751 -10.555 1 93.12 128 ALA B C 1
ATOM 2573 O O . ALA B 1 128 ? -5.328 -2.895 -10.523 1 93.12 128 ALA B O 1
ATOM 2574 N N . LEU B 1 129 ? -7.07 -1.525 -10.422 1 95 129 LEU B N 1
ATOM 2575 C CA . LEU B 1 129 ? -8.016 -2.615 -10.211 1 95 129 LEU B CA 1
ATOM 2576 C C . LEU B 1 129 ? -8.062 -3.537 -11.422 1 95 129 LEU B C 1
ATOM 2578 O O . LEU B 1 129 ? -8.172 -4.758 -11.281 1 95 129 LEU B O 1
ATOM 2582 N N . THR B 1 130 ? -7.953 -2.953 -12.602 1 95.5 130 THR B N 1
ATOM 2583 C CA . THR B 1 130 ? -7.914 -3.709 -13.844 1 95.5 130 THR B CA 1
ATOM 2584 C C . THR B 1 130 ? -6.707 -4.645 -13.875 1 95.5 130 THR B C 1
ATOM 2586 O O . THR B 1 130 ? -6.84 -5.828 -14.195 1 95.5 130 THR B O 1
ATOM 2589 N N . GLN B 1 131 ? -5.609 -4.102 -13.508 1 94.75 131 GLN B N 1
ATOM 2590 C CA . GLN B 1 131 ? -4.391 -4.898 -13.5 1 94.75 131 GLN B CA 1
ATOM 2591 C C . GLN B 1 131 ? -4.477 -6.027 -12.469 1 94.75 131 GLN B C 1
ATOM 2593 O O . GLN B 1 131 ? -4.004 -7.137 -12.719 1 94.75 131 GLN B O 1
ATOM 2598 N N . VAL B 1 132 ? -5.047 -5.75 -11.336 1 96 132 VAL B N 1
ATOM 2599 C CA . VAL B 1 132 ? -5.203 -6.754 -10.289 1 96 132 VAL B CA 1
ATOM 2600 C C . VAL B 1 132 ? -6.102 -7.887 -10.789 1 96 132 VAL B C 1
ATOM 2602 O O . VAL B 1 132 ? -5.766 -9.062 -10.641 1 96 132 VAL B O 1
ATOM 2605 N N . LEU B 1 133 ? -7.219 -7.531 -11.406 1 97.19 133 LEU B N 1
ATOM 2606 C CA . LEU B 1 133 ? -8.133 -8.555 -11.898 1 97.19 133 LEU B CA 1
ATOM 2607 C C . LEU B 1 133 ? -7.465 -9.422 -12.953 1 97.19 133 LEU B C 1
ATOM 2609 O O . LEU B 1 133 ? -7.57 -10.648 -12.914 1 97.19 133 LEU B O 1
ATOM 2613 N N . ALA B 1 134 ? -6.777 -8.797 -13.844 1 96.25 134 ALA B N 1
ATOM 2614 C CA . ALA B 1 134 ? -6.066 -9.539 -14.883 1 96.25 134 ALA B CA 1
ATOM 2615 C C . ALA B 1 134 ? -5.016 -10.469 -14.273 1 96.25 134 ALA B C 1
ATOM 2617 O O . ALA B 1 134 ? -4.84 -11.594 -14.734 1 96.25 134 ALA B O 1
ATOM 2618 N N . ALA B 1 135 ? -4.34 -9.977 -13.281 1 95.62 135 ALA B N 1
ATOM 2619 C CA . ALA B 1 135 ? -3.295 -10.766 -12.641 1 95.62 135 ALA B CA 1
ATOM 2620 C C . ALA B 1 135 ? -3.885 -11.969 -11.906 1 95.62 135 ALA B C 1
ATOM 2622 O O . ALA B 1 135 ? -3.312 -13.062 -11.938 1 95.62 135 ALA B O 1
ATOM 2623 N N . LEU B 1 136 ? -5.02 -11.805 -11.273 1 96.56 136 LEU B N 1
ATOM 2624 C CA . LEU B 1 136 ? -5.688 -12.922 -10.617 1 96.56 136 LEU B CA 1
ATOM 2625 C C . LEU B 1 136 ? -6.043 -14.008 -11.625 1 96.56 136 LEU B C 1
ATOM 2627 O O . LEU B 1 136 ? -5.824 -15.195 -11.375 1 96.56 136 LEU B O 1
ATOM 2631 N N . HIS B 1 137 ? -6.52 -13.562 -12.758 1 95.56 137 HIS B N 1
ATOM 2632 C CA . HIS B 1 137 ? -6.84 -14.516 -13.82 1 95.56 137 HIS B CA 1
ATOM 2633 C C . HIS B 1 137 ? -5.59 -15.258 -14.289 1 95.56 137 HIS B C 1
ATOM 2635 O O . HIS B 1 137 ? -5.633 -16.469 -14.516 1 95.56 137 HIS B O 1
ATOM 2641 N N . ARG B 1 138 ? -4.527 -14.555 -14.375 1 92.25 138 ARG B N 1
ATOM 2642 C CA . ARG B 1 138 ? -3.283 -15.156 -14.836 1 92.25 138 ARG B CA 1
ATOM 2643 C C . ARG B 1 138 ? -2.764 -16.188 -13.836 1 92.25 138 ARG B C 1
ATOM 2645 O O . ARG B 1 138 ? -2.035 -17.109 -14.211 1 92.25 138 ARG B O 1
ATOM 2652 N N . LEU B 1 139 ? -3.111 -16.047 -12.625 1 93.25 139 LEU B N 1
ATOM 2653 C CA . LEU B 1 139 ? -2.699 -16.969 -11.586 1 93.25 139 LEU B CA 1
ATOM 2654 C C . LEU B 1 139 ? -3.59 -18.219 -11.578 1 93.25 139 LEU B C 1
ATOM 2656 O O . LEU B 1 139 ? -3.361 -19.141 -10.805 1 93.25 139 LEU B O 1
ATOM 2660 N N . GLY B 1 140 ? -4.57 -18.188 -12.391 1 92.94 140 GLY B N 1
ATOM 2661 C CA . GLY B 1 140 ? -5.512 -19.297 -12.445 1 92.94 140 GLY B CA 1
ATOM 2662 C C . GLY B 1 140 ? -6.648 -19.156 -11.445 1 92.94 140 GLY B C 1
ATOM 2663 O O . GLY B 1 140 ? -7.305 -20.156 -11.109 1 92.94 140 GLY B O 1
ATOM 2664 N N . ILE B 1 141 ? -6.809 -18.031 -10.898 1 94.25 141 ILE B N 1
ATOM 2665 C CA . ILE B 1 141 ? -7.902 -17.766 -9.969 1 94.25 141 ILE B CA 1
ATOM 2666 C C . ILE B 1 141 ? -9.086 -17.172 -10.727 1 94.25 141 ILE B C 1
ATOM 2668 O O . ILE B 1 141 ? -9.055 -16 -11.141 1 94.25 141 ILE B O 1
ATOM 2672 N N . ALA B 1 142 ? -10.047 -17.984 -10.922 1 91.19 142 ALA B N 1
ATOM 2673 C CA . ALA B 1 142 ? -11.234 -17.547 -11.656 1 91.19 142 ALA B CA 1
ATOM 2674 C C . ALA B 1 142 ? -12.117 -16.672 -10.773 1 91.19 142 ALA B C 1
ATOM 2676 O O . ALA B 1 142 ? -12.461 -17.047 -9.656 1 91.19 142 ALA B O 1
ATOM 2677 N N . CYS B 1 143 ? -12.344 -15.469 -11.242 1 93 143 CYS B N 1
ATOM 2678 C CA . CYS B 1 143 ? -13.219 -14.562 -10.508 1 93 143 CYS B CA 1
ATOM 2679 C C . CYS B 1 143 ? -13.68 -13.406 -11.391 1 93 143 CYS B C 1
ATOM 2681 O O . CYS B 1 143 ? -13.062 -13.125 -12.422 1 93 143 CYS B O 1
ATOM 2683 N N . ASP B 1 144 ? -14.828 -12.914 -11.094 1 93.31 144 ASP B N 1
ATOM 2684 C CA . ASP B 1 144 ? -15.242 -11.648 -11.695 1 93.31 144 ASP B CA 1
ATOM 2685 C C . ASP B 1 144 ? -15.062 -10.492 -10.719 1 93.31 144 ASP B C 1
ATOM 2687 O O . ASP B 1 144 ? -14.555 -10.68 -9.609 1 93.31 144 ASP B O 1
ATOM 2691 N N . ALA B 1 145 ? -15.422 -9.32 -11.164 1 95 145 ALA B N 1
ATOM 2692 C CA . ALA B 1 145 ? -15.148 -8.125 -10.383 1 95 145 ALA B CA 1
ATOM 2693 C C . ALA B 1 145 ? -16.047 -8.062 -9.148 1 95 145 ALA B C 1
ATOM 2695 O O . ALA B 1 145 ? -15.773 -7.301 -8.211 1 95 145 ALA B O 1
ATOM 2696 N N . GLU B 1 146 ? -17.078 -8.859 -9.07 1 94.44 146 GLU B N 1
ATOM 2697 C CA . GLU B 1 146 ? -18 -8.859 -7.93 1 94.44 146 GLU B CA 1
ATOM 2698 C C . GLU B 1 146 ? -17.297 -9.344 -6.66 1 94.44 146 GLU B C 1
ATOM 2700 O O . GLU B 1 146 ? -17.766 -9.078 -5.551 1 94.44 146 GLU B O 1
ATOM 2705 N N . VAL B 1 147 ? -16.172 -10.008 -6.816 1 94.25 147 VAL B N 1
ATOM 2706 C CA . VAL B 1 147 ? -15.398 -10.477 -5.672 1 94.25 147 VAL B CA 1
ATOM 2707 C C . VAL B 1 147 ? -14.867 -9.281 -4.887 1 94.25 147 VAL B C 1
ATOM 2709 O O . VAL B 1 147 ? -14.531 -9.406 -3.705 1 94.25 147 VAL B O 1
ATOM 2712 N N . PHE B 1 148 ? -14.789 -8.109 -5.555 1 96 148 PHE B N 1
ATOM 2713 C CA . PHE B 1 148 ? -14.234 -6.914 -4.918 1 96 148 PHE B CA 1
ATOM 2714 C C . PHE B 1 148 ? -15.32 -6.145 -4.176 1 96 148 PHE B C 1
ATOM 2716 O O . PHE B 1 148 ? -15.031 -5.18 -3.467 1 96 148 PHE B O 1
ATOM 2723 N N . ARG B 1 149 ? -16.562 -6.531 -4.246 1 95.19 149 ARG B N 1
ATOM 2724 C CA . ARG B 1 149 ? -17.672 -5.75 -3.705 1 95.19 149 ARG B CA 1
ATOM 2725 C C . ARG B 1 149 ? -17.516 -5.539 -2.203 1 95.19 149 ARG B C 1
ATOM 2727 O O . ARG B 1 149 ? -17.656 -4.414 -1.713 1 95.19 149 ARG B O 1
ATOM 2734 N N . PRO B 1 150 ? -17.156 -6.59 -1.426 1 93.25 150 PRO B N 1
ATOM 2735 C CA . PRO B 1 150 ? -16.969 -6.352 0.007 1 93.25 150 PRO B CA 1
ATOM 2736 C C . PRO B 1 150 ? -15.844 -5.363 0.298 1 93.25 150 PRO B C 1
ATOM 2738 O O . PRO B 1 150 ? -15.922 -4.594 1.261 1 93.25 150 PRO B O 1
ATOM 2741 N N . TYR B 1 151 ? -14.82 -5.355 -0.528 1 94.12 151 TYR B N 1
ATOM 2742 C CA . TYR B 1 151 ? -13.711 -4.418 -0.386 1 94.12 151 TYR B CA 1
ATOM 2743 C C . TYR B 1 151 ? -14.156 -2.994 -0.701 1 94.12 151 TYR B C 1
ATOM 2745 O O . TYR B 1 151 ? -13.805 -2.055 0.015 1 94.12 151 TYR B O 1
ATOM 2753 N N . ALA B 1 152 ? -14.977 -2.902 -1.721 1 96.25 152 ALA B N 1
ATOM 2754 C CA . ALA B 1 152 ? -15.477 -1.592 -2.121 1 96.25 152 ALA B CA 1
ATOM 2755 C C . ALA B 1 152 ? -16.375 -0.996 -1.041 1 96.25 152 ALA B C 1
ATOM 2757 O O . ALA B 1 152 ? -16.25 0.185 -0.708 1 96.25 152 ALA B O 1
ATOM 2758 N N . GLU B 1 153 ? -17.203 -1.801 -0.51 1 94.5 153 GLU B N 1
ATOM 2759 C CA . GLU B 1 153 ? -18.125 -1.345 0.53 1 94.5 153 GLU B CA 1
ATOM 2760 C C . GLU B 1 153 ? -17.375 -0.942 1.794 1 94.5 153 GLU B C 1
ATOM 2762 O O . GLU B 1 153 ? -17.688 0.074 2.416 1 94.5 153 GLU B O 1
ATOM 2767 N N . ALA B 1 154 ? -16.406 -1.715 2.152 1 94.25 154 ALA B N 1
ATOM 2768 C CA . ALA B 1 154 ? -15.578 -1.379 3.311 1 94.25 154 ALA B CA 1
ATOM 2769 C C . ALA B 1 154 ? -14.812 -0.083 3.076 1 94.25 154 ALA B C 1
ATOM 2771 O O . ALA B 1 154 ? -14.75 0.78 3.955 1 94.25 154 ALA B O 1
ATOM 2772 N N . ALA B 1 155 ? -14.25 0.058 1.916 1 94.88 155 ALA B N 1
ATOM 2773 C CA . ALA B 1 155 ? -13.508 1.265 1.571 1 94.88 155 ALA B CA 1
ATOM 2774 C C . ALA B 1 155 ? -14.398 2.502 1.649 1 94.88 155 ALA B C 1
ATOM 2776 O O . ALA B 1 155 ? -13.992 3.531 2.195 1 94.88 155 ALA B O 1
ATOM 2777 N N . GLU B 1 156 ? -15.57 2.373 1.145 1 94.06 156 GLU B N 1
ATOM 2778 C CA . GLU B 1 156 ? -16.5 3.492 1.16 1 94.06 156 GLU B CA 1
ATOM 2779 C C . GLU B 1 156 ? -16.844 3.914 2.588 1 94.06 156 GLU B C 1
ATOM 2781 O O . GLU B 1 156 ? -16.844 5.105 2.906 1 94.06 156 GLU B O 1
ATOM 2786 N N . ARG B 1 157 ? -17.094 2.971 3.406 1 93.31 157 ARG B N 1
ATOM 2787 C CA . ARG B 1 157 ? -17.422 3.258 4.797 1 93.31 157 ARG B CA 1
ATOM 2788 C C . ARG B 1 157 ? -16.25 3.908 5.516 1 93.31 157 ARG B C 1
ATOM 2790 O O . ARG B 1 157 ? -16.422 4.871 6.266 1 93.31 157 ARG B O 1
ATOM 2797 N N . MET B 1 158 ? -15.094 3.451 5.258 1 93.44 158 MET B N 1
ATOM 2798 C CA . MET B 1 158 ? -13.891 3.957 5.918 1 93.44 158 MET B CA 1
ATOM 2799 C C . MET B 1 158 ? -13.594 5.383 5.477 1 93.44 158 MET B C 1
ATOM 2801 O O . MET B 1 158 ? -13.367 6.262 6.309 1 93.44 158 MET B O 1
ATOM 2805 N N . ILE B 1 159 ? -13.68 5.578 4.199 1 93.06 159 ILE B N 1
ATOM 2806 C CA . ILE B 1 159 ? -13.375 6.895 3.654 1 93.06 159 ILE B CA 1
ATOM 2807 C C . ILE B 1 159 ? -14.383 7.918 4.172 1 93.06 159 ILE B C 1
ATOM 2809 O O . ILE B 1 159 ? -14.008 9.039 4.527 1 93.06 159 ILE B O 1
ATOM 2813 N N . ALA B 1 160 ? -15.609 7.559 4.293 1 91.56 160 ALA B N 1
ATOM 2814 C CA . ALA B 1 160 ? -16.672 8.453 4.762 1 91.56 160 ALA B CA 1
ATOM 2815 C C . ALA B 1 160 ? -16.484 8.797 6.234 1 91.56 160 ALA B C 1
ATOM 2817 O O . ALA B 1 160 ? -16.828 9.898 6.672 1 91.56 160 ALA B O 1
ATOM 2818 N N . ALA B 1 161 ? -15.883 7.945 6.953 1 92.94 161 ALA B N 1
ATOM 2819 C CA . ALA B 1 161 ? -15.781 8.109 8.406 1 92.94 161 ALA B CA 1
ATOM 2820 C C . ALA B 1 161 ? -14.547 8.914 8.781 1 92.94 161 ALA B C 1
ATOM 2822 O O . ALA B 1 161 ? -14.477 9.477 9.883 1 92.94 161 ALA B O 1
ATOM 2823 N N . GLU B 1 162 ? -13.602 8.984 7.891 1 92.12 162 GLU B N 1
ATOM 2824 C CA . GLU B 1 162 ? -12.281 9.516 8.219 1 92.12 162 GLU B CA 1
ATOM 2825 C C . GLU B 1 162 ? -12.367 10.961 8.703 1 92.12 162 GLU B C 1
ATOM 2827 O O . GLU B 1 162 ? -11.852 11.297 9.773 1 92.12 162 GLU B O 1
ATOM 2832 N N . PRO B 1 163 ? -13.109 11.852 7.977 1 89.81 163 PRO B N 1
ATOM 2833 C CA . PRO B 1 163 ? -13.133 13.25 8.422 1 89.81 163 PRO B CA 1
ATOM 2834 C C . PRO B 1 163 ? -13.883 13.438 9.734 1 89.81 163 PRO B C 1
ATOM 2836 O O . PRO B 1 163 ? -13.594 14.367 10.492 1 89.81 163 PRO B O 1
ATOM 2839 N N . VAL B 1 164 ? -14.773 12.555 10.062 1 90.44 164 VAL B N 1
ATOM 2840 C CA . VAL B 1 164 ? -15.594 12.672 11.266 1 90.44 164 VAL B CA 1
ATOM 2841 C C . VAL B 1 164 ? -14.828 12.102 12.461 1 90.44 164 VAL B C 1
ATOM 2843 O O . VAL B 1 164 ? -14.758 12.734 13.516 1 90.44 164 VAL B O 1
ATOM 2846 N N . ARG B 1 165 ? -14.211 11.016 12.281 1 92.56 165 ARG B N 1
ATOM 2847 C CA . ARG B 1 165 ? -13.555 10.312 13.383 1 92.56 165 ARG B CA 1
ATOM 2848 C C . ARG B 1 165 ? -12.172 10.891 13.656 1 92.56 165 ARG B C 1
ATOM 2850 O O . ARG B 1 165 ? -11.68 10.844 14.789 1 92.56 165 ARG B O 1
ATOM 2857 N N . LEU B 1 166 ? -11.57 11.352 12.562 1 95 166 LEU B N 1
ATOM 2858 C CA . LEU B 1 166 ? -10.219 11.891 12.648 1 95 166 LEU B CA 1
ATOM 2859 C C . LEU B 1 166 ? -10.125 13.242 11.945 1 95 166 LEU B C 1
ATOM 2861 O O . LEU B 1 166 ? -9.43 13.375 10.938 1 95 166 LEU B O 1
ATOM 2865 N N . PRO B 1 167 ? -10.781 14.18 12.562 1 93.25 167 PRO B N 1
ATOM 2866 C CA . PRO B 1 167 ? -10.719 15.5 11.938 1 93.25 167 PRO B CA 1
ATOM 2867 C C . PRO B 1 167 ? -9.297 16.047 11.844 1 93.25 167 PRO B C 1
ATOM 2869 O O . PRO B 1 167 ? -8.523 15.93 12.797 1 93.25 167 PRO B O 1
ATOM 2872 N N . ALA B 1 168 ? -8.977 16.531 10.648 1 91.31 168 ALA B N 1
ATOM 2873 C CA . ALA B 1 168 ? -7.652 17.094 10.398 1 91.31 168 ALA B CA 1
ATOM 2874 C C . ALA B 1 168 ? -7.68 18.625 10.477 1 91.31 168 ALA B C 1
ATOM 2876 O O . ALA B 1 168 ? -8.617 19.25 9.992 1 91.31 168 ALA B O 1
ATOM 2877 N N . PRO B 1 169 ? -6.676 19.156 11.117 1 91 169 PRO B N 1
ATOM 2878 C CA . PRO B 1 169 ? -6.668 20.609 11.32 1 91 169 PRO B CA 1
ATOM 2879 C C . PRO B 1 169 ? -6.395 21.391 10.031 1 91 169 PRO B C 1
ATOM 2881 O O . PRO B 1 169 ? -6.68 22.578 9.953 1 91 169 PRO B O 1
ATOM 2884 N N . THR B 1 170 ? -5.781 20.797 9.031 1 88.69 170 THR B N 1
ATOM 2885 C CA . THR B 1 170 ? -5.449 21.438 7.762 1 88.69 170 THR B CA 1
ATOM 2886 C C . THR B 1 170 ? -5.691 20.484 6.594 1 88.69 170 THR B C 1
ATOM 2888 O O . THR B 1 170 ? -5.879 19.281 6.793 1 88.69 170 THR B O 1
ATOM 2891 N N . ALA B 1 171 ? -5.734 21.031 5.371 1 84.94 171 ALA B N 1
ATOM 2892 C CA . ALA B 1 171 ? -5.859 20.203 4.168 1 84.94 171 ALA B CA 1
ATOM 2893 C C . ALA B 1 171 ? -4.684 19.25 4.039 1 84.94 171 ALA B C 1
ATOM 2895 O O . ALA B 1 171 ? -4.855 18.094 3.629 1 84.94 171 ALA B O 1
ATOM 2896 N N . GLU B 1 172 ? -3.529 19.75 4.465 1 89.19 172 GLU B N 1
ATOM 2897 C CA . GLU B 1 172 ? -2.324 18.922 4.418 1 89.19 172 GLU B CA 1
ATOM 2898 C C . GLU B 1 172 ? -2.432 17.734 5.363 1 89.19 172 GLU B C 1
ATOM 2900 O O . GLU B 1 172 ? -2.088 16.609 4.996 1 89.19 172 GLU B O 1
ATOM 2905 N N . ALA B 1 173 ? -2.957 18.078 6.504 1 91.88 173 ALA B N 1
ATOM 2906 C CA . ALA B 1 173 ? -3.115 17.016 7.492 1 91.88 173 ALA B CA 1
ATOM 2907 C C . ALA B 1 173 ? -4.184 16.016 7.055 1 91.88 173 ALA B C 1
ATOM 2909 O O . ALA B 1 173 ? -4.078 14.82 7.348 1 91.88 173 ALA B O 1
ATOM 2910 N N . ALA B 1 174 ? -5.176 16.453 6.344 1 90.81 174 ALA B N 1
ATOM 2911 C CA . ALA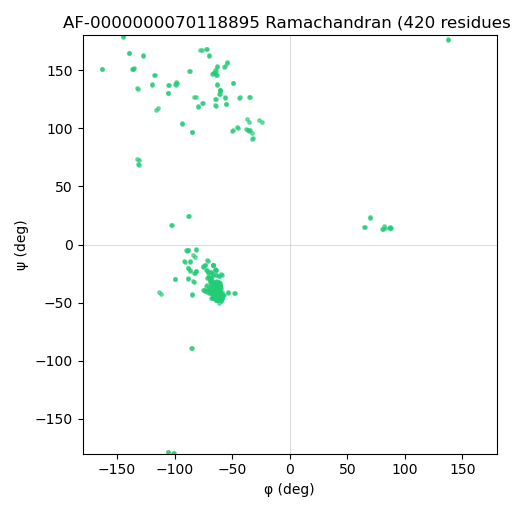 B 1 174 ? -6.234 15.578 5.852 1 90.81 174 ALA B CA 1
ATOM 2912 C C . ALA B 1 174 ? -5.695 14.586 4.828 1 90.81 174 ALA B C 1
ATOM 2914 O O . ALA B 1 174 ? -6.051 13.406 4.848 1 90.81 174 ALA B O 1
ATOM 2915 N N . VAL B 1 175 ? -4.812 15.062 3.965 1 89.56 175 VAL B N 1
ATOM 2916 C CA . VAL B 1 175 ? -4.195 14.211 2.959 1 89.56 175 VAL B CA 1
ATOM 2917 C C . VAL B 1 175 ? -3.301 13.172 3.637 1 89.56 175 VAL B C 1
ATOM 2919 O O . VAL B 1 175 ? -3.369 11.984 3.322 1 89.56 175 VAL B O 1
ATOM 2922 N N . ALA B 1 176 ? -2.529 13.672 4.582 1 93.69 176 ALA B N 1
ATOM 2923 C CA . ALA B 1 176 ? -1.639 12.773 5.309 1 93.69 176 ALA B CA 1
ATOM 2924 C C . ALA B 1 176 ? -2.432 11.719 6.082 1 93.69 176 ALA B C 1
ATOM 2926 O O . ALA B 1 176 ? -2.035 10.555 6.145 1 93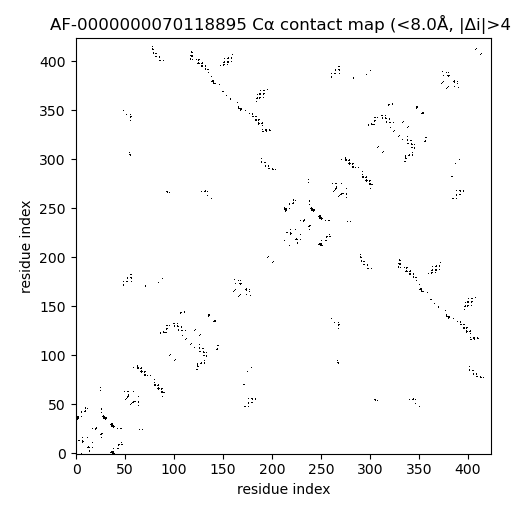.69 176 ALA B O 1
ATOM 2927 N N . ARG B 1 177 ? -3.51 12.188 6.637 1 94.75 177 ARG B N 1
ATOM 2928 C CA . ARG B 1 177 ? -4.371 11.266 7.367 1 94.75 177 ARG B CA 1
ATOM 2929 C C . ARG B 1 177 ? -4.863 10.133 6.461 1 94.75 177 ARG B C 1
ATOM 2931 O O . ARG B 1 177 ? -4.824 8.969 6.844 1 94.75 177 ARG B O 1
ATOM 2938 N N . THR B 1 178 ? -5.254 10.422 5.289 1 91.75 178 THR B N 1
ATOM 2939 C CA . THR B 1 178 ? -5.746 9.422 4.344 1 91.75 178 THR B CA 1
ATOM 2940 C C . THR B 1 178 ? -4.645 8.43 3.986 1 91.75 178 THR B C 1
ATOM 2942 O O . THR B 1 178 ? -4.879 7.219 3.969 1 91.75 178 THR B O 1
ATOM 2945 N N . VAL B 1 179 ? -3.459 8.93 3.76 1 92.5 179 VAL B N 1
ATOM 2946 C CA . VAL B 1 179 ? -2.309 8.094 3.438 1 92.5 179 VAL B CA 1
ATOM 2947 C C . VAL B 1 179 ? -2.002 7.16 4.609 1 92.5 179 VAL B C 1
ATOM 2949 O O . VAL B 1 179 ? -1.841 5.953 4.426 1 92.5 179 VAL B O 1
ATOM 2952 N N . LEU B 1 180 ? -1.995 7.699 5.766 1 94.69 180 LEU B N 1
ATOM 2953 C CA . LEU B 1 180 ? -1.633 6.949 6.961 1 94.69 180 LEU B CA 1
ATOM 2954 C C . LEU B 1 180 ? -2.67 5.875 7.266 1 94.69 180 LEU B C 1
ATOM 2956 O O . LEU B 1 180 ? -2.318 4.762 7.664 1 94.69 180 LEU B O 1
ATOM 2960 N N . LEU B 1 181 ? -3.896 6.211 7.059 1 94.88 181 LEU B N 1
ATOM 2961 C CA . LEU B 1 181 ? -4.945 5.238 7.332 1 94.88 181 LEU B CA 1
ATOM 2962 C C . LEU B 1 181 ? -4.91 4.098 6.32 1 94.88 181 LEU B C 1
ATOM 2964 O O . LEU B 1 181 ? -5.289 2.967 6.633 1 94.88 181 LEU B O 1
ATOM 2968 N N . GLY B 1 182 ? -4.434 4.41 5.109 1 92.75 182 GLY B N 1
ATOM 2969 C CA . GLY B 1 182 ? -4.148 3.334 4.176 1 92.75 182 GLY B CA 1
ATOM 2970 C C . GLY B 1 182 ? -3.092 2.371 4.68 1 92.75 182 GLY B C 1
ATOM 2971 O O . GLY B 1 182 ? -3.262 1.152 4.594 1 92.75 182 GLY B O 1
ATOM 2972 N N . VAL B 1 183 ? -2.062 2.902 5.242 1 92.5 183 VAL B N 1
ATOM 2973 C CA . VAL B 1 183 ? -0.986 2.092 5.801 1 92.5 183 VAL B CA 1
ATOM 2974 C C . VAL B 1 183 ? -1.5 1.319 7.016 1 92.5 183 VAL B C 1
ATOM 2976 O O . VAL B 1 183 ? -1.146 0.155 7.211 1 92.5 183 VAL B O 1
ATOM 2979 N N . ALA B 1 184 ? -2.33 1.989 7.793 1 95.06 184 ALA B N 1
ATOM 2980 C CA . ALA B 1 184 ? -2.91 1.319 8.953 1 95.06 184 ALA B CA 1
ATOM 2981 C C . ALA B 1 184 ? -3.697 0.081 8.539 1 95.06 184 ALA B C 1
ATOM 2983 O O . ALA B 1 184 ? -3.57 -0.98 9.156 1 95.06 184 ALA B O 1
ATOM 2984 N N . PHE B 1 185 ? -4.477 0.244 7.516 1 94.31 185 PHE B N 1
ATOM 2985 C CA . PHE B 1 185 ? -5.266 -0.896 7.066 1 94.31 185 PHE B CA 1
ATOM 2986 C C . PHE B 1 185 ? -4.363 -2.021 6.578 1 94.31 185 PHE B C 1
ATOM 2988 O O . PHE B 1 185 ? -4.594 -3.191 6.895 1 94.31 185 PHE B O 1
ATOM 2995 N N . GLU B 1 186 ? -3.418 -1.693 5.773 1 91.38 186 GLU B N 1
ATOM 2996 C CA . GLU B 1 186 ? -2.463 -2.701 5.324 1 91.38 186 GLU B CA 1
ATOM 2997 C C . GLU B 1 186 ? -1.819 -3.418 6.504 1 91.38 186 GLU B C 1
ATOM 2999 O O . GLU B 1 186 ? -1.614 -4.633 6.465 1 91.38 186 GLU B O 1
ATOM 3004 N N . SER B 1 187 ? -1.466 -2.672 7.531 1 92.62 187 SER B N 1
ATOM 3005 C CA . SER B 1 187 ? -0.877 -3.252 8.734 1 92.62 187 SER B CA 1
ATOM 3006 C C . SER B 1 187 ? -1.843 -4.219 9.406 1 92.62 187 SER B C 1
ATOM 3008 O O . SER B 1 187 ? -1.441 -5.297 9.852 1 92.62 187 SER B O 1
ATOM 3010 N N . MET B 1 188 ? -3.035 -3.859 9.484 1 93.88 188 MET B N 1
ATOM 3011 C CA . MET B 1 188 ? -4.043 -4.703 10.117 1 93.88 188 MET B CA 1
ATOM 3012 C C . MET B 1 188 ? -4.285 -5.969 9.305 1 93.88 188 MET B C 1
ATOM 3014 O O . MET B 1 188 ? -4.535 -7.035 9.859 1 93.88 188 MET B O 1
ATOM 3018 N N . ARG B 1 189 ? -4.285 -5.828 7.988 1 92.44 189 ARG B N 1
ATOM 3019 C CA . ARG B 1 189 ? -4.383 -7.012 7.137 1 92.44 189 ARG B CA 1
ATOM 3020 C C . ARG B 1 189 ? -3.254 -7.992 7.434 1 92.44 189 ARG B C 1
ATOM 3022 O O . ARG B 1 189 ? -3.479 -9.203 7.5 1 92.44 189 ARG B O 1
ATOM 3029 N N . LEU B 1 190 ? -2.047 -7.461 7.59 1 89.56 190 LEU B N 1
ATOM 3030 C CA . LEU B 1 190 ? -0.894 -8.297 7.91 1 89.56 190 LEU B CA 1
ATOM 3031 C C . LEU B 1 190 ? -1.087 -9 9.25 1 89.56 190 LEU B C 1
ATOM 3033 O O . LEU B 1 190 ? -0.859 -10.203 9.359 1 89.56 190 LEU B O 1
ATOM 3037 N N . LEU B 1 191 ? -1.479 -8.266 10.203 1 92.62 191 LEU B N 1
ATOM 3038 C CA . LEU B 1 191 ? -1.667 -8.812 11.539 1 92.62 191 LEU B CA 1
ATOM 3039 C C . LEU B 1 191 ? -2.762 -9.875 11.547 1 92.62 191 LEU B C 1
ATOM 3041 O O . LEU B 1 191 ? -2.611 -10.922 12.18 1 92.62 191 LEU B O 1
ATOM 3045 N N . ALA B 1 192 ? -3.846 -9.609 10.859 1 92.56 192 ALA B N 1
ATOM 3046 C CA . ALA B 1 192 ? -4.93 -10.578 10.758 1 92.56 192 ALA B CA 1
ATOM 3047 C C . ALA B 1 192 ? -4.461 -11.852 10.055 1 92.56 192 ALA B C 1
ATOM 3049 O O . ALA B 1 192 ? -4.828 -12.953 10.453 1 92.56 192 ALA B O 1
ATOM 3050 N N . SER B 1 193 ? -3.715 -11.672 8.969 1 89.69 193 SER B N 1
ATOM 3051 C CA . SER B 1 193 ? -3.166 -12.812 8.242 1 89.69 193 SER B CA 1
ATOM 3052 C C . SER B 1 193 ? -2.266 -13.656 9.141 1 89.69 193 SER B C 1
ATOM 3054 O O . SER B 1 193 ? -2.334 -14.883 9.125 1 89.69 193 SER B O 1
ATOM 3056 N N . GLU B 1 194 ? -1.422 -12.977 9.875 1 88.19 194 GLU B N 1
ATOM 3057 C CA . GLU B 1 194 ? -0.532 -13.664 10.805 1 88.19 194 GLU B CA 1
ATOM 3058 C C . GLU B 1 194 ? -1.323 -14.43 11.867 1 88.19 194 GLU B C 1
ATOM 3060 O O . GLU B 1 194 ? -1.006 -15.578 12.18 1 88.19 194 GLU B O 1
ATOM 3065 N N . HIS B 1 195 ? -2.305 -13.812 12.391 1 90.12 195 HIS B N 1
ATOM 3066 C CA . HIS B 1 195 ? -3.178 -14.43 13.375 1 90.12 195 HIS B CA 1
ATOM 3067 C C . HIS B 1 195 ? -3.842 -15.688 12.812 1 90.12 195 HIS B C 1
ATOM 3069 O O . HIS B 1 195 ? -3.881 -16.719 13.477 1 90.12 195 HIS B O 1
ATOM 3075 N N . ARG B 1 196 ? -4.336 -15.594 11.641 1 87.56 196 ARG B N 1
ATOM 3076 C CA . ARG B 1 196 ? -5.012 -16.719 11.008 1 87.56 196 ARG B CA 1
ATOM 3077 C C . ARG B 1 196 ? -4.051 -17.875 10.773 1 87.56 196 ARG B C 1
ATOM 3079 O O . ARG B 1 196 ? -4.398 -19.047 11.008 1 87.56 196 ARG B O 1
ATOM 3086 N N . MET B 1 197 ? -2.945 -17.547 10.289 1 82.62 197 MET B N 1
ATOM 3087 C CA . MET B 1 197 ? -1.972 -18.594 9.977 1 82.62 197 MET B CA 1
ATOM 3088 C C . MET B 1 197 ? -1.52 -19.312 11.242 1 82.62 197 MET B C 1
ATOM 3090 O O . MET B 1 197 ? -1.253 -20.516 11.211 1 82.62 197 MET B O 1
ATOM 3094 N N . LEU B 1 198 ? -1.334 -18.625 12.25 1 79.38 198 LEU B N 1
ATOM 3095 C CA . LEU B 1 198 ? -0.89 -19.219 13.516 1 79.38 198 LEU B CA 1
ATOM 3096 C C . LEU B 1 198 ? -1.995 -20.062 14.133 1 79.38 198 LEU B C 1
ATOM 3098 O O . LEU B 1 198 ? -1.715 -21.047 14.828 1 79.38 198 LEU B O 1
ATOM 3102 N N . ASN B 1 199 ? -3.209 -19.75 13.875 1 81 199 ASN B N 1
ATOM 3103 C CA . ASN B 1 199 ? -4.316 -20.469 14.508 1 81 199 ASN B CA 1
ATOM 3104 C C . ASN B 1 199 ? -4.91 -21.516 13.57 1 81 199 ASN B C 1
ATOM 3106 O O . ASN B 1 199 ? -5.527 -22.469 14.023 1 81 199 ASN B O 1
ATOM 3110 N N . ASP B 1 200 ? -4.887 -21.344 12.289 1 73.56 200 ASP B N 1
ATOM 3111 C CA . ASP B 1 200 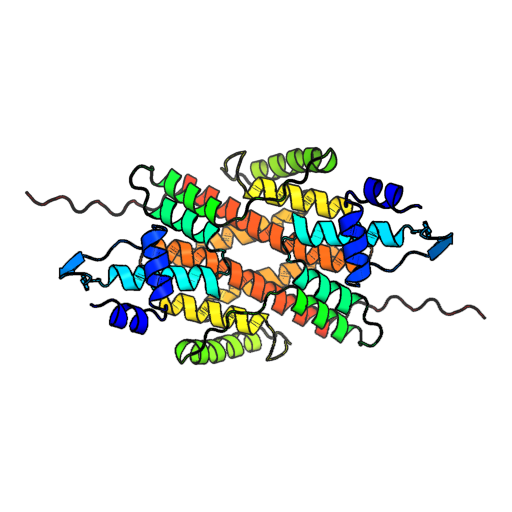? -5.375 -22.297 11.297 1 73.56 200 ASP B CA 1
ATOM 3112 C C . ASP B 1 200 ? -4.355 -22.484 10.18 1 73.56 200 ASP B C 1
ATOM 3114 O O . ASP B 1 200 ? -4.559 -22.031 9.055 1 73.56 200 ASP B O 1
ATOM 3118 N N . PRO B 1 201 ? -3.295 -23.219 10.586 1 63.97 201 PRO B N 1
ATOM 3119 C CA . PRO B 1 201 ? -2.277 -23.406 9.547 1 63.97 201 PRO B CA 1
ATOM 3120 C C . PRO B 1 201 ? -2.785 -24.203 8.359 1 63.97 201 PRO B C 1
ATOM 3122 O O . PRO B 1 201 ? -3.613 -25.109 8.523 1 63.97 201 PRO B O 1
ATOM 3125 N N . PRO B 1 202 ? -2.654 -23.609 7.16 1 59.66 202 PRO B N 1
ATOM 3126 C CA . PRO B 1 202 ? -3.129 -24.344 5.992 1 59.66 202 PRO B CA 1
ATOM 3127 C C . PRO B 1 202 ? -2.713 -25.812 6.02 1 59.66 202 PRO B C 1
ATOM 3129 O O . PRO B 1 202 ? -1.646 -26.156 6.543 1 59.66 202 PRO B O 1
ATOM 3132 N N . ALA B 1 203 ? -3.689 -26.656 5.887 1 51.69 203 ALA B N 1
ATOM 3133 C CA . ALA B 1 203 ? -3.471 -28.094 5.863 1 51.69 203 ALA B CA 1
ATOM 3134 C C . ALA B 1 203 ? -2.297 -28.469 4.961 1 51.69 203 ALA B C 1
ATOM 3136 O O . ALA B 1 203 ? -2.176 -27.938 3.85 1 51.69 203 ALA B O 1
ATOM 3137 N N . ALA B 1 204 ? -1.149 -28.734 5.449 1 49.19 204 ALA B N 1
ATOM 3138 C CA . ALA B 1 204 ? -0.043 -29.297 4.676 1 49.19 204 ALA B CA 1
ATOM 3139 C C . ALA B 1 204 ? -0.55 -30.281 3.631 1 49.19 204 ALA B C 1
ATOM 3141 O O . ALA B 1 204 ? -1.466 -31.062 3.902 1 49.19 204 ALA B O 1
ATOM 3142 N N . LYS B 1 205 ? -0.606 -29.984 2.295 1 48.19 205 LYS B N 1
ATOM 3143 C CA . LYS B 1 205 ? -0.925 -31.094 1.404 1 48.19 205 LYS B CA 1
ATOM 3144 C C . LYS B 1 205 ? -0.331 -32.406 1.924 1 48.19 205 LYS B C 1
ATOM 3146 O O . LYS B 1 205 ? 0.83 -32.438 2.338 1 48.19 205 LYS B O 1
ATOM 3151 N N . PRO B 1 206 ? -1.046 -33.469 2.088 1 41.41 206 PRO B N 1
ATOM 3152 C CA . PRO B 1 206 ? -0.486 -34.75 2.439 1 41.41 206 PRO B CA 1
ATOM 3153 C C . PRO B 1 206 ? 0.692 -35.156 1.551 1 41.41 206 PRO B C 1
ATOM 3155 O O . PRO B 1 206 ? 0.684 -34.875 0.349 1 41.41 206 PRO B O 1
ATOM 3158 N N . GLN B 1 207 ? 1.971 -34.969 1.915 1 40.12 207 GLN B N 1
ATOM 3159 C CA . GLN B 1 207 ? 3.072 -35.625 1.199 1 40.12 207 GLN B CA 1
ATOM 3160 C C . GLN B 1 207 ? 2.613 -36.875 0.494 1 40.12 207 GLN B C 1
ATOM 3162 O O . GLN B 1 207 ? 1.972 -37.75 1.105 1 40.12 207 GLN B O 1
ATOM 3167 N N . ALA B 1 208 ? 2.428 -36.969 -0.849 1 41.47 208 ALA B N 1
ATOM 3168 C CA . ALA B 1 208 ? 2.221 -38.219 -1.557 1 41.47 208 ALA B CA 1
ATOM 3169 C C . ALA B 1 208 ? 2.996 -39.375 -0.895 1 41.47 208 ALA B C 1
ATOM 3171 O O . ALA B 1 208 ? 4.211 -39.281 -0.713 1 41.47 208 ALA B O 1
ATOM 3172 N N . ALA B 1 209 ? 2.506 -40.219 -0.041 1 41.06 209 ALA B N 1
ATOM 3173 C CA . ALA B 1 209 ? 3.068 -41.5 0.376 1 41.06 209 ALA B CA 1
ATOM 3174 C C . ALA B 1 209 ? 3.762 -42.219 -0.79 1 41.06 209 ALA B C 1
ATOM 3176 O O . ALA B 1 209 ? 3.166 -42.406 -1.854 1 41.06 209 ALA B O 1
ATOM 3177 N N . LYS B 1 210 ? 5.102 -42.156 -0.961 1 43.88 210 LYS B N 1
ATOM 3178 C CA . LYS B 1 210 ? 5.805 -43.125 -1.807 1 43.88 210 LYS B CA 1
ATOM 3179 C C . LYS B 1 210 ? 5.117 -44.5 -1.772 1 43.88 210 LYS B C 1
ATOM 3181 O O . LYS B 1 210 ? 4.988 -45.094 -0.709 1 43.88 210 LYS B O 1
ATOM 3186 N N . ALA B 1 211 ? 4.211 -44.812 -2.629 1 39.47 211 ALA B N 1
ATOM 3187 C CA . ALA B 1 211 ? 3.9 -46.219 -2.881 1 39.47 211 ALA B CA 1
ATOM 3188 C C . ALA B 1 211 ? 5.156 -47.094 -2.799 1 39.47 211 ALA B C 1
ATOM 3190 O O . ALA B 1 211 ? 6.129 -46.844 -3.518 1 39.47 211 ALA B O 1
ATOM 3191 N N . SER B 1 212 ? 5.5 -47.75 -1.788 1 33.5 212 SER B N 1
ATOM 3192 C CA . SER B 1 212 ? 6.215 -49 -1.977 1 33.5 212 SER B CA 1
ATOM 3193 C C . SER B 1 212 ? 5.559 -49.844 -3.053 1 33.5 212 SER B C 1
ATOM 3195 O O . SER B 1 212 ? 4.328 -49.969 -3.105 1 33.5 212 SER B O 1
#

Solvent-accessible surface area (backbone atoms only — not comparable to full-atom values): 22996 Å² total; per-residue (Å²): 75,44,62,67,56,49,20,64,74,44,69,44,55,57,72,56,52,53,46,33,35,75,72,65,74,35,81,77,52,48,74,76,50,91,99,34,44,38,42,56,70,67,53,41,53,51,48,41,48,51,48,42,39,42,38,56,36,63,38,51,68,67,35,49,50,43,29,52,51,26,71,64,47,78,83,49,55,70,54,54,27,52,44,44,29,56,53,29,72,47,72,80,47,58,81,76,77,53,72,59,38,54,53,26,38,55,48,40,52,52,48,46,53,71,72,66,52,60,61,62,92,80,32,55,30,55,50,37,39,14,41,33,51,28,47,39,46,73,59,66,27,78,76,63,64,73,76,46,46,69,46,40,53,50,24,38,54,50,57,68,41,41,61,74,73,51,51,48,88,43,73,68,36,42,54,49,46,55,45,28,52,52,46,37,39,56,19,30,34,47,42,36,46,42,22,42,37,69,73,56,53,74,77,72,74,76,74,81,73,77,78,126,74,44,61,69,55,50,21,64,76,45,69,43,56,58,71,55,52,52,46,33,35,76,72,65,75,35,79,74,53,49,73,76,50,91,99,34,43,38,42,56,70,68,54,42,51,51,49,41,49,52,48,41,39,43,39,57,37,64,38,53,69,69,36,48,48,44,28,50,50,26,70,63,46,79,84,49,54,70,53,53,27,49,45,44,30,56,53,27,72,46,72,82,47,59,80,76,78,51,71,59,38,54,54,26,38,55,47,41,52,52,46,44,51,72,72,65,53,61,62,63,92,80,32,55,30,56,50,36,37,13,42,32,51,28,47,40,47,72,60,66,28,79,76,63,63,72,75,46,46,69,44,40,55,50,24,40,54,50,58,68,40,41,63,73,74,51,51,47,86,41,74,68,39,42,53,48,47,54,44,28,51,51,46,38,38,55,19,31,35,48,42,38,47,42,23,43,36,70,73,55,52,74,76,72,75,75,72,80,73,76,78,125

pLDDT: mean 87.65, std 12.73, range [33.25, 97.38]

Radius of gyration: 23.58 Å; Cα contacts (8 Å, |Δi|>4): 523; chains: 2; bounding box: 50×96×50 Å

Organism: Actinoplanes teichomyceticus (NCBI:txid1867)

Secondary structure (DSSP, 8-state):
--HHHHHHHHT--HHHHHHHHHTTSSPPPEEEETTEEE--HHHHHHHHHHHHHHTTT---HHHHHHHHHHHH-SSS-HHHHHHHHHHHTSPPPP---SHHHHHHHHHHHHHHHHTT----TT-HHHHHHHHHHHHHHHTT----GGGGHHHHHHHHHHHHHHHHHS--SSHHHHHHHHHHHHHHHHHHHHHHHHHHHHHS------------/--HHHHHHHHT--HHHHHHHHHTTSSPPPEEEETTEEE--HHHHHHHHHHHHHHTTT---HHHHHHHHHHHH-SSS-HHHHHHHHHHHTSPPPP---SHHHHHHHHHHHHHHHHTT----TT-HHHHHHHHHHHHHHHTT----GGGGHHHHHHHHHHHHHHHHHS--SSHHHHHHHHHHHHHHHHHHHHHHHHHHHHHS------------